Protein AF-A0A420CH93-F1 (afdb_monomer_lite)

Sequence (380 aa):
MKKIFISVCILLGISCLSQTTTKKFNSFQNRYEYFDSNGNMIGYEKYNSFSKQWEYYTTNNTSQSRQPTQYRDPQQLDISALGNTMETKQNNYNYNVQQLQNSVNNIVEQINNLDLPDEQKQAIYQNFQQQCVNELNRTKINYSSANETNRIIKWLYDSLNIIIKKAQASNTKSFNSDQNNYSNANAAENDNNSSVQKSKKDYSNSYFNMYDQNFRELDVAAKKNYDKIKHTLIANVISKSYKENLDEFYSLAERFELNEANSKKLYNDVLYNVVILDNLANSYHRVKRITYFNSKNSIVKDSNDLNSYLMIDSKFVHFKTATNIENYRDLTDKTYNPKKSGSEYKSKYGAIFIPDDLTYVKFYDSQDFSGSYYIYYISK

pLDDT: mean 77.97, std 19.2, range [31.41, 98.06]

Foldseek 3Di:
DVVVVVVVVVVVVVPPPPPQWDWDQDPVQQWIFIAGPVRHTQWIWHQDPVVRDIDIGGPDPDDPDDPPVPPPPPPPPPVVVVVVVVVLLLVQLVVLVVVLVVLVVVLLVVLVPDPDPPVLSVVLVVCLCVVQVVVVVVDDFRSSDPVRSVVSSVVSVVVSVVSNVVSVVVVVVVVPPPPDDDDDDDDYDDDDDDDDDPDPDPPDPPPPSPQVVLVVVLVVLLVVLLVLCVLDPVSVVLVVQLVVLVVVVVVCVVVVVDDPVSSVVSSVSSVVSSVVSVLQSVQKWFFQKKWKAFLVRDTDDIDRPRSWIWGDDPFKIWIADPVRDIDIDTAPQWDQDVVQQWIWGFDPQAIKTAHPVRQWIKGDRHRVPGGMIMIGGTDD

Radius of gyration: 37.62 Å; chains: 1; bounding box: 116×57×103 Å

Structure (mmCIF, N/CA/C/O backbone):
data_AF-A0A420CH93-F1
#
_entry.id   AF-A0A420CH93-F1
#
loop_
_atom_site.group_PDB
_atom_site.id
_atom_site.type_symbol
_atom_site.label_atom_id
_atom_site.label_alt_id
_atom_site.label_comp_id
_atom_site.label_asym_id
_atom_site.label_entity_id
_atom_site.label_seq_id
_atom_site.pdbx_PDB_ins_code
_atom_site.Cartn_x
_atom_site.Cartn_y
_atom_site.Cartn_z
_atom_site.occupancy
_atom_site.B_iso_or_equiv
_atom_site.auth_seq_id
_atom_site.auth_comp_id
_atom_site.auth_asym_id
_atom_site.auth_atom_id
_atom_site.pdbx_PDB_model_num
ATOM 1 N N . MET A 1 1 ? 69.855 -20.025 45.245 1.00 53.28 1 MET A N 1
ATOM 2 C CA . MET A 1 1 ? 69.135 -20.694 44.133 1.00 53.28 1 MET A CA 1
ATOM 3 C C . MET A 1 1 ? 67.646 -20.330 44.032 1.00 53.28 1 MET A C 1
ATOM 5 O O . MET A 1 1 ? 67.209 -20.046 42.929 1.00 53.28 1 MET A O 1
ATOM 9 N N . LYS A 1 2 ? 66.871 -20.220 45.128 1.00 52.34 2 LYS A N 1
ATOM 10 C CA . LYS A 1 2 ? 65.420 -19.896 45.068 1.00 52.34 2 LYS A CA 1
ATOM 11 C C . LYS A 1 2 ? 65.055 -18.532 44.434 1.00 52.34 2 LYS A C 1
ATOM 13 O O . LYS A 1 2 ? 64.000 -18.417 43.829 1.00 52.34 2 LYS A O 1
ATOM 18 N N . LYS A 1 3 ? 65.932 -17.520 44.513 1.00 55.66 3 LYS A N 1
ATOM 19 C CA . LYS A 1 3 ? 65.691 -16.182 43.923 1.00 55.66 3 LYS A CA 1
ATOM 20 C C . LYS A 1 3 ? 65.868 -16.125 42.395 1.00 55.66 3 LYS A C 1
ATOM 22 O O . LYS A 1 3 ? 65.300 -15.248 41.763 1.00 55.66 3 LYS A O 1
ATOM 27 N N . ILE A 1 4 ? 66.602 -17.072 41.800 1.00 71.94 4 ILE A N 1
ATOM 28 C CA . ILE A 1 4 ? 66.809 -17.133 40.340 1.00 71.94 4 ILE A CA 1
ATOM 29 C C . ILE A 1 4 ? 65.566 -17.708 39.644 1.00 71.94 4 ILE A C 1
ATOM 31 O O . ILE A 1 4 ? 65.194 -17.253 38.569 1.00 71.94 4 ILE A O 1
ATOM 35 N N . PHE A 1 5 ? 64.867 -18.642 40.295 1.00 72.38 5 PHE A N 1
ATOM 36 C CA . PHE A 1 5 ? 63.706 -19.322 39.716 1.00 72.38 5 PHE A CA 1
ATOM 37 C C . PHE A 1 5 ? 62.531 -18.366 39.437 1.00 72.38 5 PHE A C 1
ATOM 39 O O . PHE A 1 5 ? 61.920 -18.431 38.377 1.00 72.38 5 PHE A O 1
ATOM 46 N N . ILE A 1 6 ? 62.271 -17.412 40.339 1.00 73.25 6 ILE A N 1
ATOM 47 C CA . ILE A 1 6 ? 61.185 -16.428 40.176 1.00 73.25 6 ILE A CA 1
ATOM 48 C C . ILE A 1 6 ? 61.475 -15.456 39.019 1.00 73.25 6 ILE A C 1
ATOM 50 O O . ILE A 1 6 ? 60.573 -15.150 38.243 1.00 73.25 6 ILE A O 1
ATOM 54 N N . SER A 1 7 ? 62.730 -15.026 38.842 1.00 72.06 7 SER A N 1
ATOM 55 C CA . SER A 1 7 ? 63.108 -14.153 37.718 1.00 72.06 7 SER A CA 1
ATOM 56 C C . SER A 1 7 ? 62.967 -14.850 36.362 1.00 72.06 7 SER A C 1
ATOM 58 O O . SER A 1 7 ? 62.537 -14.219 35.400 1.00 72.06 7 SER A O 1
ATOM 60 N N . VAL A 1 8 ? 63.276 -16.150 36.286 1.00 75.31 8 VAL A N 1
ATOM 61 C CA . VAL A 1 8 ? 63.117 -16.947 35.058 1.00 75.31 8 VAL A CA 1
ATOM 62 C C . VAL A 1 8 ? 61.636 -17.142 34.709 1.00 75.31 8 VAL A C 1
ATOM 64 O O . VAL A 1 8 ? 61.266 -17.011 33.544 1.00 75.31 8 VAL A O 1
ATOM 67 N N . CYS A 1 9 ? 60.764 -17.362 35.699 1.00 71.50 9 CYS A N 1
ATOM 68 C CA . CYS A 1 9 ? 59.321 -17.475 35.465 1.00 71.50 9 CYS A CA 1
ATOM 69 C C . CYS A 1 9 ? 58.675 -16.157 34.993 1.00 71.50 9 CYS A C 1
ATOM 71 O O . CYS A 1 9 ? 57.782 -16.196 34.151 1.00 71.50 9 CYS A O 1
ATOM 73 N N . ILE A 1 10 ? 59.133 -14.997 35.481 1.00 74.12 10 ILE A N 1
ATOM 74 C CA . ILE A 1 10 ? 58.621 -13.687 35.033 1.00 74.12 10 ILE A CA 1
ATOM 75 C C . ILE A 1 10 ? 59.089 -13.368 33.603 1.00 74.12 10 ILE A C 1
ATOM 77 O O . ILE A 1 10 ? 58.299 -12.874 32.805 1.00 74.12 10 ILE A O 1
ATOM 81 N N . LEU A 1 11 ? 60.331 -13.707 33.242 1.00 66.00 11 LEU A N 1
ATOM 82 C CA . LEU A 1 11 ? 60.849 -13.517 31.879 1.00 66.00 11 LEU A CA 1
ATOM 83 C C . LEU A 1 11 ? 60.158 -14.420 30.845 1.00 66.00 11 LEU A C 1
ATOM 85 O O . LEU A 1 11 ? 59.854 -13.950 29.751 1.00 66.00 11 LEU A O 1
ATOM 89 N N . LEU A 1 12 ? 59.837 -15.670 31.199 1.00 64.88 12 LEU A N 1
ATOM 90 C CA . LEU A 1 12 ? 59.087 -16.584 30.324 1.00 64.88 12 LEU A CA 1
ATOM 91 C C . LEU A 1 12 ? 57.619 -16.164 30.129 1.00 64.88 12 LEU A C 1
ATOM 93 O O . LEU A 1 12 ? 57.037 -16.450 29.086 1.00 64.88 12 LEU A O 1
ATOM 97 N N . GLY A 1 13 ? 57.021 -15.448 31.088 1.00 63.75 13 GLY A N 1
ATOM 98 C CA . GLY A 1 13 ? 55.640 -14.963 30.981 1.00 63.75 13 GLY A CA 1
ATOM 99 C C . GLY A 1 13 ? 55.431 -13.872 29.922 1.00 63.75 13 GLY A C 1
ATOM 100 O O . GLY A 1 13 ? 54.335 -13.754 29.378 1.00 63.75 13 GLY A O 1
ATOM 101 N N . ILE A 1 14 ? 56.473 -13.103 29.584 1.00 63.59 14 ILE A N 1
ATOM 102 C CA . ILE A 1 14 ? 56.385 -11.981 28.627 1.00 63.59 14 ILE A CA 1
ATOM 103 C C . ILE A 1 14 ? 56.576 -12.468 27.174 1.00 63.59 14 ILE A C 1
ATOM 105 O O . ILE A 1 14 ? 56.188 -11.788 26.229 1.00 63.59 14 ILE A O 1
ATOM 109 N N . SER A 1 15 ? 57.115 -13.675 26.968 1.00 58.59 15 SER A N 1
ATOM 110 C CA . SER A 1 15 ? 57.405 -14.228 25.633 1.00 58.59 15 SER A CA 1
ATOM 111 C C . SER A 1 15 ? 56.206 -14.904 24.948 1.00 58.59 15 SER A C 1
ATOM 113 O O . SER A 1 15 ? 56.288 -15.230 23.767 1.00 58.59 15 SER A O 1
ATOM 115 N N . CYS A 1 16 ? 55.093 -15.124 25.657 1.00 55.97 16 CYS A N 1
ATOM 116 C CA . CYS A 1 16 ? 53.990 -15.977 25.189 1.00 55.97 16 CYS A CA 1
ATOM 117 C C . CYS A 1 16 ? 52.795 -15.230 24.565 1.00 55.97 16 CYS A C 1
ATOM 119 O O . CYS A 1 16 ? 51.792 -15.860 24.243 1.00 55.97 16 CYS A O 1
ATOM 121 N N . LEU A 1 17 ? 52.872 -13.908 24.371 1.00 58.44 17 LEU A N 1
ATOM 122 C CA . LEU A 1 17 ? 51.770 -13.099 23.822 1.00 58.44 17 LEU A CA 1
ATOM 123 C C . LEU A 1 17 ? 52.135 -12.407 22.501 1.00 58.44 17 LEU A C 1
ATOM 125 O O . LEU A 1 17 ? 51.757 -11.259 22.270 1.00 58.44 17 LEU A O 1
ATOM 129 N N . SER A 1 18 ? 52.856 -13.090 21.608 1.00 57.44 18 SER A N 1
ATOM 130 C CA . SER A 1 18 ? 52.995 -12.604 20.232 1.00 57.44 18 SER A CA 1
ATOM 131 C C . SER A 1 18 ? 51.660 -12.796 19.507 1.00 57.44 18 SER A C 1
ATOM 133 O O . SER A 1 18 ? 51.389 -13.844 18.923 1.00 57.44 18 SER A O 1
ATOM 135 N N . GLN A 1 19 ? 50.776 -11.799 19.604 1.00 60.66 19 GLN A N 1
ATOM 136 C CA . GLN A 1 19 ? 49.617 -11.701 18.723 1.00 60.66 19 GLN A CA 1
ATOM 137 C C . GLN A 1 19 ? 50.149 -11.497 17.304 1.00 60.66 19 GLN A C 1
ATOM 139 O O . GLN A 1 19 ? 50.593 -10.414 16.936 1.00 60.66 19 GLN A O 1
ATOM 144 N N . THR A 1 20 ? 50.122 -12.556 16.503 1.00 71.44 20 THR A N 1
ATOM 145 C CA . THR A 1 20 ? 50.586 -12.552 15.109 1.00 71.44 20 THR A CA 1
ATOM 146 C C . THR A 1 20 ? 49.643 -11.795 14.171 1.00 71.44 20 THR A C 1
ATOM 148 O O . THR A 1 20 ? 49.909 -11.699 12.973 1.00 71.44 20 THR A O 1
ATOM 151 N N . THR A 1 21 ? 48.530 -11.255 14.683 1.00 84.62 21 THR A N 1
ATOM 152 C CA . THR A 1 21 ? 47.544 -10.524 13.888 1.00 84.62 21 THR A CA 1
ATOM 153 C C . THR A 1 21 ? 46.956 -9.340 14.650 1.00 84.62 21 THR A C 1
ATOM 155 O O . THR A 1 21 ? 46.499 -9.487 15.780 1.00 84.62 21 THR A O 1
ATOM 158 N N . THR A 1 22 ? 46.904 -8.174 14.003 1.00 91.31 22 THR A N 1
ATOM 159 C CA . THR A 1 22 ? 46.254 -6.963 14.533 1.00 91.31 22 THR A CA 1
ATOM 160 C C . THR A 1 22 ? 44.889 -6.758 13.874 1.00 91.31 22 THR A C 1
ATOM 162 O O . THR A 1 22 ? 44.804 -6.768 12.648 1.00 91.31 22 THR A O 1
ATOM 165 N N . LYS A 1 23 ? 43.827 -6.533 14.665 1.00 93.56 23 LYS A N 1
ATOM 166 C CA . LYS A 1 23 ? 42.471 -6.193 14.185 1.00 93.56 23 LYS A CA 1
ATOM 167 C C . LYS A 1 23 ? 42.226 -4.687 14.307 1.00 93.56 23 LYS A C 1
ATOM 169 O O . LYS A 1 23 ? 42.308 -4.140 15.403 1.00 93.56 23 LYS A O 1
ATOM 174 N N . LYS A 1 24 ? 41.868 -4.017 13.210 1.00 95.81 24 LYS A N 1
ATOM 175 C CA . LYS A 1 24 ? 41.578 -2.572 13.175 1.00 95.81 24 LYS A CA 1
ATOM 176 C C . LYS A 1 24 ? 40.251 -2.301 12.477 1.00 95.81 24 LYS A C 1
ATOM 178 O O . LYS A 1 24 ? 39.990 -2.852 11.418 1.00 95.81 24 LYS A O 1
ATOM 183 N N . PHE A 1 25 ? 39.403 -1.447 13.042 1.00 95.75 25 PHE A N 1
ATOM 184 C CA . PHE A 1 25 ? 38.172 -1.035 12.364 1.00 95.75 25 PHE A CA 1
ATOM 185 C C . PHE A 1 25 ? 38.462 0.041 11.310 1.00 95.75 25 PHE A C 1
ATOM 187 O O . PHE A 1 25 ? 39.120 1.040 11.601 1.00 95.75 25 PHE A O 1
ATOM 194 N N . ASN A 1 26 ? 37.943 -0.153 10.100 1.00 94.94 26 ASN A N 1
ATOM 195 C CA . ASN A 1 26 ? 37.981 0.808 9.008 1.00 94.94 26 ASN A CA 1
ATOM 196 C C . ASN A 1 26 ? 36.587 1.428 8.846 1.00 94.94 26 ASN A C 1
ATOM 198 O O . ASN A 1 26 ? 35.683 0.820 8.270 1.00 94.94 26 ASN A O 1
ATOM 202 N N . SER A 1 27 ? 36.421 2.649 9.357 1.00 92.44 27 SER A N 1
ATOM 203 C CA . SER A 1 27 ? 35.154 3.388 9.310 1.00 92.44 27 SER A CA 1
ATOM 204 C C . SER A 1 27 ? 34.752 3.820 7.901 1.00 92.44 27 SER A C 1
ATOM 206 O O . SER A 1 27 ? 33.565 3.946 7.624 1.00 92.44 27 SER A O 1
ATOM 208 N N . PHE A 1 28 ? 35.708 4.001 6.985 1.00 92.12 28 PHE A N 1
ATOM 209 C CA . PHE A 1 28 ? 35.407 4.366 5.600 1.00 92.12 28 PHE A CA 1
ATOM 210 C C . PHE A 1 28 ? 34.729 3.215 4.846 1.00 92.12 28 PHE A C 1
ATOM 212 O O . PHE A 1 28 ? 33.855 3.437 4.013 1.00 92.12 28 PHE A O 1
ATOM 219 N N . GLN A 1 29 ? 35.107 1.973 5.160 1.00 91.06 29 GLN A N 1
ATOM 220 C CA . GLN A 1 29 ? 34.564 0.776 4.509 1.00 91.06 29 GLN A CA 1
ATOM 221 C C . GLN A 1 29 ? 33.602 -0.035 5.387 1.00 91.06 29 GLN A C 1
ATOM 223 O O . GLN A 1 29 ? 33.084 -1.058 4.934 1.00 91.06 29 GLN A O 1
ATOM 228 N N . ASN A 1 30 ? 33.343 0.422 6.618 1.00 92.56 30 ASN A N 1
ATOM 229 C CA . ASN A 1 30 ? 32.496 -0.238 7.614 1.00 92.56 30 ASN A CA 1
ATOM 230 C C . ASN A 1 30 ? 32.831 -1.728 7.793 1.00 92.56 30 ASN A C 1
ATOM 232 O O . ASN A 1 30 ? 31.967 -2.603 7.691 1.00 92.56 30 ASN A O 1
ATOM 236 N N . ARG A 1 31 ? 34.113 -2.020 8.029 1.00 95.31 31 ARG A N 1
ATOM 237 C CA . ARG A 1 31 ? 34.640 -3.384 8.167 1.00 95.31 31 ARG A CA 1
ATOM 238 C C . ARG A 1 31 ? 35.801 -3.433 9.159 1.00 95.31 31 ARG A C 1
ATOM 240 O O . ARG A 1 31 ? 36.470 -2.425 9.366 1.00 95.31 31 ARG A O 1
ATOM 247 N N . TYR A 1 32 ? 36.071 -4.591 9.748 1.00 96.50 32 TYR A N 1
ATOM 248 C CA . TYR A 1 32 ? 37.308 -4.823 10.497 1.00 96.50 32 TYR A CA 1
ATOM 249 C C . TYR A 1 32 ? 38.374 -5.399 9.574 1.00 96.50 32 TYR A C 1
ATOM 251 O O . TYR A 1 32 ? 38.079 -6.294 8.805 1.00 96.50 32 TYR A O 1
ATOM 259 N N . GLU A 1 33 ? 39.604 -4.923 9.654 1.00 96.25 33 GLU A N 1
ATOM 260 C CA . GLU A 1 33 ? 40.740 -5.372 8.852 1.00 96.25 33 GLU A CA 1
ATOM 261 C C . GLU A 1 33 ? 41.754 -6.078 9.756 1.00 96.25 33 GLU A C 1
ATOM 263 O O . GLU A 1 33 ? 41.971 -5.667 10.898 1.00 96.25 33 GLU A O 1
ATOM 268 N N . TYR A 1 34 ? 42.345 -7.153 9.246 1.00 94.25 34 TYR A N 1
ATOM 269 C CA . TYR A 1 34 ? 43.307 -8.001 9.938 1.00 94.25 34 TYR A CA 1
ATOM 270 C C . TYR A 1 34 ? 44.666 -7.878 9.258 1.00 94.25 34 TYR A C 1
ATOM 272 O O . TYR A 1 34 ? 44.754 -8.056 8.044 1.00 94.25 34 TYR A O 1
ATOM 280 N N . PHE A 1 35 ? 45.711 -7.599 10.033 1.00 92.50 35 PHE A N 1
ATOM 281 C CA . PHE A 1 35 ? 47.072 -7.369 9.542 1.00 92.50 35 PHE A CA 1
ATOM 282 C C . PHE A 1 35 ? 48.051 -8.363 10.157 1.00 92.50 35 PHE A C 1
ATOM 284 O O . PHE A 1 35 ? 47.937 -8.641 11.349 1.00 92.50 35 PHE A O 1
ATOM 291 N N . ASP A 1 36 ? 49.002 -8.873 9.375 1.00 91.25 36 ASP A N 1
ATOM 292 C CA . ASP A 1 36 ? 50.112 -9.686 9.883 1.00 91.25 36 ASP A CA 1
ATOM 293 C C . ASP A 1 36 ? 51.139 -8.845 10.667 1.00 91.25 36 ASP A C 1
ATOM 295 O O . ASP A 1 36 ? 51.040 -7.618 10.764 1.00 91.25 36 ASP A O 1
ATOM 299 N N . SER A 1 37 ? 52.156 -9.503 11.229 1.00 87.38 37 SER A N 1
ATOM 300 C CA . SER A 1 37 ? 53.246 -8.840 11.958 1.00 87.38 37 SER A CA 1
ATOM 301 C C . SER A 1 37 ? 54.087 -7.886 11.100 1.00 87.38 37 SER A C 1
ATOM 303 O O . SER A 1 37 ? 54.789 -7.044 11.653 1.00 87.38 37 SER A O 1
ATOM 305 N N . ASN A 1 38 ? 54.026 -8.005 9.770 1.00 90.00 38 ASN A N 1
ATOM 306 C CA . ASN A 1 38 ? 54.726 -7.137 8.821 1.00 90.00 38 ASN A CA 1
ATOM 307 C C . ASN A 1 38 ? 53.864 -5.934 8.391 1.00 90.00 38 ASN A C 1
ATOM 309 O O . ASN A 1 38 ? 54.314 -5.113 7.594 1.00 90.00 38 ASN A O 1
ATOM 313 N N . GLY A 1 39 ? 52.635 -5.816 8.908 1.00 89.12 39 GLY A N 1
ATOM 314 C CA . GLY A 1 39 ? 51.700 -4.743 8.578 1.00 89.12 39 GLY A CA 1
ATOM 315 C C . GLY A 1 39 ? 50.933 -4.953 7.270 1.00 89.12 39 GLY A C 1
ATOM 316 O O . GLY A 1 39 ? 50.236 -4.038 6.830 1.00 89.12 39 GLY A O 1
ATOM 317 N N . ASN A 1 40 ? 51.010 -6.133 6.649 1.00 91.38 40 ASN A N 1
ATOM 318 C CA . ASN A 1 40 ? 50.231 -6.444 5.453 1.00 91.38 40 ASN A CA 1
ATOM 319 C C . ASN A 1 40 ? 48.827 -6.906 5.850 1.00 91.38 40 ASN A C 1
ATOM 321 O O . ASN A 1 40 ? 48.665 -7.726 6.753 1.00 91.38 40 ASN A O 1
ATOM 325 N N . MET A 1 41 ? 47.795 -6.410 5.163 1.00 91.19 41 MET A N 1
ATOM 326 C CA . MET A 1 41 ? 46.422 -6.867 5.391 1.00 91.19 41 MET A CA 1
ATOM 327 C C . MET A 1 41 ? 46.276 -8.313 4.902 1.00 91.19 41 MET A C 1
ATOM 329 O O . MET A 1 41 ? 46.449 -8.576 3.713 1.00 91.19 41 MET A O 1
ATOM 333 N N . ILE A 1 42 ? 45.904 -9.227 5.798 1.00 91.88 42 ILE A N 1
ATOM 334 C CA . ILE A 1 42 ? 45.679 -10.657 5.520 1.00 91.88 42 ILE A CA 1
ATOM 335 C C . ILE A 1 42 ? 44.191 -11.017 5.365 1.00 91.88 42 ILE A C 1
ATOM 337 O O . ILE A 1 42 ? 43.849 -12.071 4.823 1.00 91.88 42 ILE A O 1
ATOM 341 N N . GLY A 1 43 ? 43.289 -10.131 5.798 1.00 92.69 43 GLY A N 1
ATOM 342 C CA . GLY A 1 43 ? 41.848 -10.311 5.641 1.00 92.69 43 GLY A CA 1
ATOM 343 C C . GLY A 1 43 ? 41.009 -9.173 6.219 1.00 92.69 43 GLY A C 1
ATOM 344 O O . GLY A 1 43 ? 41.540 -8.215 6.775 1.00 92.69 43 GLY A O 1
ATOM 345 N N . TYR A 1 44 ? 39.686 -9.269 6.094 1.00 94.00 44 TYR A N 1
ATOM 346 C CA . TYR A 1 44 ? 38.733 -8.328 6.683 1.00 94.00 44 TYR A CA 1
ATOM 347 C C . TYR A 1 44 ? 37.383 -8.981 7.017 1.00 94.00 44 TYR A C 1
ATOM 349 O O . TYR A 1 44 ? 36.979 -9.934 6.368 1.00 94.00 44 TYR A O 1
ATOM 357 N N . GLU A 1 45 ? 36.650 -8.451 7.995 1.00 94.38 45 GLU A N 1
ATOM 358 C CA . GLU A 1 45 ? 35.273 -8.813 8.342 1.00 94.38 45 GLU A CA 1
ATOM 359 C C . GLU A 1 45 ? 34.307 -7.688 8.002 1.00 94.38 45 GLU A C 1
ATOM 361 O O . GLU A 1 45 ? 34.490 -6.560 8.458 1.00 94.38 45 GLU A O 1
ATOM 366 N N . LYS A 1 46 ? 33.234 -7.994 7.274 1.00 93.62 46 LYS A N 1
ATOM 367 C CA . LYS A 1 46 ? 32.163 -7.043 6.958 1.00 93.62 46 LYS A CA 1
ATOM 368 C C . LYS A 1 46 ? 30.825 -7.571 7.462 1.00 93.62 46 LYS A C 1
ATOM 370 O O . LYS A 1 46 ? 30.525 -8.749 7.295 1.00 93.62 46 LYS A O 1
ATOM 375 N N . TYR A 1 47 ? 30.020 -6.707 8.075 1.00 88.81 47 TYR A N 1
ATOM 376 C CA . TYR A 1 47 ? 28.678 -7.086 8.507 1.00 88.81 47 TYR A CA 1
ATOM 377 C C . TYR A 1 47 ? 27.745 -7.172 7.299 1.00 88.81 47 TYR A C 1
ATOM 379 O O . TYR A 1 47 ? 27.609 -6.207 6.540 1.00 88.81 47 TYR A O 1
ATOM 387 N N . ASN A 1 48 ? 27.096 -8.318 7.128 1.00 84.00 48 ASN A N 1
ATOM 388 C CA . ASN A 1 48 ? 26.092 -8.518 6.099 1.00 84.00 48 ASN A CA 1
ATOM 389 C C . ASN A 1 48 ? 24.702 -8.275 6.698 1.00 84.00 48 ASN A C 1
ATOM 391 O O . ASN A 1 48 ? 24.227 -9.019 7.557 1.00 84.00 48 ASN A O 1
ATOM 395 N N . SER A 1 49 ? 24.040 -7.213 6.237 1.00 70.38 49 SER A N 1
ATOM 396 C CA . SER A 1 49 ? 22.709 -6.827 6.714 1.00 70.38 49 SER A CA 1
ATOM 397 C C . SER A 1 49 ? 21.617 -7.834 6.348 1.00 70.38 49 SER A C 1
ATOM 399 O O . SER A 1 49 ? 20.599 -7.891 7.035 1.00 70.38 49 SER A O 1
ATOM 401 N N . PHE A 1 50 ? 21.829 -8.634 5.302 1.00 62.41 50 PHE A N 1
ATOM 402 C CA . PHE A 1 50 ? 20.870 -9.619 4.815 1.00 62.41 50 PHE A CA 1
ATOM 403 C C . PHE A 1 50 ? 20.881 -10.884 5.678 1.00 62.41 50 PHE A C 1
ATOM 405 O O . PHE A 1 50 ? 19.833 -11.342 6.126 1.00 62.41 50 PHE A O 1
ATOM 412 N N . SER A 1 51 ? 22.072 -11.418 5.961 1.00 74.00 51 SER A N 1
ATOM 413 C CA . SER A 1 51 ? 22.265 -12.616 6.793 1.00 74.00 51 SER A CA 1
ATOM 414 C C . SER A 1 51 ? 22.387 -12.310 8.293 1.00 74.00 51 SER A C 1
ATOM 416 O O . SER A 1 51 ? 22.368 -13.230 9.106 1.00 74.00 51 SER A O 1
ATOM 418 N N . LYS A 1 52 ? 22.469 -11.027 8.671 1.00 76.44 52 LYS A N 1
ATOM 419 C CA . LYS A 1 52 ? 22.616 -10.532 10.052 1.00 76.44 52 LYS A CA 1
ATOM 420 C C . LYS A 1 52 ? 23.835 -11.107 10.793 1.00 76.44 52 LYS A C 1
ATOM 422 O O . LYS A 1 52 ? 23.767 -11.383 11.989 1.00 76.44 52 LYS A O 1
ATOM 427 N N . GLN A 1 53 ? 24.958 -11.272 10.095 1.00 80.12 53 GLN A N 1
ATOM 428 C CA . GLN A 1 53 ? 26.202 -11.824 10.651 1.00 80.12 53 GLN A CA 1
ATOM 429 C C . GLN A 1 53 ? 27.451 -11.138 10.073 1.00 80.12 53 GLN A C 1
ATOM 431 O O . GLN A 1 53 ? 27.401 -10.517 9.010 1.00 80.12 53 GLN A O 1
ATOM 436 N N . TRP A 1 54 ? 28.580 -11.235 10.784 1.00 85.56 54 TRP A N 1
ATOM 437 C CA . TRP A 1 54 ? 29.888 -10.788 10.294 1.00 85.56 54 TRP A CA 1
ATOM 438 C C . TRP A 1 54 ? 30.510 -11.848 9.386 1.00 85.56 54 TRP A C 1
ATOM 440 O O . TRP A 1 54 ? 30.602 -13.016 9.756 1.00 85.56 54 TRP A O 1
ATOM 450 N N . GLU A 1 55 ? 30.967 -11.434 8.210 1.00 82.31 55 GLU A N 1
ATOM 451 C CA . GLU A 1 55 ? 31.574 -12.310 7.211 1.00 82.31 55 GLU A CA 1
ATOM 452 C C . GLU A 1 55 ? 33.050 -11.946 7.037 1.00 82.31 55 GLU A C 1
ATOM 454 O O . GLU A 1 55 ? 33.365 -10.809 6.692 1.00 82.31 55 GLU A O 1
ATOM 459 N N . TYR A 1 56 ? 33.954 -12.899 7.287 1.00 89.44 56 TYR A N 1
ATOM 460 C CA . TYR A 1 56 ? 35.401 -12.739 7.083 1.00 89.44 56 TYR A CA 1
ATOM 461 C C . TYR A 1 56 ? 35.758 -12.905 5.596 1.00 89.44 56 TYR A C 1
ATOM 463 O O . TYR A 1 56 ? 35.089 -13.662 4.901 1.00 89.44 56 TYR A O 1
ATOM 471 N N . TYR A 1 57 ? 36.837 -12.305 5.108 1.00 85.50 57 TYR A N 1
ATOM 472 C CA . TYR A 1 57 ? 37.350 -12.390 3.735 1.00 85.50 57 TYR A CA 1
ATOM 473 C C . TYR A 1 57 ? 38.886 -12.363 3.774 1.00 85.50 57 TYR A C 1
ATOM 475 O O . TYR A 1 57 ? 39.447 -11.491 4.427 1.00 85.50 57 TYR A O 1
ATOM 483 N N . THR A 1 58 ? 39.580 -13.292 3.110 1.00 87.19 58 THR A N 1
ATOM 484 C CA . THR A 1 58 ? 41.058 -13.334 3.048 1.00 87.19 58 THR A CA 1
ATOM 485 C C . THR A 1 58 ? 41.577 -12.519 1.862 1.00 87.19 58 THR A C 1
ATOM 487 O O . THR A 1 58 ? 40.924 -12.459 0.823 1.00 87.19 58 THR A O 1
ATOM 490 N N . THR A 1 59 ? 42.754 -11.905 1.984 1.00 81.75 59 THR A N 1
ATOM 491 C CA . THR A 1 59 ? 43.371 -11.096 0.908 1.00 81.75 59 THR A CA 1
ATOM 492 C C . THR A 1 59 ? 44.374 -11.875 0.059 1.00 81.75 59 THR A C 1
ATOM 494 O O . THR A 1 59 ? 44.660 -11.472 -1.067 1.00 81.75 59 THR A O 1
ATOM 497 N N . ASN A 1 60 ? 44.888 -13.002 0.564 1.00 70.19 60 ASN A N 1
ATOM 498 C CA . ASN A 1 60 ? 45.813 -13.851 -0.178 1.00 70.19 60 ASN A CA 1
ATOM 499 C C . ASN A 1 60 ? 45.063 -14.683 -1.223 1.00 70.19 60 ASN A C 1
ATOM 501 O O . ASN A 1 60 ? 44.184 -15.482 -0.908 1.00 70.19 60 ASN A O 1
ATOM 505 N N . ASN A 1 61 ? 45.448 -14.474 -2.480 1.00 54.22 61 ASN A N 1
ATOM 506 C CA . ASN A 1 61 ? 44.848 -15.018 -3.697 1.00 54.22 61 ASN A CA 1
ATOM 507 C C . ASN A 1 61 ? 45.252 -16.483 -3.972 1.00 54.22 61 ASN A C 1
ATOM 509 O O . ASN A 1 61 ? 45.445 -16.879 -5.119 1.00 54.22 61 ASN A O 1
ATOM 513 N N . THR A 1 62 ? 45.407 -17.301 -2.931 1.00 49.69 62 THR A N 1
ATOM 514 C CA . THR A 1 62 ? 45.542 -18.750 -3.083 1.00 49.69 62 THR A CA 1
ATOM 515 C C . THR A 1 62 ? 44.285 -19.408 -2.562 1.00 49.69 62 THR A C 1
ATOM 517 O O . THR A 1 62 ? 43.949 -19.338 -1.386 1.00 49.69 62 THR A O 1
ATOM 520 N N . SER A 1 63 ? 43.587 -20.022 -3.505 1.00 43.47 63 SER A N 1
ATOM 521 C CA . SER A 1 63 ? 42.429 -20.896 -3.420 1.00 43.47 63 SER A CA 1
ATOM 522 C C . SER A 1 63 ? 42.458 -21.878 -2.237 1.00 43.47 63 SER A C 1
ATOM 524 O O . SER A 1 63 ? 42.552 -23.086 -2.425 1.00 43.47 63 SER A O 1
ATOM 526 N N . GLN A 1 64 ? 42.310 -21.407 -1.001 1.00 43.41 64 GLN A N 1
ATOM 527 C CA . GLN A 1 64 ? 41.635 -22.197 0.012 1.00 43.41 64 GLN A CA 1
ATOM 528 C C . GLN A 1 64 ? 40.158 -22.025 -0.269 1.00 43.41 64 GLN A C 1
ATOM 530 O O . GLN A 1 64 ? 39.525 -21.045 0.123 1.00 43.41 64 GLN A O 1
ATOM 535 N N . SER A 1 65 ? 39.643 -22.991 -1.027 1.00 41.22 65 SER A N 1
ATOM 536 C CA . SER A 1 65 ? 38.228 -23.282 -1.116 1.00 41.22 65 SER A CA 1
ATOM 537 C C . SER A 1 65 ? 37.667 -23.260 0.298 1.00 41.22 65 SER A C 1
ATOM 539 O O . SER A 1 65 ? 37.764 -24.234 1.049 1.00 41.22 65 SER A O 1
ATOM 541 N N . ARG A 1 66 ? 37.037 -22.143 0.661 1.00 45.44 66 ARG A N 1
ATOM 542 C CA . ARG A 1 66 ? 35.879 -22.230 1.527 1.00 45.44 66 ARG A CA 1
ATOM 543 C C . ARG A 1 66 ? 35.031 -23.312 0.889 1.00 45.44 66 ARG A C 1
ATOM 545 O O . ARG A 1 66 ? 34.694 -23.186 -0.289 1.00 45.44 66 ARG A O 1
ATOM 552 N N . GLN A 1 67 ? 34.725 -24.371 1.640 1.00 42.81 67 GLN A N 1
ATOM 553 C CA . GLN A 1 67 ? 33.457 -25.042 1.400 1.00 42.81 67 GLN A CA 1
ATOM 554 C C . GLN A 1 67 ? 32.476 -23.882 1.280 1.00 42.81 67 GLN A C 1
ATOM 556 O O . GLN A 1 67 ? 32.423 -23.079 2.225 1.00 42.81 67 GLN A O 1
ATOM 561 N N . PRO A 1 68 ? 31.857 -23.668 0.102 1.00 38.78 68 PRO A N 1
ATOM 562 C CA . PRO A 1 68 ? 30.854 -22.635 -0.025 1.00 38.78 68 PRO A CA 1
ATOM 563 C C . PRO A 1 68 ? 29.986 -22.791 1.216 1.00 38.78 68 PRO A C 1
ATOM 565 O O . PRO A 1 68 ? 29.681 -23.928 1.592 1.00 38.78 68 PRO A O 1
ATOM 568 N N . THR A 1 69 ? 29.607 -21.709 1.899 1.00 45.97 69 THR A N 1
ATOM 569 C CA . THR A 1 69 ? 28.309 -21.781 2.567 1.00 45.97 69 THR A CA 1
ATOM 570 C C . THR A 1 69 ? 27.406 -22.225 1.447 1.00 45.97 69 THR A C 1
ATOM 572 O O . THR A 1 69 ? 27.189 -21.441 0.520 1.00 45.97 69 THR A O 1
ATOM 575 N N . GLN A 1 70 ? 27.107 -23.531 1.437 1.00 35.56 70 GLN A N 1
ATOM 576 C CA . GLN A 1 70 ? 26.378 -24.194 0.380 1.00 35.56 70 GLN A CA 1
ATOM 577 C C . GLN A 1 70 ? 25.228 -23.250 0.172 1.00 35.56 70 GLN A C 1
ATOM 579 O O . GLN A 1 70 ? 24.594 -22.910 1.178 1.00 35.56 70 GLN A O 1
ATOM 584 N N . TYR A 1 71 ? 25.128 -22.680 -1.034 1.00 39.31 71 TYR A N 1
ATOM 585 C CA . TYR A 1 71 ? 24.060 -21.756 -1.358 1.00 39.31 71 TYR A CA 1
ATOM 586 C C . TYR A 1 71 ? 22.807 -22.499 -0.930 1.00 39.31 71 TYR A C 1
ATOM 588 O O . TYR A 1 71 ? 22.408 -23.478 -1.556 1.00 39.31 71 TYR A O 1
ATOM 596 N N . ARG A 1 72 ? 22.310 -22.162 0.261 1.00 38.41 72 ARG A N 1
ATOM 597 C CA . ARG A 1 72 ? 21.030 -22.636 0.705 1.00 38.41 72 ARG A CA 1
ATOM 598 C C . ARG A 1 72 ? 20.185 -21.793 -0.193 1.00 38.41 72 ARG A C 1
ATOM 600 O O . ARG A 1 72 ? 20.178 -20.569 -0.019 1.00 38.41 72 ARG A O 1
ATOM 607 N N . ASP A 1 73 ? 19.599 -22.450 -1.190 1.00 36.41 73 ASP A N 1
ATOM 608 C CA . ASP A 1 73 ? 18.504 -21.865 -1.936 1.00 36.41 73 ASP A CA 1
ATOM 609 C C . ASP A 1 73 ? 17.697 -21.068 -0.920 1.00 36.41 73 ASP A C 1
ATOM 611 O O . ASP A 1 73 ? 17.433 -21.618 0.165 1.00 36.41 73 ASP A O 1
ATOM 615 N N . PRO A 1 74 ? 17.464 -19.763 -1.173 1.00 44.59 74 PRO A N 1
ATOM 616 C CA . PRO A 1 74 ? 16.741 -18.918 -0.237 1.00 44.59 74 PRO A CA 1
ATOM 617 C C . PRO A 1 74 ? 15.578 -19.756 0.249 1.00 44.59 74 PRO A C 1
ATOM 619 O O . PRO A 1 74 ? 14.838 -20.247 -0.608 1.00 44.59 74 PRO A O 1
ATOM 622 N N . GLN A 1 75 ? 15.534 -20.044 1.567 1.00 44.12 75 GLN A N 1
ATOM 623 C CA . GLN A 1 75 ? 14.523 -20.941 2.127 1.00 44.12 75 GLN A CA 1
ATOM 624 C C . GLN A 1 75 ? 13.234 -20.531 1.456 1.00 44.12 75 GLN A C 1
ATOM 626 O O . GLN A 1 75 ? 12.882 -19.350 1.556 1.00 44.12 75 GLN A O 1
ATOM 631 N N . GLN A 1 76 ? 12.639 -21.441 0.676 1.00 40.03 76 GLN A N 1
ATOM 632 C CA . GLN A 1 76 ? 11.384 -21.135 0.022 1.00 40.03 76 GLN A CA 1
ATOM 633 C C . GLN A 1 76 ? 10.494 -20.668 1.157 1.00 40.03 76 GLN A C 1
ATOM 635 O O . GLN A 1 76 ? 10.234 -21.430 2.091 1.00 40.03 76 GLN A O 1
ATOM 640 N N . LEU A 1 77 ? 10.186 -19.368 1.151 1.00 46.22 77 LEU A N 1
ATOM 641 C CA . LEU A 1 77 ? 9.275 -18.797 2.115 1.00 46.22 77 LEU A CA 1
ATOM 642 C C . LEU A 1 77 ? 8.033 -19.629 1.913 1.00 46.22 77 LEU A C 1
ATOM 644 O O . LEU A 1 77 ? 7.472 -19.633 0.819 1.00 46.22 77 LEU A O 1
ATOM 648 N N . ASP A 1 78 ? 7.701 -20.426 2.917 1.00 50.00 78 ASP A N 1
ATOM 649 C CA . ASP A 1 78 ? 6.503 -21.222 2.860 1.00 50.00 78 ASP A CA 1
ATOM 650 C C . ASP A 1 78 ? 5.354 -20.218 2.934 1.00 50.00 78 ASP A C 1
ATOM 652 O O . ASP A 1 78 ? 4.961 -19.745 4.002 1.00 50.00 78 ASP A O 1
ATOM 656 N N . ILE A 1 79 ? 4.899 -19.798 1.752 1.00 54.19 79 ILE A N 1
ATOM 657 C CA . ILE A 1 79 ? 3.834 -18.815 1.573 1.00 54.19 79 ILE A CA 1
ATOM 658 C C . ILE A 1 79 ? 2.580 -19.320 2.293 1.00 54.19 79 ILE A C 1
ATOM 660 O O . ILE A 1 79 ? 1.820 -18.510 2.822 1.00 54.19 79 ILE A O 1
ATOM 664 N N . SER A 1 80 ? 2.409 -20.645 2.399 1.00 58.84 80 SER A N 1
ATOM 665 C CA . SER A 1 80 ? 1.320 -21.248 3.160 1.00 58.84 80 SER A CA 1
ATOM 666 C C . SER A 1 80 ? 1.502 -21.043 4.666 1.00 58.84 80 SER A C 1
ATOM 668 O O . SER A 1 80 ? 0.569 -20.601 5.329 1.00 58.84 80 SER A O 1
ATOM 670 N N . ALA A 1 81 ? 2.710 -21.223 5.211 1.00 58.28 81 ALA A N 1
ATOM 671 C CA . ALA A 1 81 ? 2.987 -20.923 6.615 1.00 58.28 81 ALA A CA 1
ATOM 672 C C . ALA A 1 81 ? 2.796 -19.430 6.933 1.00 58.28 81 ALA A C 1
ATOM 674 O O . ALA A 1 81 ? 2.217 -19.091 7.966 1.00 58.28 81 ALA A O 1
ATOM 675 N N . LEU A 1 82 ? 3.217 -18.525 6.043 1.00 58.59 82 LEU A N 1
ATOM 676 C CA . LEU A 1 82 ? 2.970 -17.085 6.194 1.00 58.59 82 LEU A CA 1
ATOM 677 C C . LEU A 1 82 ? 1.476 -16.746 6.161 1.00 58.59 82 LEU A C 1
ATOM 679 O O . LEU A 1 82 ? 1.016 -15.996 7.024 1.00 58.59 82 LEU A O 1
ATOM 683 N N . GLY A 1 83 ? 0.731 -17.332 5.220 1.00 65.19 83 GLY A N 1
ATOM 684 C CA . GLY A 1 83 ? -0.724 -17.212 5.133 1.00 65.19 83 GLY A CA 1
ATOM 685 C C . GLY A 1 83 ? -1.402 -17.671 6.422 1.00 65.19 83 GLY A C 1
ATOM 686 O O . GLY A 1 83 ? -2.109 -16.890 7.052 1.00 65.19 83 GLY A O 1
ATOM 687 N N . ASN A 1 84 ? -1.066 -18.871 6.901 1.00 72.06 84 ASN A N 1
ATOM 688 C CA . ASN A 1 84 ? -1.611 -19.441 8.136 1.00 72.06 84 ASN A CA 1
ATOM 689 C C . ASN A 1 84 ? -1.285 -18.583 9.370 1.00 72.06 84 ASN A C 1
ATOM 691 O O . ASN A 1 84 ? -2.117 -18.412 10.264 1.00 72.06 84 ASN A O 1
ATOM 695 N N . THR A 1 85 ? -0.076 -18.011 9.436 1.00 68.44 85 THR A N 1
ATOM 696 C CA . THR A 1 85 ? 0.330 -17.151 10.560 1.00 68.44 85 THR A CA 1
ATOM 697 C C . THR A 1 85 ? -0.433 -15.824 10.543 1.00 68.44 85 THR A C 1
ATOM 699 O O . THR A 1 85 ? -0.812 -15.315 11.601 1.00 68.44 85 THR A O 1
ATOM 702 N N . MET A 1 86 ? -0.663 -15.255 9.356 1.00 67.69 86 MET A N 1
ATOM 703 C CA . MET A 1 86 ? -1.430 -14.022 9.181 1.00 67.69 86 MET A CA 1
ATOM 704 C C . MET A 1 86 ? -2.908 -14.241 9.509 1.00 67.69 86 MET A C 1
ATOM 706 O O . MET A 1 86 ? -3.462 -13.489 10.306 1.00 67.69 86 MET A O 1
ATOM 710 N N . GLU A 1 87 ? -3.504 -15.313 8.990 1.00 75.06 87 GLU A N 1
ATOM 711 C CA . GLU A 1 87 ? -4.881 -15.708 9.288 1.00 75.06 87 GLU A CA 1
ATOM 712 C C . GLU A 1 87 ? -5.080 -15.945 10.790 1.00 75.06 87 GLU A C 1
ATOM 714 O O . GLU A 1 87 ? -6.004 -15.404 11.390 1.00 75.06 87 GLU A O 1
ATOM 719 N N . THR A 1 88 ? -4.150 -16.646 11.447 1.00 78.94 88 THR A N 1
ATOM 720 C CA . THR A 1 88 ? -4.193 -16.846 12.904 1.00 78.94 88 THR A CA 1
ATOM 721 C C . THR A 1 88 ? -4.153 -15.516 13.659 1.00 78.94 88 THR A C 1
ATOM 723 O O . THR A 1 88 ? -4.922 -15.306 14.598 1.00 78.94 88 THR A O 1
ATOM 726 N N . LYS A 1 89 ? -3.274 -14.585 13.263 1.00 78.06 89 LYS A N 1
ATOM 727 C CA . LYS A 1 89 ? -3.209 -13.257 13.892 1.00 78.06 89 LYS A CA 1
ATOM 728 C C . LYS A 1 89 ? -4.486 -12.454 13.670 1.00 78.06 89 LYS A C 1
ATOM 730 O O . LYS A 1 89 ? -4.911 -11.771 14.602 1.00 78.06 89 LYS A O 1
ATOM 735 N N . GLN A 1 90 ? -5.089 -12.557 12.490 1.00 79.25 90 GLN A N 1
ATOM 736 C CA . GLN A 1 90 ? -6.338 -11.876 12.181 1.00 79.25 90 GLN A CA 1
ATOM 737 C C . GLN A 1 90 ? -7.510 -12.457 12.970 1.00 79.25 90 GLN A C 1
ATOM 739 O O . GLN A 1 90 ? -8.292 -11.714 13.557 1.00 79.25 90 GLN A O 1
ATOM 744 N N . ASN A 1 91 ? -7.588 -13.782 13.071 1.00 79.19 91 ASN A N 1
ATOM 745 C CA . ASN A 1 91 ? -8.600 -14.461 13.872 1.00 79.19 91 ASN A CA 1
ATOM 746 C C . ASN A 1 91 ? -8.478 -14.084 15.353 1.00 79.19 91 ASN A C 1
ATOM 748 O O . ASN A 1 91 ? -9.481 -13.754 15.983 1.00 79.19 91 ASN A O 1
ATOM 752 N N . ASN A 1 92 ? -7.253 -14.026 15.886 1.00 84.44 92 ASN A N 1
ATOM 753 C CA . ASN A 1 92 ? -7.006 -13.554 17.249 1.00 84.44 92 ASN A CA 1
ATOM 754 C C . ASN A 1 92 ? -7.422 -12.091 17.435 1.00 84.44 92 ASN A C 1
ATOM 756 O O . ASN A 1 92 ? -8.046 -11.768 18.441 1.00 84.44 92 ASN A O 1
ATOM 760 N N . TYR A 1 93 ? -7.098 -11.217 16.476 1.00 90.69 93 TYR A N 1
ATOM 761 C CA . TYR A 1 93 ? -7.524 -9.818 16.495 1.00 90.69 93 TYR A CA 1
ATOM 762 C C . TYR A 1 93 ? -9.053 -9.710 16.556 1.00 90.69 93 TYR A C 1
ATOM 764 O O . TYR A 1 93 ? -9.586 -9.104 17.483 1.00 90.69 93 TYR A O 1
ATOM 772 N N . ASN A 1 94 ? -9.752 -10.359 15.622 1.00 81.44 94 ASN A N 1
ATOM 773 C CA . ASN A 1 94 ? -11.211 -10.322 15.521 1.00 81.44 94 ASN A CA 1
ATOM 774 C C . ASN A 1 94 ? -11.875 -10.832 16.807 1.00 81.44 94 ASN A C 1
ATOM 776 O O . ASN A 1 94 ? -12.757 -10.175 17.362 1.00 81.44 94 ASN A O 1
ATOM 780 N N . TYR A 1 95 ? -11.408 -11.978 17.307 1.00 91.69 95 TYR A N 1
ATOM 781 C CA . TYR A 1 95 ? -11.896 -12.581 18.543 1.00 91.69 95 TYR A CA 1
ATOM 782 C C . TYR A 1 95 ? -11.707 -11.655 19.751 1.00 91.69 95 TYR A C 1
ATOM 784 O O . TYR A 1 95 ? -12.635 -11.438 20.530 1.00 91.69 95 TYR A O 1
ATOM 792 N N . ASN A 1 96 ? -10.522 -11.063 19.893 1.00 91.56 96 ASN A N 1
ATOM 793 C CA . ASN A 1 96 ? -10.194 -10.191 21.016 1.00 91.56 96 ASN A CA 1
ATOM 794 C C . ASN A 1 96 ? -10.967 -8.865 20.985 1.00 91.56 96 ASN A C 1
ATOM 796 O O . ASN A 1 96 ? -11.421 -8.402 22.031 1.00 91.56 96 ASN A O 1
ATOM 800 N N . VAL A 1 97 ? -11.172 -8.273 19.803 1.00 89.81 97 VAL A N 1
ATOM 801 C CA . VAL A 1 97 ? -12.033 -7.087 19.656 1.00 89.81 97 VAL A CA 1
ATOM 802 C C . VAL A 1 97 ? -13.469 -7.416 20.063 1.00 89.81 97 VAL A C 1
ATOM 804 O O . VAL A 1 97 ? -14.085 -6.660 20.815 1.00 89.81 97 VAL A O 1
ATOM 807 N N . GLN A 1 98 ? -13.994 -8.571 19.641 1.00 90.06 98 GLN A N 1
ATOM 808 C CA . GLN A 1 98 ? -15.328 -9.017 20.044 1.00 90.06 98 GLN A CA 1
ATOM 809 C C . GLN A 1 98 ? -15.425 -9.232 21.563 1.00 90.06 98 GLN A C 1
ATOM 811 O O . GLN A 1 98 ? -16.398 -8.805 22.185 1.00 90.06 98 GLN A O 1
ATOM 816 N N . GLN A 1 99 ? -14.411 -9.841 22.183 1.00 95.00 99 GLN A N 1
ATOM 817 C CA . GLN A 1 99 ? -14.354 -9.997 23.638 1.00 95.00 99 GLN A CA 1
ATOM 818 C C . GLN A 1 99 ? -14.362 -8.656 24.381 1.00 95.00 99 GLN A C 1
ATOM 820 O O . GLN A 1 99 ? -15.082 -8.500 25.373 1.00 95.00 99 GLN A O 1
ATOM 825 N N . LEU A 1 100 ? -13.585 -7.682 23.903 1.00 95.06 100 LEU A N 1
ATOM 826 C CA . LEU A 1 100 ? -13.556 -6.343 24.482 1.00 95.06 100 LEU A CA 1
ATOM 827 C C . LEU A 1 100 ? -14.928 -5.670 24.375 1.00 95.06 100 LEU A C 1
ATOM 829 O O . LEU A 1 100 ? -15.427 -5.143 25.368 1.00 95.06 100 LEU A O 1
ATOM 833 N N . GLN A 1 101 ? -15.563 -5.742 23.202 1.00 92.25 101 GLN A N 1
ATOM 834 C CA . GLN A 1 101 ? -16.891 -5.173 22.984 1.00 92.25 101 GLN A CA 1
ATOM 835 C C . GLN A 1 101 ? -17.937 -5.804 23.911 1.00 92.25 101 GLN A C 1
ATOM 837 O O . GLN A 1 101 ? -18.719 -5.087 24.534 1.00 92.25 101 GLN A O 1
ATOM 842 N N . ASN A 1 102 ? -17.922 -7.131 24.053 1.00 94.31 102 ASN A N 1
ATOM 843 C CA . ASN A 1 102 ? -18.807 -7.836 24.980 1.00 94.31 102 ASN A CA 1
ATOM 844 C C . ASN A 1 102 ? -18.575 -7.383 26.428 1.00 94.31 102 ASN A C 1
ATOM 846 O O . ASN A 1 102 ? -19.531 -7.173 27.167 1.00 94.31 102 ASN A O 1
ATOM 850 N N . SER A 1 103 ? -17.318 -7.167 26.823 1.00 96.25 103 SER A N 1
ATOM 851 C CA . SER A 1 103 ? -16.977 -6.678 28.166 1.00 96.25 103 SER A CA 1
ATOM 852 C C . SER A 1 103 ? -17.500 -5.261 28.412 1.00 96.25 103 SER A C 1
ATOM 854 O O . SER A 1 103 ? -18.066 -4.992 29.470 1.00 96.25 103 SER A O 1
ATOM 856 N N . VAL A 1 104 ? -17.378 -4.363 27.428 1.00 95.88 104 VAL A N 1
ATOM 857 C CA . VAL A 1 104 ? -17.951 -3.009 27.499 1.00 95.88 104 VAL A CA 1
ATOM 858 C C . VAL A 1 104 ? -19.476 -3.068 27.617 1.00 95.88 104 VAL A C 1
ATOM 860 O O . VAL A 1 104 ? -20.039 -2.397 28.479 1.00 95.88 104 VAL A O 1
ATOM 863 N N . ASN A 1 105 ? -20.144 -3.903 26.817 1.00 94.94 105 ASN A N 1
ATOM 864 C CA . ASN A 1 105 ? -21.598 -4.077 26.882 1.00 94.94 105 ASN A CA 1
ATOM 865 C C . ASN A 1 105 ? -22.043 -4.587 28.263 1.00 94.94 105 ASN A C 1
ATOM 867 O O . ASN A 1 105 ? -22.964 -4.026 28.854 1.00 94.94 105 ASN A O 1
ATOM 871 N N . ASN A 1 106 ? -21.337 -5.583 28.809 1.00 97.75 106 ASN A N 1
ATOM 872 C CA . ASN A 1 106 ? -21.597 -6.111 30.149 1.00 97.75 106 ASN A CA 1
ATOM 873 C C . ASN A 1 106 ? -21.421 -5.035 31.228 1.00 97.75 106 ASN A C 1
ATOM 875 O O . ASN A 1 106 ? -22.210 -4.971 32.165 1.00 97.75 106 ASN A O 1
ATOM 879 N N . ILE A 1 107 ? -20.404 -4.175 31.114 1.00 97.88 107 ILE A N 1
ATOM 880 C CA . ILE A 1 107 ? -20.211 -3.050 32.040 1.00 97.88 107 ILE A CA 1
ATOM 881 C C . ILE A 1 107 ? -21.388 -2.072 31.963 1.00 97.88 107 ILE A C 1
ATOM 883 O O . ILE A 1 107 ? -21.902 -1.651 32.996 1.00 97.88 107 ILE A O 1
ATOM 887 N N . VAL A 1 108 ? -21.850 -1.727 30.760 1.00 97.31 108 VAL A N 1
ATOM 888 C CA . VAL A 1 108 ? -23.008 -0.837 30.587 1.00 97.31 108 VAL A CA 1
ATOM 889 C C . VAL A 1 108 ? -24.269 -1.446 31.206 1.00 97.31 108 VAL A C 1
ATOM 891 O O . VAL A 1 108 ? -25.013 -0.751 31.897 1.00 97.31 108 VAL A O 1
ATOM 894 N N . GLU A 1 109 ? -24.486 -2.748 31.028 1.00 97.50 109 GLU A N 1
ATOM 895 C CA . GLU A 1 109 ? -25.581 -3.468 31.681 1.00 97.50 109 GLU A CA 1
ATOM 896 C C . GLU A 1 109 ? -25.451 -3.451 33.212 1.00 97.50 109 GLU A C 1
ATOM 898 O O . GLU A 1 109 ? -26.424 -3.154 33.906 1.00 97.50 109 GLU A O 1
ATOM 903 N N . GLN A 1 110 ? -24.247 -3.679 33.749 1.00 97.94 110 GLN A N 1
ATOM 904 C CA . GLN A 1 110 ? -23.985 -3.584 35.187 1.00 97.94 110 GLN A CA 1
ATOM 905 C C . GLN A 1 110 ? -24.324 -2.199 35.737 1.00 97.94 110 GLN A C 1
ATOM 907 O O . GLN A 1 110 ? -24.981 -2.123 36.770 1.00 97.94 110 GLN A O 1
ATOM 912 N N . ILE A 1 111 ? -23.937 -1.120 35.045 1.00 97.19 111 ILE A N 1
ATOM 913 C CA . ILE A 1 111 ? -24.269 0.259 35.440 1.00 97.19 111 ILE A CA 1
ATOM 914 C C . ILE A 1 111 ? -25.789 0.453 35.508 1.00 97.19 111 ILE A C 1
ATOM 916 O O . ILE A 1 111 ? -26.299 1.000 36.486 1.00 97.19 111 ILE A O 1
ATOM 920 N N . ASN A 1 112 ? -26.522 -0.025 34.499 1.00 96.50 112 ASN A N 1
ATOM 921 C CA . ASN A 1 112 ? -27.980 0.104 34.441 1.00 96.50 112 ASN A CA 1
ATOM 922 C C . ASN A 1 112 ? -28.690 -0.672 35.564 1.00 96.50 112 ASN A C 1
ATOM 924 O O . ASN A 1 112 ? -29.727 -0.225 36.064 1.00 96.50 112 ASN A O 1
ATOM 928 N N . ASN A 1 113 ? -28.105 -1.791 35.992 1.00 97.81 113 ASN A N 1
ATOM 929 C CA . ASN A 1 113 ? -28.637 -2.669 37.033 1.00 97.81 113 ASN A CA 1
ATOM 930 C C . ASN A 1 113 ? -28.196 -2.293 38.461 1.00 97.81 113 ASN A C 1
ATOM 932 O O . ASN A 1 113 ? -28.574 -2.985 39.405 1.00 97.81 113 ASN A O 1
ATOM 936 N N . LEU A 1 114 ? -27.417 -1.220 38.653 1.00 96.69 114 LEU A N 1
ATOM 937 C CA . LEU A 1 114 ? -27.061 -0.743 39.995 1.00 96.69 114 LEU A CA 1
ATOM 938 C C . LEU A 1 114 ? -28.315 -0.331 40.784 1.00 96.69 114 LEU A C 1
ATOM 940 O O . LEU A 1 114 ? -29.255 0.236 40.231 1.00 96.69 114 LEU A O 1
ATOM 944 N N . ASP A 1 115 ? -28.310 -0.552 42.095 1.00 96.69 115 ASP A N 1
ATOM 945 C CA . ASP A 1 115 ? -29.356 -0.047 42.993 1.00 96.69 115 ASP A CA 1
ATOM 946 C C . ASP A 1 115 ? -29.069 1.419 43.362 1.00 96.69 115 ASP A C 1
ATOM 948 O O . ASP A 1 115 ? -28.591 1.740 44.448 1.00 96.69 115 ASP A O 1
ATOM 952 N N . LEU A 1 116 ? -29.225 2.307 42.377 1.00 94.25 116 LEU A N 1
ATOM 953 C CA . LEU A 1 116 ? -28.963 3.745 42.472 1.00 94.25 116 LEU A CA 1
ATOM 954 C C . LEU A 1 116 ? -30.044 4.539 41.719 1.00 94.25 116 LEU A C 1
ATOM 956 O O . LEU A 1 116 ? -30.634 4.008 40.774 1.00 94.25 116 LEU A O 1
ATOM 960 N N . PRO A 1 117 ? -30.263 5.822 42.061 1.00 95.56 117 PRO A N 1
ATOM 961 C CA . PRO A 1 117 ? -31.091 6.718 41.258 1.00 95.56 117 PRO A CA 1
ATOM 962 C C . PRO A 1 117 ? -30.588 6.836 39.811 1.00 95.56 117 PRO A C 1
ATOM 964 O O . PRO A 1 117 ? -29.377 6.842 39.565 1.00 95.56 117 PRO A O 1
ATOM 967 N N . ASP A 1 118 ? -31.509 6.993 38.858 1.00 95.88 118 ASP A N 1
ATOM 968 C CA . ASP A 1 118 ? -31.199 7.033 37.420 1.00 95.88 118 ASP A CA 1
ATOM 969 C C . ASP A 1 118 ? -30.199 8.138 37.047 1.00 95.88 118 ASP A C 1
ATOM 971 O O . ASP A 1 118 ? -29.311 7.923 36.222 1.00 95.88 118 ASP A O 1
ATOM 975 N N . GLU A 1 119 ? -30.267 9.296 37.708 1.00 94.00 119 GLU A N 1
ATOM 976 C CA . GLU A 1 119 ? -29.317 10.398 37.508 1.00 94.00 119 GLU A CA 1
ATOM 977 C C . GLU A 1 119 ? -27.872 9.985 37.826 1.00 94.00 119 GLU A C 1
ATOM 979 O O . GLU A 1 119 ? -26.932 10.356 37.119 1.00 94.00 119 GLU A O 1
ATOM 984 N N . GLN A 1 120 ? -27.679 9.155 38.853 1.00 95.19 120 GLN A N 1
ATOM 985 C CA . GLN A 1 120 ? -26.354 8.678 39.246 1.00 95.19 120 GLN A CA 1
ATOM 986 C C . GLN A 1 120 ? -25.850 7.592 38.306 1.00 95.19 120 GLN A C 1
ATOM 988 O O . GLN A 1 120 ? -24.676 7.608 37.938 1.00 95.19 120 GLN A O 1
ATOM 993 N N . LYS A 1 121 ? -26.731 6.684 37.867 1.00 97.00 121 LYS A N 1
ATOM 994 C CA . LYS A 1 121 ? -26.400 5.710 36.815 1.00 97.00 121 LYS A CA 1
ATOM 995 C C . LYS A 1 121 ? -25.938 6.425 35.554 1.00 97.00 121 LYS A C 1
ATOM 997 O O . LYS A 1 121 ? -24.903 6.070 34.994 1.00 97.00 121 LYS A O 1
ATOM 1002 N N . GLN A 1 122 ? -26.650 7.481 35.163 1.00 96.25 122 GLN A N 1
ATOM 1003 C CA . GLN A 1 122 ? -26.294 8.296 34.011 1.00 96.25 122 GLN A CA 1
ATOM 1004 C C . GLN A 1 122 ? -24.941 8.989 34.209 1.00 96.25 122 GLN A C 1
ATOM 1006 O O . GLN A 1 122 ? -24.099 8.945 33.313 1.00 96.25 122 GLN A O 1
ATOM 1011 N N . ALA A 1 123 ? -24.678 9.573 35.381 1.00 95.81 123 ALA A N 1
ATOM 1012 C CA . ALA A 1 123 ? -23.385 10.186 35.682 1.00 95.81 123 ALA A CA 1
ATOM 1013 C C . ALA A 1 123 ? -22.223 9.171 35.663 1.00 95.81 123 ALA A C 1
ATOM 1015 O O . ALA A 1 123 ? -21.139 9.479 35.159 1.00 95.81 123 ALA A O 1
ATOM 1016 N N . ILE A 1 124 ? -22.438 7.953 36.175 1.00 97.44 124 ILE A N 1
ATOM 1017 C CA . ILE A 1 124 ? -21.465 6.851 36.124 1.00 97.44 124 ILE A CA 1
ATOM 1018 C C . ILE A 1 124 ? -21.214 6.438 34.671 1.00 97.44 124 ILE A C 1
ATOM 1020 O O . ILE A 1 124 ? -20.057 6.342 34.261 1.00 97.44 124 ILE A O 1
ATOM 1024 N N . TYR A 1 125 ? -22.276 6.251 33.882 1.00 97.94 125 TYR A N 1
ATOM 1025 C CA . TYR A 1 125 ? -22.186 5.897 32.468 1.00 97.94 125 TYR A CA 1
ATOM 1026 C C . TYR A 1 125 ? -21.396 6.935 31.666 1.00 97.94 125 TYR A C 1
ATOM 1028 O O . TYR A 1 125 ? -20.464 6.572 30.951 1.00 97.94 125 TYR A O 1
ATOM 1036 N N . GLN A 1 126 ? -21.707 8.226 31.823 1.00 96.31 126 GLN A N 1
ATOM 1037 C CA . GLN A 1 126 ? -21.004 9.306 31.123 1.00 96.31 126 GLN A CA 1
ATOM 1038 C C . GLN A 1 126 ? -19.518 9.355 31.499 1.00 96.31 126 GLN A C 1
ATOM 1040 O O . GLN A 1 126 ? -18.662 9.439 30.618 1.00 96.31 126 GLN A O 1
ATOM 1045 N N . ASN A 1 127 ? -19.190 9.223 32.790 1.00 96.81 127 ASN A N 1
ATOM 1046 C CA . ASN A 1 127 ? -17.796 9.161 33.232 1.00 96.81 127 ASN A CA 1
ATOM 1047 C C . ASN A 1 127 ? -17.065 7.938 32.667 1.00 96.81 127 ASN A C 1
ATOM 1049 O O . ASN A 1 127 ? -15.921 8.065 32.238 1.00 96.81 127 ASN A O 1
ATOM 1053 N N . PHE A 1 128 ? -17.711 6.771 32.639 1.00 97.44 128 PHE A N 1
ATOM 1054 C CA . PHE A 1 128 ? -17.129 5.560 32.066 1.00 97.44 128 PHE A CA 1
ATOM 1055 C C . PHE A 1 128 ? -16.888 5.707 30.556 1.00 97.44 128 PHE A C 1
ATOM 1057 O O . PHE A 1 128 ? -15.796 5.410 30.076 1.00 97.44 128 PHE A O 1
ATOM 1064 N N . GLN A 1 129 ? -17.856 6.237 29.803 1.00 96.38 129 GLN A N 1
ATOM 1065 C CA . GLN A 1 129 ? -17.682 6.516 28.374 1.00 96.38 129 GLN A CA 1
ATOM 1066 C C . GLN A 1 129 ? -16.514 7.479 28.130 1.00 96.38 129 GLN A C 1
ATOM 1068 O O . GLN A 1 129 ? -15.626 7.199 27.323 1.00 96.38 129 GLN A O 1
ATOM 1073 N N . GLN A 1 130 ? -16.471 8.584 28.878 1.00 92.50 130 GLN A N 1
ATOM 1074 C CA . GLN A 1 130 ? -15.464 9.621 28.695 1.00 92.50 130 GLN A CA 1
ATOM 1075 C C . GLN A 1 130 ? -14.056 9.176 29.103 1.00 92.50 130 GLN A C 1
ATOM 1077 O O . GLN A 1 130 ? -13.112 9.427 28.361 1.00 92.50 130 GLN A O 1
ATOM 1082 N N . GLN A 1 131 ? -13.898 8.553 30.272 1.00 93.06 131 GLN A N 1
ATOM 1083 C CA . GLN A 1 131 ? -12.580 8.219 30.826 1.00 93.06 131 GLN A CA 1
ATOM 1084 C C . GLN A 1 131 ? -12.047 6.879 30.324 1.00 93.06 131 GLN A C 1
ATOM 1086 O O . GLN A 1 131 ? -10.838 6.660 30.352 1.00 93.06 131 GLN A O 1
ATOM 1091 N N . CYS A 1 132 ? -12.930 5.974 29.898 1.00 94.12 132 CYS A N 1
ATOM 1092 C CA . CYS A 1 132 ? -12.536 4.624 29.526 1.00 94.12 132 CYS A CA 1
ATOM 1093 C C . CYS A 1 132 ? -12.692 4.371 28.030 1.00 94.12 132 CYS A C 1
ATOM 1095 O O . CYS A 1 132 ? -11.699 4.133 27.349 1.00 94.12 132 CYS A O 1
ATOM 1097 N N . VAL A 1 133 ? -13.915 4.440 27.500 1.00 92.00 133 VAL A N 1
ATOM 1098 C CA . VAL A 1 133 ? -14.185 4.059 26.101 1.00 92.00 133 VAL A CA 1
ATOM 1099 C C . VAL A 1 133 ? -13.482 5.004 25.123 1.00 92.00 133 VAL A C 1
ATOM 1101 O O . VAL A 1 133 ? -12.795 4.548 24.208 1.00 92.00 133 VAL A O 1
ATOM 1104 N N . ASN A 1 134 ? -13.566 6.315 25.353 1.00 89.00 134 ASN A N 1
ATOM 1105 C CA . ASN A 1 134 ? -12.898 7.297 24.497 1.00 89.00 134 ASN A CA 1
ATOM 1106 C C . ASN A 1 134 ? -11.369 7.180 24.546 1.00 89.00 134 ASN A C 1
ATOM 1108 O O . ASN A 1 134 ? -10.712 7.321 23.515 1.00 89.00 134 ASN A O 1
ATOM 1112 N N . GLU A 1 135 ? -10.794 6.888 25.715 1.00 85.94 135 GLU A N 1
ATOM 1113 C CA . GLU A 1 135 ? -9.345 6.708 25.847 1.00 85.94 135 GLU A CA 1
ATOM 1114 C C . GLU A 1 135 ? -8.856 5.416 25.184 1.00 85.94 135 GLU A C 1
ATOM 1116 O O . GLU A 1 135 ? -7.798 5.414 24.550 1.00 85.94 135 GLU A O 1
ATOM 1121 N N . LEU A 1 136 ? -9.647 4.338 25.219 1.00 88.62 136 LEU A N 1
ATOM 1122 C CA . LEU A 1 136 ? -9.344 3.134 24.441 1.00 88.62 136 LEU A CA 1
ATOM 1123 C C . LEU A 1 136 ? -9.335 3.409 22.940 1.00 88.62 136 LEU A C 1
ATOM 1125 O O . LEU A 1 136 ? -8.399 2.992 22.264 1.00 88.62 136 LEU A O 1
ATOM 1129 N N . ASN A 1 137 ? -10.317 4.155 22.432 1.00 81.38 137 ASN A N 1
ATOM 1130 C CA . ASN A 1 137 ? -10.403 4.489 21.008 1.00 81.38 137 ASN A CA 1
ATOM 1131 C C . ASN A 1 137 ? -9.225 5.353 20.528 1.00 81.38 137 ASN A C 1
ATOM 1133 O O . ASN A 1 137 ? -8.838 5.288 19.363 1.00 81.38 137 ASN A O 1
ATOM 1137 N N . ARG A 1 138 ? -8.626 6.146 21.423 1.00 80.62 138 ARG A N 1
ATOM 1138 C CA . ARG A 1 138 ? -7.434 6.960 21.135 1.00 80.62 138 ARG A CA 1
ATOM 1139 C C . ARG A 1 138 ? -6.127 6.181 21.267 1.00 80.62 138 ARG A C 1
ATOM 1141 O O . ARG A 1 138 ? -5.115 6.566 20.678 1.00 80.62 138 ARG A O 1
ATOM 1148 N N . THR A 1 139 ? -6.123 5.100 22.040 1.00 83.31 139 THR A N 1
ATOM 1149 C CA . THR A 1 139 ? -4.909 4.343 22.348 1.00 83.31 139 THR A CA 1
ATOM 1150 C C . THR A 1 139 ? -4.635 3.287 21.279 1.00 83.31 139 THR A C 1
ATOM 1152 O O . THR A 1 139 ? -5.483 2.467 20.937 1.00 83.31 139 THR A O 1
ATOM 1155 N N . LYS A 1 140 ? -3.400 3.249 20.765 1.00 87.75 140 LYS A N 1
ATOM 1156 C CA . LYS A 1 140 ? -2.964 2.196 19.835 1.00 87.75 140 LYS A CA 1
ATOM 1157 C C . LYS A 1 140 ? -2.727 0.889 20.589 1.00 87.75 140 LYS A C 1
ATOM 1159 O O . LYS A 1 140 ? -1.661 0.689 21.167 1.00 87.75 140 LYS A O 1
ATOM 1164 N N . ILE A 1 141 ? -3.713 0.001 20.555 1.00 86.62 141 ILE A N 1
ATOM 1165 C CA . ILE A 1 141 ? -3.689 -1.291 21.246 1.00 86.62 141 ILE A CA 1
ATOM 1166 C C . ILE A 1 141 ? -3.409 -2.427 20.258 1.00 86.62 141 ILE A C 1
ATOM 1168 O O . ILE A 1 141 ? -3.930 -2.452 19.143 1.00 86.62 141 ILE A O 1
ATOM 1172 N N . ASN A 1 142 ? -2.598 -3.402 20.678 1.00 88.56 142 ASN A N 1
ATOM 1173 C CA . ASN A 1 142 ? -2.366 -4.619 19.908 1.00 88.56 142 ASN A CA 1
ATOM 1174 C C . ASN A 1 142 ? -3.408 -5.703 20.234 1.00 88.56 142 ASN A C 1
ATOM 1176 O O . ASN A 1 142 ? -3.153 -6.600 21.041 1.00 88.56 142 ASN A O 1
ATOM 1180 N N . TYR A 1 143 ? -4.554 -5.667 19.554 1.00 89.62 143 TYR A N 1
ATOM 1181 C CA . TYR A 1 143 ? -5.604 -6.676 19.734 1.00 89.62 143 TYR A CA 1
ATOM 1182 C C . TYR A 1 143 ? -5.248 -8.060 19.179 1.00 89.62 143 TYR A C 1
ATOM 1184 O O . TYR A 1 143 ? -5.948 -9.022 19.468 1.00 89.62 143 TYR A O 1
ATOM 1192 N N . SER A 1 144 ? -4.124 -8.240 18.472 1.00 87.88 144 SER A N 1
ATOM 1193 C CA . SER A 1 144 ? -3.662 -9.591 18.119 1.00 87.88 144 SER A CA 1
ATOM 1194 C C . SER A 1 144 ? -3.093 -10.358 19.328 1.00 87.88 144 SER A C 1
ATOM 1196 O O . SER A 1 144 ? -2.683 -11.509 19.182 1.00 87.88 144 SER A O 1
ATOM 1198 N N . SER A 1 145 ? -2.993 -9.718 20.501 1.00 92.00 145 SER A N 1
ATOM 1199 C CA . SER A 1 145 ? -2.488 -10.294 21.749 1.00 92.00 145 SER A CA 1
ATOM 1200 C C . SER A 1 145 ? -3.619 -10.474 22.763 1.00 92.00 145 SER A C 1
ATOM 1202 O O . SER A 1 145 ? -4.196 -9.502 23.254 1.00 92.00 145 SER A O 1
ATOM 1204 N N . ALA A 1 146 ? -3.892 -11.726 23.137 1.00 91.75 146 ALA A N 1
ATOM 1205 C CA . ALA A 1 146 ? -4.876 -12.041 24.174 1.00 91.75 146 ALA A CA 1
ATOM 1206 C C . ALA A 1 146 ? -4.482 -11.445 25.538 1.00 91.75 146 ALA A C 1
ATOM 1208 O O . ALA A 1 146 ? -5.327 -10.919 26.254 1.00 91.75 146 ALA A O 1
ATOM 1209 N N . ASN A 1 147 ? -3.186 -11.445 25.875 1.00 90.69 147 ASN A N 1
ATOM 1210 C CA . ASN A 1 147 ? -2.694 -10.867 27.131 1.00 90.69 147 ASN A CA 1
ATOM 1211 C C . ASN A 1 147 ? -2.958 -9.361 27.214 1.00 90.69 147 ASN A C 1
ATOM 1213 O O . ASN A 1 147 ? -3.365 -8.863 28.261 1.00 90.69 147 ASN A O 1
ATOM 1217 N N . GLU A 1 148 ? -2.742 -8.648 26.108 1.00 89.50 148 GLU A N 1
ATOM 1218 C CA . GLU A 1 148 ? -2.983 -7.207 26.044 1.00 89.50 148 GLU A CA 1
ATOM 1219 C C . GLU A 1 148 ? -4.479 -6.898 26.168 1.00 89.50 148 GLU A C 1
ATOM 1221 O O . GLU A 1 148 ? -4.878 -6.039 26.953 1.00 89.50 148 GLU A O 1
ATOM 1226 N N . THR A 1 149 ? -5.312 -7.676 25.475 1.00 92.56 149 THR A N 1
ATOM 1227 C CA . THR A 1 149 ? -6.776 -7.574 25.537 1.00 92.56 149 THR A CA 1
ATOM 1228 C C . THR A 1 149 ? -7.297 -7.827 26.953 1.00 92.56 149 THR A C 1
ATOM 1230 O O . THR A 1 149 ? -8.048 -7.017 27.493 1.00 92.56 149 THR A O 1
ATOM 1233 N N . ASN A 1 150 ? -6.829 -8.889 27.613 1.00 92.56 150 ASN A N 1
ATOM 1234 C CA . ASN A 1 150 ? -7.213 -9.219 28.987 1.00 92.56 150 ASN A CA 1
ATOM 1235 C C . ASN A 1 150 ? -6.778 -8.142 29.990 1.00 92.56 150 ASN A C 1
ATOM 1237 O O . ASN A 1 150 ? -7.527 -7.811 30.911 1.00 92.56 150 ASN A O 1
ATOM 1241 N N . ARG A 1 151 ? -5.587 -7.556 29.803 1.00 95.25 151 ARG A N 1
ATOM 1242 C CA . ARG A 1 151 ? -5.104 -6.432 30.619 1.00 95.25 151 ARG A CA 1
ATOM 1243 C C . ARG A 1 151 ? -6.048 -5.232 30.526 1.00 95.25 151 ARG A C 1
ATOM 1245 O O . ARG A 1 151 ? -6.350 -4.619 31.548 1.00 95.25 151 ARG A O 1
ATOM 1252 N N . ILE A 1 152 ? -6.525 -4.925 29.323 1.00 94.94 152 ILE A N 1
ATOM 1253 C CA . ILE A 1 152 ? -7.451 -3.816 29.071 1.00 94.94 152 ILE A CA 1
ATOM 1254 C C . ILE A 1 152 ? -8.831 -4.094 29.657 1.00 94.94 152 ILE A C 1
ATOM 1256 O O . ILE A 1 152 ? -9.380 -3.230 30.335 1.00 94.94 152 ILE A O 1
ATOM 1260 N N . ILE A 1 153 ? -9.370 -5.298 29.456 1.00 96.62 153 ILE A N 1
ATOM 1261 C CA . ILE A 1 153 ? -10.651 -5.702 30.050 1.00 96.62 153 ILE A CA 1
ATOM 1262 C C . ILE A 1 153 ? -10.588 -5.557 31.575 1.00 96.62 153 ILE A C 1
ATOM 1264 O O . ILE A 1 153 ? -11.475 -4.956 32.177 1.00 96.62 153 ILE A O 1
ATOM 1268 N N . LYS A 1 154 ? -9.503 -6.020 32.208 1.00 94.88 154 LYS A N 1
ATOM 1269 C CA . LYS A 1 154 ? -9.296 -5.835 33.650 1.00 94.88 154 LYS A CA 1
ATOM 1270 C C . LYS A 1 154 ? -9.279 -4.352 34.041 1.00 94.88 154 LYS A C 1
ATOM 1272 O O . LYS A 1 154 ? -9.961 -3.962 34.985 1.00 94.88 154 LYS A O 1
ATOM 1277 N N . TRP A 1 155 ? -8.526 -3.528 33.313 1.00 96.31 155 TRP A N 1
ATOM 1278 C CA . TRP A 1 155 ? -8.459 -2.086 33.557 1.00 96.31 155 TRP A CA 1
ATOM 1279 C C . TRP A 1 155 ? -9.827 -1.394 33.428 1.00 96.31 155 TRP A C 1
ATOM 1281 O O . TRP A 1 155 ? -10.115 -0.489 34.213 1.00 96.31 155 TRP A O 1
ATOM 1291 N N . LEU A 1 156 ? -10.689 -1.838 32.505 1.00 96.38 156 LEU A N 1
ATOM 1292 C CA . LEU A 1 156 ? -12.054 -1.323 32.360 1.00 96.38 156 LEU A CA 1
ATOM 1293 C C . LEU A 1 156 ? -12.899 -1.573 33.614 1.00 96.38 156 LEU A C 1
ATOM 1295 O O . LEU A 1 156 ? -13.516 -0.642 34.131 1.00 96.38 156 LEU A O 1
ATOM 1299 N N . TYR A 1 157 ? -12.888 -2.801 34.137 1.00 98.06 157 TYR A N 1
ATOM 1300 C CA . TYR A 1 157 ? -13.615 -3.139 35.364 1.00 98.06 157 TYR A CA 1
ATOM 1301 C C . TYR A 1 157 ? -13.048 -2.420 36.597 1.00 98.06 157 TYR A C 1
ATOM 1303 O O . TYR A 1 157 ? -13.808 -1.913 37.425 1.00 98.06 157 TYR A O 1
ATOM 1311 N N . ASP A 1 158 ? -11.722 -2.319 36.715 1.00 93.75 158 ASP A N 1
ATOM 1312 C CA . ASP A 1 158 ? -11.078 -1.577 37.806 1.00 93.75 158 ASP A CA 1
ATOM 1313 C C . ASP A 1 158 ? -11.469 -0.087 37.768 1.00 93.75 158 ASP A C 1
ATOM 1315 O O . ASP A 1 158 ? -11.820 0.499 38.797 1.00 93.75 158 ASP A O 1
ATOM 1319 N N . SER A 1 159 ? -11.475 0.515 36.575 1.00 94.75 159 SER A N 1
ATOM 1320 C CA . SER A 1 159 ? -11.878 1.911 36.365 1.00 94.75 159 SER A CA 1
ATOM 1321 C C . SER A 1 159 ? -13.346 2.142 36.712 1.00 94.75 159 SER A C 1
ATOM 1323 O O . SER A 1 159 ? -13.662 3.090 37.435 1.00 94.75 159 SER A O 1
ATOM 1325 N N . LEU A 1 160 ? -14.238 1.243 36.284 1.00 98.00 160 LEU A N 1
ATOM 1326 C CA . LEU A 1 160 ? -15.655 1.287 36.642 1.00 98.00 160 LEU A CA 1
ATOM 1327 C C . LEU A 1 160 ? -15.849 1.295 38.164 1.00 98.00 160 LEU A C 1
ATOM 1329 O O . LEU A 1 160 ? -16.566 2.144 38.694 1.00 98.00 160 LEU A O 1
ATOM 1333 N N . ASN A 1 161 ? -15.173 0.394 38.880 1.00 96.06 161 ASN A N 1
ATOM 1334 C CA . ASN A 1 161 ? -15.268 0.306 40.337 1.00 96.06 161 ASN A CA 1
ATOM 1335 C C . ASN A 1 161 ? -14.831 1.606 41.031 1.00 96.06 161 ASN A C 1
ATOM 1337 O O . ASN A 1 161 ? -15.420 2.005 42.038 1.00 96.06 161 ASN A O 1
ATOM 1341 N N . ILE A 1 162 ? -13.814 2.290 40.501 1.00 95.38 162 ILE A N 1
ATOM 1342 C CA . ILE A 1 162 ? -13.377 3.600 41.005 1.00 95.38 162 ILE A CA 1
ATOM 1343 C C . ILE A 1 162 ? -14.455 4.663 40.760 1.00 95.38 162 ILE A C 1
ATOM 1345 O O . ILE A 1 162 ? -14.738 5.457 41.660 1.00 95.38 162 ILE A O 1
ATOM 1349 N N . ILE A 1 163 ? -15.063 4.680 39.571 1.00 96.19 163 ILE A N 1
ATOM 1350 C CA . ILE A 1 163 ? -16.125 5.632 39.212 1.00 96.19 163 ILE A CA 1
ATOM 1351 C C . ILE A 1 163 ? -17.348 5.438 40.119 1.00 96.19 163 ILE A C 1
ATOM 1353 O O . ILE A 1 163 ? -17.822 6.412 40.706 1.00 96.19 163 ILE A O 1
ATOM 1357 N N . ILE A 1 164 ? -17.804 4.194 40.310 1.00 96.75 164 ILE A N 1
ATOM 1358 C CA . ILE A 1 164 ? -18.937 3.865 41.191 1.00 96.75 164 ILE A CA 1
ATOM 1359 C C . ILE A 1 164 ? -18.665 4.340 42.625 1.00 96.75 164 ILE A C 1
ATOM 1361 O O . ILE A 1 164 ? -19.491 5.044 43.207 1.00 96.75 164 ILE A O 1
ATOM 1365 N N . LYS A 1 165 ? -17.483 4.035 43.183 1.00 95.56 165 LYS A N 1
ATOM 1366 C CA . LYS A 1 165 ? -17.106 4.472 44.541 1.00 95.56 165 LYS A CA 1
ATOM 1367 C C . LYS A 1 165 ? -17.127 5.993 44.694 1.00 95.56 165 LYS A C 1
ATOM 1369 O O . LYS A 1 165 ? -17.583 6.499 45.718 1.00 95.56 165 LYS A O 1
ATOM 1374 N N . LYS A 1 166 ? -16.643 6.732 43.689 1.00 94.44 166 LYS A N 1
ATOM 1375 C CA . LYS A 1 166 ? -16.668 8.203 43.698 1.00 94.44 166 LYS A CA 1
ATOM 1376 C C . LYS A 1 166 ? -18.099 8.744 43.681 1.00 94.44 166 LYS A C 1
ATOM 1378 O O . LYS A 1 166 ? -18.393 9.639 44.468 1.00 94.44 166 LYS A O 1
ATOM 1383 N N . ALA A 1 167 ? -18.971 8.178 42.846 1.00 93.06 167 ALA A N 1
ATOM 1384 C CA . ALA A 1 167 ? -20.374 8.583 42.744 1.00 93.06 167 ALA A CA 1
ATOM 1385 C C . ALA A 1 167 ? -21.161 8.321 44.043 1.00 93.06 167 ALA A C 1
ATOM 1387 O O . ALA A 1 167 ? -21.952 9.155 44.480 1.00 93.06 167 ALA A O 1
ATOM 1388 N N . GLN A 1 168 ? -20.898 7.199 44.715 1.00 91.94 168 GLN A N 1
ATOM 1389 C CA . GLN A 1 168 ? -21.516 6.893 46.009 1.00 91.94 168 GLN A CA 1
ATOM 1390 C C . GLN A 1 168 ? -21.025 7.834 47.121 1.00 91.94 168 GLN A C 1
ATOM 1392 O O . GLN A 1 168 ? -21.823 8.308 47.928 1.00 91.94 168 GLN A O 1
ATOM 1397 N N . ALA A 1 169 ? -19.728 8.163 47.141 1.00 90.56 169 ALA A N 1
ATOM 1398 C CA . ALA A 1 169 ? -19.143 9.043 48.154 1.00 90.56 169 ALA A CA 1
ATOM 1399 C C . ALA A 1 169 ? -19.635 10.501 48.065 1.00 90.56 169 ALA A C 1
ATOM 1401 O O . ALA A 1 169 ? -19.707 11.184 49.090 1.00 90.56 169 ALA A O 1
ATOM 1402 N N . SER A 1 170 ? -19.985 10.995 46.871 1.00 86.19 170 SER A N 1
ATOM 1403 C CA . SER A 1 170 ? -20.588 12.328 46.718 1.00 86.19 170 SER A CA 1
ATOM 1404 C C . SER A 1 170 ? -21.960 12.439 47.387 1.00 86.19 170 SER A C 1
ATOM 1406 O O . SER A 1 170 ? -22.267 13.488 47.951 1.00 86.19 170 SER A O 1
ATOM 1408 N N . ASN A 1 171 ? -22.745 11.358 47.431 1.00 74.56 171 ASN A N 1
ATOM 1409 C CA . ASN A 1 171 ? -24.068 11.375 48.066 1.00 74.56 171 ASN A CA 1
ATOM 1410 C C . ASN A 1 171 ? -23.988 11.492 49.586 1.00 74.56 171 ASN A C 1
ATOM 1412 O O . ASN A 1 171 ? -24.779 12.205 50.199 1.00 74.56 171 ASN A O 1
ATOM 1416 N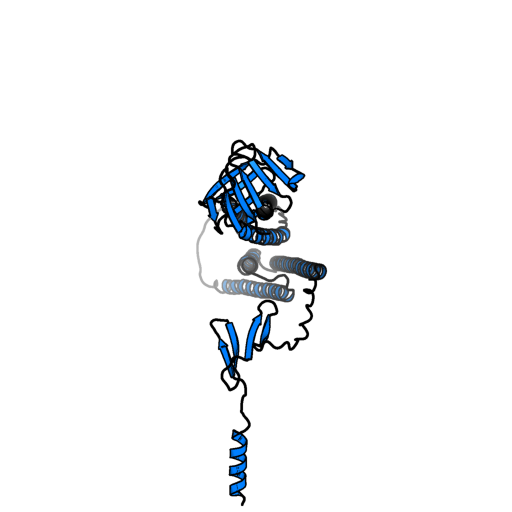 N . THR A 1 172 ? -23.012 10.826 50.208 1.00 72.81 172 THR A N 1
ATOM 1417 C CA . THR A 1 172 ? -22.850 10.856 51.668 1.00 72.81 172 THR A CA 1
ATOM 1418 C C . THR A 1 172 ? -22.487 12.254 52.174 1.00 72.81 172 THR A C 1
ATOM 1420 O O . THR A 1 172 ? -22.807 12.601 53.307 1.00 72.81 172 THR A O 1
ATOM 1423 N N . LYS A 1 173 ? -21.848 13.085 51.338 1.00 66.75 173 LYS A N 1
ATOM 1424 C CA . LYS A 1 173 ? -21.522 14.475 51.692 1.00 66.75 173 LYS A CA 1
ATOM 1425 C C . LYS A 1 173 ? -22.713 15.425 51.566 1.00 66.75 173 LYS A C 1
ATOM 1427 O O . LYS A 1 173 ? -22.777 16.374 52.336 1.00 66.75 173 LYS A O 1
ATOM 1432 N N . SER A 1 174 ? -23.656 15.150 50.661 1.00 55.56 174 SER A N 1
ATOM 1433 C CA . SER A 1 174 ? -24.861 15.975 50.484 1.00 55.56 174 SER A CA 1
ATOM 1434 C C . SER A 1 174 ? -25.884 15.801 51.611 1.00 55.56 174 SER A C 1
ATOM 1436 O O . SER A 1 174 ? -26.673 16.703 51.845 1.00 55.56 174 SER A O 1
ATOM 1438 N N . PHE A 1 175 ? -25.878 14.672 52.328 1.00 53.69 175 PHE A N 1
ATOM 1439 C CA . PHE A 1 175 ? -26.846 14.412 53.405 1.00 53.69 175 PHE A CA 1
ATOM 1440 C C . PHE A 1 175 ? -26.441 14.966 54.783 1.00 53.69 175 PHE A C 1
ATOM 1442 O O . PHE A 1 175 ? -27.263 14.970 55.692 1.00 53.69 175 PHE A O 1
ATOM 1449 N N . ASN A 1 176 ? -25.206 15.455 54.947 1.00 51.81 176 ASN A N 1
ATOM 1450 C CA . ASN A 1 176 ? -24.704 15.982 56.224 1.00 51.81 176 ASN A CA 1
ATOM 1451 C C . ASN A 1 176 ? -24.541 17.515 56.255 1.00 51.81 176 ASN A C 1
ATOM 1453 O O . ASN A 1 176 ? -24.021 18.032 57.243 1.00 51.81 176 ASN A O 1
ATOM 1457 N N . SER A 1 177 ? -24.966 18.252 55.219 1.00 48.06 177 SER A N 1
ATOM 1458 C CA . SER A 1 177 ? -24.901 19.726 55.222 1.00 48.06 177 SER A CA 1
ATOM 1459 C C . SER A 1 177 ? -26.206 20.433 55.590 1.00 48.06 177 SER A C 1
ATOM 1461 O O . SER A 1 177 ? -26.159 21.625 55.880 1.00 48.06 177 SER A O 1
ATOM 1463 N N . ASP A 1 178 ? -27.342 19.733 55.655 1.00 43.22 178 ASP A N 1
ATOM 1464 C CA . ASP A 1 178 ? -28.659 20.392 55.692 1.00 43.22 178 ASP A CA 1
ATOM 1465 C C . ASP A 1 178 ? -29.408 20.200 57.025 1.00 43.22 178 ASP A C 1
ATOM 1467 O O . ASP A 1 178 ? -30.627 20.045 57.079 1.00 43.22 178 ASP A O 1
ATOM 1471 N N . GLN A 1 179 ? -28.680 20.282 58.142 1.00 42.78 179 GLN A N 1
ATOM 1472 C CA . GLN A 1 179 ? -29.252 20.657 59.440 1.00 42.78 179 GLN A CA 1
ATOM 1473 C C . GLN A 1 179 ? -28.593 21.949 59.924 1.00 42.78 179 GLN A C 1
ATOM 1475 O O . GLN A 1 179 ? -27.661 21.913 60.722 1.00 42.78 179 GLN A O 1
ATOM 1480 N N . ASN A 1 180 ? -29.055 23.078 59.376 1.00 43.91 180 ASN A N 1
ATOM 1481 C CA . ASN A 1 180 ? -29.179 24.406 60.003 1.00 43.91 180 ASN A CA 1
ATOM 1482 C C . ASN A 1 180 ? -29.093 25.509 58.936 1.00 43.91 180 ASN A C 1
ATOM 1484 O O . ASN A 1 180 ? -28.051 26.139 58.786 1.00 43.91 180 ASN A O 1
ATOM 1488 N N . ASN A 1 181 ? -30.195 25.814 58.245 1.00 38.75 181 ASN A N 1
ATOM 1489 C CA . ASN A 1 181 ? -30.740 27.171 58.321 1.00 38.75 181 ASN A CA 1
ATOM 1490 C C . ASN A 1 181 ? -32.117 27.298 57.671 1.00 38.75 181 ASN A C 1
ATOM 1492 O O . ASN A 1 181 ? -32.449 26.652 56.685 1.00 38.75 181 ASN A O 1
ATOM 1496 N N . TYR A 1 182 ? -32.903 28.158 58.296 1.00 35.00 182 TYR A N 1
ATOM 1497 C CA . TYR A 1 182 ? -34.327 28.370 58.119 1.00 35.00 182 TYR A CA 1
ATOM 1498 C C . TYR A 1 182 ? -34.620 29.421 57.029 1.00 35.00 182 TYR A C 1
ATOM 1500 O O . TYR A 1 182 ? -33.941 30.443 56.965 1.00 35.00 182 TYR A O 1
ATOM 1508 N N . SER A 1 183 ? -35.767 29.237 56.364 1.00 37.03 183 SER A N 1
ATOM 1509 C CA . SER A 1 183 ? -36.740 30.264 55.922 1.00 37.03 183 SER A CA 1
ATOM 1510 C C . SER A 1 183 ? -36.776 30.734 54.460 1.00 37.03 183 SER A C 1
ATOM 1512 O O . SER A 1 183 ? -35.859 31.376 53.967 1.00 37.03 183 SER A O 1
ATOM 1514 N N . ASN A 1 184 ? -38.003 30.619 53.925 1.00 37.34 184 ASN A N 1
ATOM 1515 C CA . ASN A 1 184 ? -38.723 31.563 53.054 1.00 37.34 184 ASN A CA 1
ATOM 1516 C C . ASN A 1 184 ? -38.269 31.737 51.593 1.00 37.34 184 ASN A C 1
ATOM 1518 O O . ASN A 1 184 ? -37.314 32.447 51.315 1.00 37.34 184 ASN A O 1
ATOM 1522 N N . ALA A 1 185 ? -39.077 31.274 50.629 1.00 34.44 185 ALA A N 1
ATOM 1523 C CA . ALA A 1 185 ? -40.290 31.962 50.147 1.00 34.44 185 ALA A CA 1
ATOM 1524 C C . ALA A 1 185 ? -40.703 31.471 48.735 1.00 34.44 185 ALA A C 1
ATOM 1526 O O . ALA A 1 185 ? -39.920 31.547 47.801 1.00 34.44 185 ALA A O 1
ATOM 1527 N N . ASN A 1 186 ? -41.963 31.034 48.630 1.00 40.06 186 ASN A N 1
ATOM 1528 C CA . ASN A 1 186 ? -42.968 31.262 47.575 1.00 40.06 186 ASN A CA 1
ATOM 1529 C C . ASN A 1 186 ? -42.700 31.122 46.054 1.00 40.06 186 ASN A C 1
ATOM 1531 O O . ASN A 1 186 ? -41.792 31.719 45.492 1.00 40.06 186 ASN A O 1
ATOM 1535 N N . ALA A 1 187 ? -43.758 30.562 45.435 1.00 34.56 187 ALA A N 1
ATOM 1536 C CA . ALA A 1 187 ? -44.319 30.780 44.087 1.00 34.56 187 ALA A CA 1
ATOM 1537 C C . ALA A 1 187 ? -43.699 29.956 42.941 1.00 34.56 187 ALA A C 1
ATOM 1539 O O . ALA A 1 187 ? -42.535 30.124 42.609 1.00 34.56 187 ALA A O 1
ATOM 1540 N N . ALA A 1 188 ? -44.422 28.934 42.451 1.00 36.34 188 ALA A N 1
ATOM 1541 C CA . ALA A 1 188 ? -45.367 28.966 41.304 1.00 36.34 188 ALA A CA 1
ATOM 1542 C C . ALA A 1 188 ? -44.598 28.674 39.998 1.00 36.34 188 ALA A C 1
ATOM 1544 O O . ALA A 1 188 ? -43.470 29.116 39.857 1.00 36.34 188 ALA A O 1
ATOM 1545 N N . GLU A 1 189 ? -45.045 27.938 38.988 1.00 34.38 189 GLU A N 1
ATOM 1546 C CA . GLU A 1 189 ? -46.271 27.249 38.581 1.00 34.38 189 GLU A CA 1
ATOM 1547 C C . GLU A 1 189 ? -45.846 26.407 37.347 1.00 34.38 189 GLU A C 1
ATOM 1549 O O . GLU A 1 189 ? -44.896 26.810 36.684 1.00 34.38 189 GLU A O 1
ATOM 1554 N N . ASN A 1 190 ? -46.549 25.300 37.056 1.00 39.28 190 ASN A N 1
ATOM 1555 C CA . ASN A 1 190 ? -46.861 24.688 35.735 1.00 39.28 190 ASN A CA 1
ATOM 1556 C C . ASN A 1 190 ? -45.765 24.619 34.623 1.00 39.28 190 ASN A C 1
ATOM 1558 O O . ASN A 1 190 ? -45.050 25.560 34.332 1.00 39.28 190 ASN A O 1
ATOM 1562 N N . ASP A 1 191 ? -45.611 23.559 33.830 1.00 33.34 191 ASP A N 1
ATOM 1563 C CA . ASP A 1 191 ? -46.645 22.727 33.227 1.00 33.34 191 ASP A CA 1
ATOM 1564 C C . ASP A 1 191 ? -46.025 21.498 32.531 1.00 33.34 191 ASP A C 1
ATOM 1566 O O . ASP A 1 191 ? -44.812 21.348 32.381 1.00 33.34 191 ASP A O 1
ATOM 1570 N N . ASN A 1 192 ? -46.927 20.625 32.112 1.00 38.03 192 ASN A N 1
ATOM 1571 C CA . ASN A 1 192 ? -46.781 19.231 31.742 1.00 38.03 192 ASN A CA 1
ATOM 1572 C C . ASN A 1 192 ? -46.192 18.925 30.349 1.00 38.03 192 ASN A C 1
ATOM 1574 O O . ASN A 1 192 ? -46.294 19.692 29.399 1.00 38.03 192 ASN A O 1
ATOM 1578 N N . ASN A 1 193 ? -45.818 17.643 30.233 1.00 36.00 193 ASN A N 1
ATOM 1579 C CA . ASN A 1 193 ? -45.977 16.756 29.072 1.00 36.00 193 ASN A CA 1
ATOM 1580 C C . ASN A 1 193 ? -45.084 16.955 27.832 1.00 36.00 193 ASN A C 1
ATOM 1582 O O . ASN A 1 193 ? -45.339 17.788 26.971 1.00 36.00 193 ASN A O 1
ATOM 1586 N N . SER A 1 194 ? -44.194 15.981 27.609 1.00 34.00 194 SER A N 1
ATOM 1587 C CA . SER A 1 194 ? -44.048 15.381 26.279 1.00 34.00 194 SER A CA 1
ATOM 1588 C C . SER A 1 194 ? -43.570 13.934 26.377 1.00 34.00 194 SER A C 1
ATOM 1590 O O . SER A 1 194 ? -42.510 13.613 26.909 1.00 34.00 194 SER A O 1
ATOM 1592 N N . SER A 1 195 ? -44.415 13.078 25.825 1.00 34.19 195 SER A N 1
ATOM 1593 C CA . SER A 1 195 ? -44.359 11.634 25.686 1.00 34.19 195 SER A CA 1
ATOM 1594 C C . SER A 1 195 ? -43.051 11.062 25.134 1.00 34.19 195 SER A C 1
ATOM 1596 O O . SER A 1 195 ? -42.581 11.410 24.054 1.00 34.19 195 SER A O 1
ATOM 1598 N N . VAL A 1 196 ? -42.577 10.056 25.864 1.00 42.66 196 VAL A N 1
ATOM 1599 C CA . VAL A 1 196 ? -42.047 8.767 25.403 1.00 42.66 196 VAL A CA 1
ATOM 1600 C C . VAL A 1 196 ? -42.262 8.474 23.905 1.00 42.66 196 VAL A C 1
ATOM 1602 O O . VAL A 1 196 ? -43.358 8.124 23.481 1.00 42.66 196 VAL A O 1
ATOM 1605 N N . GLN A 1 197 ? -41.163 8.433 23.150 1.00 31.41 197 GLN A N 1
ATOM 1606 C CA . GLN A 1 197 ? -40.938 7.428 22.108 1.00 31.41 197 GLN A CA 1
ATOM 1607 C C . GLN A 1 197 ? -39.501 6.907 22.235 1.00 31.41 197 GLN A C 1
ATOM 1609 O O . GLN A 1 197 ? -38.544 7.462 21.701 1.00 31.41 197 GLN A O 1
ATOM 1614 N N . LYS A 1 198 ? -39.356 5.802 22.977 1.00 37.38 198 LYS A N 1
ATOM 1615 C CA . LYS A 1 198 ? -38.171 4.938 22.944 1.00 37.38 198 LYS A CA 1
ATOM 1616 C C . LYS A 1 198 ? -38.130 4.232 21.587 1.00 37.38 198 LYS A C 1
ATOM 1618 O O . LYS A 1 198 ? -38.649 3.128 21.449 1.00 37.38 198 LYS A O 1
ATOM 1623 N N . SER A 1 199 ? -37.491 4.837 20.590 1.00 32.56 199 SER A N 1
ATOM 1624 C CA . SER A 1 199 ? -36.970 4.069 19.461 1.00 32.56 199 SER A CA 1
ATOM 1625 C C . SER A 1 199 ? -35.669 3.402 19.911 1.00 32.56 199 SER A C 1
ATOM 1627 O O . SER A 1 199 ? -34.630 4.058 20.005 1.00 32.56 199 SER A O 1
ATOM 1629 N N . LYS A 1 200 ? -35.735 2.099 20.212 1.00 39.44 200 LYS A N 1
ATOM 1630 C CA . LYS A 1 200 ? -34.564 1.213 20.222 1.00 39.44 200 LYS A CA 1
ATOM 1631 C C . LYS A 1 200 ? -33.885 1.349 18.861 1.00 39.44 200 LYS A C 1
ATOM 1633 O O . LYS A 1 200 ? -34.398 0.861 17.859 1.00 39.44 200 LYS A O 1
ATOM 1638 N N . LYS A 1 201 ? -32.772 2.070 18.826 1.00 33.34 201 LYS A N 1
ATOM 1639 C CA . LYS A 1 201 ? -31.889 2.130 17.671 1.00 33.34 201 LYS A CA 1
ATOM 1640 C C . LYS A 1 201 ? -30.750 1.173 17.989 1.00 33.34 201 LYS A C 1
ATOM 1642 O O . LYS A 1 201 ? -29.808 1.533 18.689 1.00 33.34 201 LYS A O 1
ATOM 1647 N N . ASP A 1 202 ? -30.918 -0.071 17.549 1.00 39.56 202 ASP A N 1
ATOM 1648 C CA . ASP A 1 202 ? -29.853 -1.066 17.499 1.00 39.56 202 ASP A CA 1
ATOM 1649 C C . ASP A 1 202 ? -28.780 -0.542 16.537 1.00 39.56 202 ASP A C 1
ATOM 1651 O O . ASP A 1 202 ? -28.837 -0.749 15.324 1.00 39.56 202 ASP A O 1
ATOM 1655 N N . TYR A 1 203 ? -27.821 0.217 17.064 1.00 36.03 203 TYR A N 1
ATOM 1656 C CA . TYR A 1 203 ? -26.645 0.608 16.301 1.00 36.03 203 TYR A CA 1
ATOM 1657 C C . TYR A 1 203 ? -25.672 -0.568 16.264 1.00 36.03 203 TYR A C 1
ATOM 1659 O O . TYR A 1 203 ? -24.871 -0.803 17.165 1.00 36.03 203 TYR A O 1
ATOM 1667 N N . SER A 1 204 ? -25.806 -1.318 15.172 1.00 42.34 204 SER A N 1
ATOM 1668 C CA . SER A 1 204 ? -24.840 -2.252 14.607 1.00 42.34 204 SER A CA 1
ATOM 1669 C C . SER A 1 204 ? -23.402 -1.713 14.685 1.00 42.34 204 SER A C 1
ATOM 1671 O O . SER A 1 204 ? -22.993 -0.900 13.859 1.00 42.34 204 SER A O 1
ATOM 1673 N N . ASN A 1 205 ? -22.610 -2.230 15.629 1.00 41.88 205 ASN A N 1
ATOM 1674 C CA . ASN A 1 205 ? -21.181 -1.926 15.801 1.00 41.88 205 ASN A CA 1
ATOM 1675 C C . ASN A 1 205 ? -20.248 -2.926 15.081 1.00 41.88 205 ASN A C 1
ATOM 1677 O O . ASN A 1 205 ? -19.087 -3.093 15.442 1.00 41.88 205 ASN A O 1
ATOM 1681 N N . SER A 1 206 ? -20.731 -3.573 14.015 1.00 44.44 206 SER A N 1
ATOM 1682 C CA . SER A 1 206 ? -19.929 -4.475 13.170 1.00 44.44 206 SER A CA 1
ATOM 1683 C C . SER A 1 206 ? -19.037 -3.747 12.145 1.00 44.44 206 SER A C 1
ATOM 1685 O O . SER A 1 206 ? -18.234 -4.390 11.469 1.00 44.44 206 SER A O 1
ATOM 1687 N N . TYR A 1 207 ? -19.165 -2.424 11.989 1.00 43.56 207 TYR A N 1
ATOM 1688 C CA . TYR A 1 207 ? -18.605 -1.698 10.838 1.00 43.56 207 TYR A CA 1
ATOM 1689 C C . TYR A 1 207 ? -17.123 -1.308 10.954 1.00 43.56 207 TYR A C 1
ATOM 1691 O O . TYR A 1 207 ? -16.491 -1.049 9.932 1.00 43.56 207 TYR A O 1
ATOM 1699 N N . PHE A 1 208 ? -16.532 -1.330 12.153 1.00 42.38 208 PHE A N 1
ATOM 1700 C CA . PHE A 1 208 ? -15.116 -0.979 12.339 1.00 42.38 208 PHE A CA 1
ATOM 1701 C C . PHE A 1 208 ? -14.136 -2.095 11.922 1.00 42.38 208 PHE A C 1
ATOM 1703 O O . PHE A 1 208 ? -12.995 -1.806 11.570 1.00 42.38 208 PHE A O 1
ATOM 1710 N N . ASN A 1 209 ? -14.575 -3.360 11.889 1.00 50.34 209 ASN A N 1
ATOM 1711 C CA . ASN A 1 209 ? -13.668 -4.516 11.813 1.00 50.34 209 ASN A CA 1
ATOM 1712 C C . ASN A 1 209 ? -13.239 -4.948 10.403 1.00 50.34 209 ASN A C 1
ATOM 1714 O O . ASN A 1 209 ? -12.239 -5.646 10.278 1.00 50.34 209 ASN A O 1
ATOM 1718 N N . MET A 1 210 ? -13.948 -4.555 9.339 1.00 44.38 210 MET A N 1
ATOM 1719 C CA . MET A 1 210 ? -13.610 -5.000 7.973 1.00 44.38 210 MET A CA 1
ATOM 1720 C C . MET A 1 210 ? -12.841 -3.946 7.164 1.00 44.38 210 MET A C 1
ATOM 1722 O O . MET A 1 210 ? -12.121 -4.281 6.226 1.00 44.38 210 MET A O 1
ATOM 1726 N N . TYR A 1 211 ? -12.977 -2.666 7.519 1.00 55.09 211 TYR A N 1
ATOM 1727 C CA . TYR A 1 211 ? -12.462 -1.571 6.698 1.00 55.09 211 TYR A CA 1
ATOM 1728 C C . TYR A 1 211 ? -11.057 -1.105 7.109 1.00 55.09 211 TYR A C 1
ATOM 1730 O O . TYR A 1 211 ? -10.293 -0.758 6.217 1.00 55.09 211 TYR A O 1
ATOM 1738 N N . ASP A 1 212 ? -10.638 -1.188 8.381 1.00 61.31 212 ASP A N 1
ATOM 1739 C CA . ASP A 1 212 ? -9.272 -0.770 8.775 1.00 61.31 212 ASP A CA 1
ATOM 1740 C C . ASP A 1 212 ? -8.187 -1.651 8.126 1.00 61.31 212 ASP A C 1
ATOM 1742 O O . ASP A 1 212 ? -7.184 -1.150 7.621 1.00 61.31 212 ASP A O 1
ATOM 1746 N N . GLN A 1 213 ? -8.399 -2.969 8.049 1.00 63.41 213 GLN A N 1
ATOM 1747 C CA . GLN A 1 213 ? -7.418 -3.865 7.430 1.00 63.41 213 GLN A CA 1
ATOM 1748 C C . GLN A 1 213 ? -7.349 -3.688 5.908 1.00 63.41 213 GLN A C 1
ATOM 1750 O O . GLN A 1 213 ? -6.261 -3.492 5.368 1.00 63.41 213 GLN A O 1
ATOM 1755 N N . ASN A 1 214 ? -8.497 -3.678 5.226 1.00 61.97 214 ASN A N 1
ATOM 1756 C CA . ASN A 1 214 ? -8.557 -3.481 3.777 1.00 61.97 214 ASN A CA 1
ATOM 1757 C C . ASN A 1 214 ? -7.961 -2.124 3.356 1.00 61.97 214 ASN A C 1
ATOM 1759 O O . ASN A 1 214 ? -7.248 -2.047 2.356 1.00 61.97 214 ASN A O 1
ATOM 1763 N N . PHE A 1 215 ? -8.191 -1.056 4.130 1.00 67.06 215 PHE A N 1
ATOM 1764 C CA . PHE A 1 215 ? -7.563 0.244 3.877 1.00 67.06 215 PHE A CA 1
ATOM 1765 C C . PHE A 1 215 ? -6.054 0.233 4.137 1.00 67.06 215 PHE A C 1
ATOM 1767 O O . PHE A 1 215 ? -5.306 0.822 3.360 1.00 67.06 215 PHE A O 1
ATOM 1774 N N . ARG A 1 216 ? -5.572 -0.456 5.180 1.00 69.75 216 ARG A N 1
ATOM 1775 C CA . ARG A 1 216 ? -4.125 -0.608 5.423 1.00 69.75 216 ARG A CA 1
ATOM 1776 C C . ARG A 1 216 ? -3.432 -1.388 4.314 1.00 69.75 216 ARG A C 1
ATOM 1778 O O . ARG A 1 216 ? -2.332 -1.016 3.913 1.00 69.75 216 ARG A O 1
ATOM 1785 N N . GLU A 1 217 ? -4.055 -2.449 3.815 1.00 73.44 217 GLU A N 1
ATOM 1786 C CA . GLU A 1 217 ? -3.535 -3.223 2.685 1.00 73.44 217 GLU A CA 1
ATOM 1787 C C . GLU A 1 217 ? -3.485 -2.372 1.410 1.00 73.44 217 GLU A C 1
ATOM 1789 O O . GLU A 1 217 ? -2.454 -2.352 0.729 1.00 73.44 217 GLU A O 1
ATOM 1794 N N . LEU A 1 218 ? -4.536 -1.587 1.143 1.00 70.44 218 LEU A N 1
ATOM 1795 C CA . LEU A 1 218 ? -4.548 -0.606 0.055 1.00 70.44 218 LEU A CA 1
ATOM 1796 C C . LEU A 1 218 ? -3.464 0.464 0.226 1.00 70.44 218 LEU A C 1
ATOM 1798 O O . LEU A 1 218 ? -2.804 0.801 -0.753 1.00 70.44 218 LEU A O 1
ATOM 1802 N N . ASP A 1 219 ? -3.209 0.943 1.444 1.00 70.88 219 ASP A N 1
ATOM 1803 C CA . ASP A 1 219 ? -2.168 1.939 1.716 1.00 70.88 219 ASP A CA 1
ATOM 1804 C C . ASP A 1 219 ? -0.752 1.405 1.514 1.00 70.88 219 ASP A C 1
ATOM 1806 O O . ASP A 1 219 ? 0.100 2.073 0.919 1.00 70.88 219 ASP A O 1
ATOM 1810 N N . VAL A 1 220 ? -0.500 0.165 1.928 1.00 76.00 220 VAL A N 1
ATOM 1811 C CA . VAL A 1 220 ? 0.771 -0.512 1.655 1.00 76.00 220 VAL A CA 1
ATOM 1812 C C . VAL A 1 220 ? 0.967 -0.712 0.148 1.00 76.00 220 VAL A C 1
ATOM 1814 O O . VAL A 1 220 ? 2.056 -0.432 -0.367 1.00 76.00 220 VAL A O 1
ATOM 1817 N N . ALA A 1 221 ? -0.071 -1.149 -0.574 1.00 70.44 221 ALA A N 1
ATOM 1818 C CA . ALA A 1 221 ? -0.023 -1.321 -2.026 1.00 70.44 221 ALA A CA 1
ATOM 1819 C C . ALA A 1 221 ? 0.196 0.017 -2.759 1.00 70.44 221 ALA A C 1
ATOM 1821 O O . ALA A 1 221 ? 1.082 0.116 -3.614 1.00 70.44 221 ALA A O 1
ATOM 1822 N N . ALA A 1 222 ? -0.536 1.066 -2.370 1.00 70.12 222 ALA A N 1
ATOM 1823 C CA . ALA A 1 222 ? -0.418 2.414 -2.919 1.00 70.12 222 ALA A CA 1
ATOM 1824 C C . ALA A 1 222 ? 0.997 2.976 -2.744 1.00 70.12 222 ALA A C 1
ATOM 1826 O O . ALA A 1 222 ? 1.599 3.433 -3.715 1.00 70.12 222 ALA A O 1
ATOM 1827 N N . LYS A 1 223 ? 1.567 2.892 -1.532 1.00 73.81 223 LYS A N 1
ATOM 1828 C CA . LYS A 1 223 ? 2.931 3.369 -1.234 1.00 73.81 223 LYS A CA 1
ATOM 1829 C C . LYS A 1 223 ? 3.988 2.635 -2.051 1.00 73.81 223 LYS A C 1
ATOM 1831 O O . LYS A 1 223 ? 4.859 3.272 -2.643 1.00 73.81 223 LYS A O 1
ATOM 1836 N N . LYS A 1 224 ? 3.882 1.304 -2.133 1.00 78.12 224 LYS A N 1
ATOM 1837 C CA . LYS A 1 224 ? 4.787 0.469 -2.934 1.00 78.12 224 LYS A CA 1
ATOM 1838 C C . LYS A 1 224 ? 4.766 0.866 -4.412 1.00 78.12 224 LYS A C 1
ATOM 1840 O O . LYS A 1 224 ? 5.823 0.906 -5.041 1.00 78.12 224 LYS A O 1
ATOM 1845 N N . ASN A 1 225 ? 3.586 1.146 -4.966 1.00 70.69 225 ASN A N 1
ATOM 1846 C CA . ASN A 1 225 ? 3.450 1.540 -6.366 1.00 70.69 225 ASN A CA 1
ATOM 1847 C C . ASN A 1 225 ? 3.874 2.990 -6.601 1.00 70.69 225 ASN A C 1
ATOM 1849 O O . ASN A 1 225 ? 4.616 3.244 -7.546 1.00 70.69 225 ASN A O 1
ATOM 1853 N N . TYR A 1 226 ? 3.525 3.915 -5.703 1.00 73.00 226 TYR A N 1
ATOM 1854 C CA . TYR A 1 226 ? 3.965 5.308 -5.758 1.00 73.00 226 TYR A CA 1
ATOM 1855 C C . TYR A 1 226 ? 5.488 5.427 -5.854 1.00 73.00 226 TYR A C 1
ATOM 1857 O O . TYR A 1 226 ? 5.987 6.120 -6.736 1.00 73.00 226 TYR A O 1
ATOM 1865 N N . ASP A 1 227 ? 6.247 4.707 -5.024 1.00 69.94 227 ASP A N 1
ATOM 1866 C CA . ASP A 1 227 ? 7.712 4.785 -5.045 1.00 69.94 227 ASP A CA 1
ATOM 1867 C C . ASP A 1 227 ? 8.338 4.381 -6.388 1.00 69.94 227 ASP A C 1
ATOM 1869 O O . ASP A 1 227 ? 9.398 4.903 -6.747 1.00 69.94 227 ASP A O 1
ATOM 1873 N N . LYS A 1 228 ? 7.675 3.504 -7.153 1.00 65.81 228 LYS A N 1
ATOM 1874 C CA . LYS A 1 228 ? 8.111 3.106 -8.499 1.00 65.81 228 LYS A CA 1
ATOM 1875 C C . LYS A 1 228 ? 7.884 4.203 -9.541 1.00 65.81 228 LYS A C 1
ATOM 1877 O O . LYS A 1 228 ? 8.670 4.300 -10.480 1.00 65.81 228 LYS A O 1
ATOM 1882 N N . ILE A 1 229 ? 6.838 5.020 -9.384 1.00 66.88 229 ILE A N 1
ATOM 1883 C CA . ILE A 1 229 ? 6.381 5.976 -10.410 1.00 66.88 229 ILE A CA 1
ATOM 1884 C C . ILE A 1 229 ? 6.417 7.451 -9.981 1.00 66.88 229 ILE A C 1
ATOM 1886 O O . ILE A 1 229 ? 6.028 8.316 -10.768 1.00 66.88 229 ILE A O 1
ATOM 1890 N N . LYS A 1 230 ? 6.920 7.766 -8.776 1.00 72.38 230 LYS A N 1
ATOM 1891 C CA . LYS A 1 230 ? 6.951 9.116 -8.163 1.00 72.38 230 LYS A CA 1
ATOM 1892 C C . LYS A 1 230 ? 7.626 10.209 -8.994 1.00 72.38 230 LYS A C 1
ATOM 1894 O O . LYS A 1 230 ? 7.493 11.390 -8.702 1.00 72.38 230 LYS A O 1
ATOM 1899 N N . HIS A 1 231 ? 8.370 9.826 -10.024 1.00 62.41 231 HIS A N 1
ATOM 1900 C CA . HIS A 1 231 ? 9.022 10.755 -10.942 1.00 62.41 231 HIS A CA 1
ATOM 1901 C C . HIS A 1 231 ? 8.119 11.201 -12.104 1.00 62.41 231 HIS A C 1
ATOM 1903 O O . HIS A 1 231 ? 8.554 11.997 -12.934 1.00 62.41 231 HIS A O 1
ATOM 1909 N N . THR A 1 232 ? 6.871 10.726 -12.167 1.00 65.88 232 THR A N 1
ATOM 1910 C CA . THR A 1 232 ? 5.901 11.119 -13.196 1.00 65.88 232 THR A CA 1
ATOM 1911 C C . THR A 1 232 ? 4.921 12.169 -12.668 1.00 65.88 232 THR A C 1
ATOM 1913 O O . THR A 1 232 ? 4.448 12.092 -11.532 1.00 65.88 232 THR A O 1
ATOM 1916 N N . LEU A 1 233 ? 4.570 13.150 -13.507 1.00 63.69 233 LEU A N 1
ATOM 1917 C CA . LEU A 1 233 ? 3.566 14.169 -13.172 1.00 63.69 233 LEU A CA 1
ATOM 1918 C C . LEU A 1 233 ? 2.208 13.528 -12.826 1.00 63.69 233 LEU A C 1
ATOM 1920 O O . LEU A 1 233 ? 1.539 13.948 -11.885 1.00 63.69 233 LEU A O 1
ATOM 1924 N N . ILE A 1 234 ? 1.847 12.465 -13.550 1.00 63.78 234 ILE A N 1
ATOM 1925 C CA . ILE A 1 234 ? 0.602 11.707 -13.371 1.00 63.78 234 ILE A CA 1
ATOM 1926 C C . ILE A 1 234 ? 0.573 11.010 -12.003 1.00 63.78 234 ILE A C 1
ATOM 1928 O O . ILE A 1 234 ? -0.438 11.088 -11.307 1.00 63.78 234 ILE A O 1
ATOM 1932 N N . ALA A 1 235 ? 1.683 10.407 -11.559 1.00 67.06 235 ALA A N 1
ATOM 1933 C CA . ALA A 1 235 ? 1.761 9.817 -10.222 1.00 67.06 235 ALA A CA 1
ATOM 1934 C C . ALA A 1 235 ? 1.573 10.850 -9.111 1.00 67.06 235 ALA A C 1
ATOM 1936 O O . ALA A 1 235 ? 0.950 10.537 -8.102 1.00 67.06 235 ALA A O 1
ATOM 1937 N N . ASN A 1 236 ? 2.068 12.077 -9.288 1.00 69.12 236 ASN A N 1
ATOM 1938 C CA . ASN A 1 236 ? 1.889 13.135 -8.295 1.00 69.12 236 ASN A CA 1
ATOM 1939 C C . ASN A 1 236 ? 0.421 13.560 -8.176 1.00 69.12 236 ASN A C 1
ATOM 1941 O O . ASN A 1 236 ? -0.071 13.737 -7.064 1.00 69.12 236 ASN A O 1
ATOM 1945 N N . VAL A 1 237 ? -0.292 13.676 -9.302 1.00 67.56 237 VAL A N 1
ATOM 1946 C CA . VAL A 1 237 ? -1.730 13.996 -9.312 1.00 67.56 237 VAL A CA 1
ATOM 1947 C C . VAL A 1 237 ? -2.546 12.873 -8.664 1.00 67.56 237 VAL A C 1
ATOM 1949 O O . VAL A 1 237 ? -3.376 13.146 -7.800 1.00 67.56 237 VAL A O 1
ATOM 1952 N N . ILE A 1 238 ? -2.273 11.613 -9.016 1.00 70.38 238 ILE A N 1
ATOM 1953 C CA . ILE A 1 238 ? -2.995 10.457 -8.461 1.00 70.38 238 ILE A CA 1
ATOM 1954 C C . ILE A 1 238 ? -2.667 10.259 -6.978 1.00 70.38 238 ILE A C 1
ATOM 1956 O O . ILE A 1 238 ? -3.566 10.027 -6.181 1.00 70.38 238 ILE A O 1
ATOM 1960 N N . SER A 1 239 ? -1.401 10.403 -6.580 1.00 71.44 239 SER A N 1
ATOM 1961 C CA . SER A 1 239 ? -0.974 10.317 -5.176 1.00 71.44 239 SER A CA 1
ATOM 1962 C C . SER A 1 239 ? -1.617 11.404 -4.321 1.00 71.44 239 SER A C 1
ATOM 1964 O O . SER A 1 239 ? -2.059 11.137 -3.204 1.00 71.44 239 SER A O 1
ATOM 1966 N N . LYS A 1 240 ? -1.740 12.620 -4.868 1.00 77.06 240 LYS A N 1
ATOM 1967 C CA . LYS A 1 240 ? -2.470 13.708 -4.219 1.00 77.06 240 LYS A CA 1
ATOM 1968 C C . LYS A 1 240 ? -3.944 13.344 -4.014 1.00 77.06 240 LYS A C 1
ATOM 1970 O O . LYS A 1 240 ? -4.406 13.426 -2.884 1.00 77.06 240 LYS A O 1
ATOM 1975 N N . SER A 1 241 ? -4.640 12.876 -5.053 1.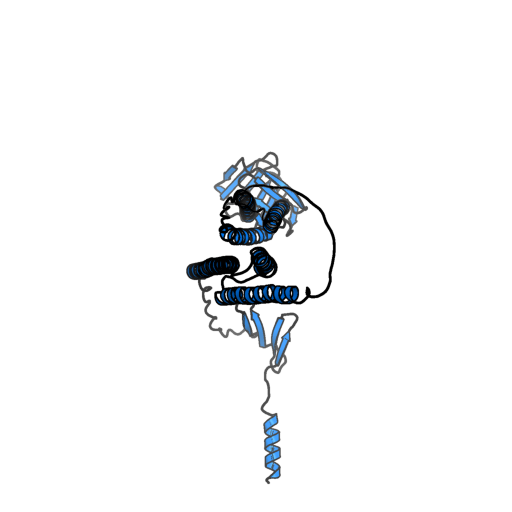00 71.56 241 SER A N 1
ATOM 1976 C CA . SER A 1 241 ? -6.047 12.452 -4.944 1.00 71.56 241 SER A CA 1
ATOM 1977 C C . SER A 1 241 ? -6.235 11.272 -3.980 1.00 71.56 241 SER A C 1
ATOM 1979 O O . SER A 1 241 ? -7.150 11.279 -3.162 1.00 71.56 241 SER A O 1
ATOM 1981 N N . TYR A 1 242 ? -5.331 10.288 -4.008 1.00 76.44 242 TYR A N 1
ATOM 1982 C CA . TYR A 1 242 ? -5.305 9.179 -3.053 1.00 76.44 242 TYR A CA 1
ATOM 1983 C C . TYR A 1 242 ? -5.172 9.683 -1.609 1.00 76.44 242 TYR A C 1
ATOM 1985 O O . TYR A 1 242 ? -5.918 9.248 -0.734 1.00 76.44 242 TYR A O 1
ATOM 1993 N N . LYS A 1 243 ? -4.251 10.623 -1.362 1.00 76.88 243 LYS A N 1
ATOM 1994 C CA . LYS A 1 243 ? -4.047 11.209 -0.036 1.00 76.88 243 LYS A CA 1
ATOM 1995 C C . LYS A 1 243 ? -5.265 12.005 0.432 1.00 76.88 243 LYS A C 1
ATOM 1997 O O . LYS A 1 243 ? -5.658 11.850 1.578 1.00 76.88 243 LYS A O 1
ATOM 2002 N N . GLU A 1 244 ? -5.875 12.797 -0.446 1.00 75.94 244 GLU A N 1
ATOM 2003 C CA . GLU A 1 244 ? -7.103 13.545 -0.143 1.00 75.94 244 GLU A CA 1
ATOM 2004 C C . GLU A 1 244 ? -8.248 12.603 0.267 1.00 75.94 244 GLU A C 1
ATOM 2006 O O . GLU A 1 244 ? -8.874 12.826 1.301 1.00 75.94 244 GLU A O 1
ATOM 2011 N N . ASN A 1 245 ? -8.452 11.498 -0.461 1.00 74.38 245 ASN A N 1
ATOM 2012 C CA . ASN A 1 245 ? -9.453 10.482 -0.108 1.00 74.38 245 ASN A CA 1
ATOM 2013 C C . ASN A 1 245 ? -9.138 9.795 1.232 1.00 74.38 245 ASN A C 1
ATOM 2015 O O . ASN A 1 245 ? -10.036 9.508 2.020 1.00 74.38 245 ASN A O 1
ATOM 2019 N N . LEU A 1 246 ? -7.861 9.526 1.509 1.00 72.19 246 LEU A N 1
ATOM 2020 C CA . LEU A 1 246 ? -7.438 8.920 2.770 1.00 72.19 246 LEU A CA 1
ATOM 2021 C C . LEU A 1 246 ? -7.648 9.875 3.960 1.00 72.19 246 LEU A C 1
ATOM 2023 O O . LEU A 1 246 ? -8.118 9.456 5.017 1.00 72.19 246 LEU A O 1
ATOM 2027 N N . ASP A 1 247 ? -7.334 11.157 3.787 1.00 74.44 247 ASP A N 1
ATOM 2028 C CA . ASP A 1 247 ? -7.540 12.185 4.807 1.00 74.44 247 ASP A CA 1
ATOM 2029 C C . ASP A 1 247 ? -9.048 12.389 5.080 1.00 74.44 247 ASP A C 1
ATOM 2031 O O . ASP A 1 247 ? -9.458 12.497 6.240 1.00 74.44 247 ASP A O 1
ATOM 2035 N N . GLU A 1 248 ? -9.896 12.349 4.043 1.00 73.50 248 GLU A N 1
ATOM 2036 C CA . GLU A 1 248 ? -11.361 12.378 4.183 1.00 73.50 248 GLU A CA 1
ATOM 2037 C C . GLU A 1 248 ? -11.886 11.161 4.963 1.00 73.50 248 GLU A C 1
ATOM 2039 O O . GLU A 1 248 ? -12.727 11.323 5.852 1.00 73.50 248 GLU A O 1
ATOM 2044 N N . PHE A 1 249 ? -11.352 9.959 4.705 1.00 73.75 249 PHE A N 1
ATOM 2045 C CA . PHE A 1 249 ? -11.694 8.751 5.464 1.00 73.75 249 PHE A CA 1
ATOM 2046 C C . PHE A 1 249 ? -11.438 8.944 6.956 1.00 73.75 249 PHE A C 1
ATOM 2048 O O . PHE A 1 249 ? -12.334 8.734 7.776 1.00 73.75 249 PHE A O 1
ATOM 2055 N N . TYR A 1 250 ? -10.223 9.369 7.312 1.00 69.06 250 TYR A N 1
ATOM 2056 C CA . TYR A 1 250 ? -9.851 9.564 8.709 1.00 69.06 250 TYR A CA 1
ATOM 2057 C C . TYR A 1 250 ? -10.683 10.665 9.373 1.00 69.06 250 TYR A C 1
ATOM 2059 O O . TYR A 1 250 ? -11.117 10.488 10.509 1.00 69.06 250 TYR A O 1
ATOM 2067 N N . SER A 1 251 ? -10.981 11.754 8.660 1.00 70.31 251 SER A N 1
ATOM 2068 C CA . SER A 1 251 ? -11.826 12.836 9.177 1.00 70.31 251 SER A CA 1
ATOM 2069 C C . SER A 1 251 ? -13.274 12.393 9.426 1.00 70.31 251 SER A C 1
ATOM 2071 O O . SER A 1 251 ? -13.870 12.734 10.450 1.00 70.31 251 SER A O 1
ATOM 2073 N N . LEU A 1 252 ? -13.867 11.619 8.514 1.00 66.88 252 LEU A N 1
ATOM 2074 C CA . LEU A 1 252 ? -15.213 11.065 8.690 1.00 66.88 252 LEU A CA 1
ATOM 2075 C C . LEU A 1 252 ? -15.253 10.015 9.814 1.00 66.88 252 LEU A C 1
ATOM 2077 O O . LEU A 1 252 ? -16.239 9.954 10.551 1.00 66.88 252 LEU A O 1
ATOM 2081 N N . ALA A 1 253 ? -14.183 9.226 9.975 1.00 60.81 253 ALA A N 1
ATOM 2082 C CA . ALA A 1 253 ? -14.034 8.278 11.077 1.00 60.81 253 ALA A CA 1
ATOM 2083 C C . ALA A 1 253 ? -13.978 9.000 12.430 1.00 60.81 253 ALA A C 1
ATOM 2085 O O . ALA A 1 253 ? -14.691 8.624 13.357 1.00 60.81 253 ALA A O 1
ATOM 2086 N N . GLU A 1 254 ? -13.178 10.065 12.527 1.00 57.78 254 GLU A N 1
ATOM 2087 C CA . GLU A 1 254 ? -13.030 10.881 13.736 1.00 57.78 254 GLU A CA 1
ATOM 2088 C C . GLU A 1 254 ? -14.348 11.551 14.151 1.00 57.78 254 GLU A C 1
ATOM 2090 O O . GLU A 1 254 ? -14.650 11.656 15.340 1.00 57.78 254 GLU A O 1
ATOM 2095 N N . ARG A 1 255 ? -15.167 11.956 13.174 1.00 60.88 255 ARG A N 1
ATOM 2096 C CA . ARG A 1 255 ? -16.477 12.585 13.407 1.00 60.88 255 ARG A CA 1
ATOM 2097 C C . ARG A 1 255 ? -17.632 11.596 13.601 1.00 60.88 255 ARG A C 1
ATOM 2099 O O . ARG A 1 255 ? -18.761 12.038 13.784 1.00 60.88 255 ARG A O 1
ATOM 2106 N N . PHE A 1 256 ? -17.380 10.284 13.568 1.00 54.91 256 PHE A N 1
ATOM 2107 C CA . PHE A 1 256 ? -18.415 9.236 13.588 1.00 54.91 256 PHE A CA 1
ATOM 2108 C C . PHE A 1 256 ? -19.466 9.357 12.460 1.00 54.91 256 PHE A C 1
ATOM 2110 O O . PHE A 1 256 ? -20.570 8.828 12.567 1.00 54.91 256 PHE A O 1
ATOM 2117 N N . GLU A 1 257 ? -19.132 10.021 11.351 1.00 63.06 257 GLU A N 1
ATOM 2118 C CA . GLU A 1 257 ? -20.005 10.169 10.172 1.00 63.06 257 GLU A CA 1
ATOM 2119 C C . GLU A 1 257 ? -19.796 9.038 9.148 1.00 63.06 257 GLU A C 1
ATOM 2121 O O . GLU A 1 257 ? -20.444 8.984 8.095 1.00 63.06 257 GLU A O 1
ATOM 2126 N N . LEU A 1 258 ? -18.879 8.117 9.452 1.00 64.50 258 LEU A N 1
ATOM 2127 C CA . LEU A 1 258 ? -18.534 6.990 8.602 1.00 64.50 258 LEU A CA 1
ATOM 2128 C C . LEU A 1 258 ? -19.621 5.908 8.692 1.00 64.50 258 LEU A C 1
ATOM 2130 O O . LEU A 1 258 ? -19.656 5.093 9.610 1.00 64.50 258 LEU A O 1
ATOM 2134 N N . ASN A 1 259 ? -20.533 5.920 7.722 1.00 67.75 259 ASN A N 1
ATOM 2135 C CA . ASN A 1 259 ? -21.543 4.881 7.517 1.00 67.75 259 ASN A CA 1
ATOM 2136 C C . ASN A 1 259 ? -21.158 3.961 6.345 1.00 67.75 259 ASN A C 1
ATOM 2138 O O . ASN A 1 259 ? -20.224 4.256 5.601 1.00 67.75 259 ASN A O 1
ATOM 2142 N N . GLU A 1 260 ? -21.897 2.863 6.162 1.00 60.00 260 GLU A N 1
ATOM 2143 C CA . GLU A 1 260 ? -21.640 1.868 5.109 1.00 60.00 260 GLU A CA 1
ATOM 2144 C C . GLU A 1 260 ? -21.591 2.472 3.695 1.00 60.00 260 GLU A C 1
ATOM 2146 O O . GLU A 1 260 ? -20.750 2.093 2.881 1.00 60.00 260 GLU A O 1
ATOM 2151 N N . ALA A 1 261 ? -22.470 3.429 3.388 1.00 69.12 261 ALA A N 1
ATOM 2152 C CA . ALA A 1 261 ? -22.534 4.028 2.059 1.00 69.12 261 ALA A CA 1
ATOM 2153 C C . ALA A 1 261 ? -21.292 4.885 1.767 1.00 69.12 261 ALA A C 1
ATOM 2155 O O . ALA A 1 261 ? -20.656 4.724 0.722 1.00 69.12 261 ALA A O 1
ATOM 2156 N N . ASN A 1 262 ? -20.914 5.756 2.706 1.00 71.00 262 ASN A N 1
ATOM 2157 C CA . ASN A 1 262 ? -19.755 6.635 2.557 1.00 71.00 262 ASN A CA 1
ATOM 2158 C C . ASN A 1 262 ? -18.435 5.851 2.623 1.00 71.00 262 ASN A C 1
ATOM 2160 O O . ASN A 1 262 ? -17.519 6.138 1.854 1.00 71.00 262 ASN A O 1
ATOM 2164 N N . SER A 1 263 ? -18.346 4.821 3.473 1.00 64.88 263 SER A N 1
ATOM 2165 C CA . SER A 1 263 ? -17.152 3.973 3.578 1.00 64.88 263 SER A CA 1
ATOM 2166 C C . SER A 1 263 ? -16.921 3.146 2.316 1.00 64.88 263 SER A C 1
ATOM 2168 O O . SER A 1 263 ? -15.800 3.091 1.814 1.00 64.88 263 SER A O 1
ATOM 2170 N N . LYS A 1 264 ? -17.983 2.560 1.751 1.00 70.38 264 LYS A N 1
ATOM 2171 C CA . LYS A 1 264 ? -17.918 1.804 0.498 1.00 70.38 264 LYS A CA 1
ATOM 2172 C C . LYS A 1 264 ? -17.532 2.691 -0.680 1.00 70.38 264 LYS A C 1
ATOM 2174 O O . LYS A 1 264 ? -16.737 2.270 -1.518 1.00 70.38 264 LYS A O 1
ATOM 2179 N N . LYS A 1 265 ? -18.067 3.916 -0.741 1.00 78.88 265 LYS A N 1
ATOM 2180 C CA . LYS A 1 265 ? -17.678 4.904 -1.754 1.00 78.88 265 LYS A CA 1
ATOM 2181 C C . LYS A 1 265 ? -16.180 5.212 -1.661 1.00 78.88 265 LYS A C 1
ATOM 2183 O O . LYS A 1 265 ? -15.472 4.995 -2.638 1.00 78.88 265 LYS A O 1
ATOM 2188 N N . LEU A 1 266 ? -15.692 5.610 -0.483 1.00 74.69 266 LEU A N 1
ATOM 2189 C CA . LEU A 1 266 ? -14.273 5.919 -0.293 1.00 74.69 266 LEU A CA 1
ATOM 2190 C C . LEU A 1 266 ? -13.363 4.720 -0.573 1.00 74.69 266 LEU A C 1
ATOM 2192 O O . LEU A 1 266 ? -12.314 4.880 -1.188 1.00 74.69 266 LEU A O 1
ATOM 2196 N N . TYR A 1 267 ? -13.759 3.517 -0.153 1.00 74.19 267 TYR A N 1
ATOM 2197 C CA . TYR A 1 267 ? -13.012 2.296 -0.450 1.00 74.19 267 TYR A CA 1
ATOM 2198 C C . TYR A 1 267 ? -12.860 2.087 -1.959 1.00 74.19 267 TYR A C 1
ATOM 2200 O O . TYR A 1 267 ? -11.758 1.823 -2.431 1.00 74.19 267 TYR A O 1
ATOM 2208 N N . ASN A 1 268 ? -13.945 2.244 -2.721 1.00 72.94 268 ASN A N 1
ATOM 2209 C CA . ASN A 1 268 ? -13.906 2.114 -4.175 1.00 72.94 268 ASN A CA 1
ATOM 2210 C C . ASN A 1 268 ? -13.038 3.199 -4.824 1.00 72.94 268 ASN A C 1
ATOM 2212 O O . ASN A 1 268 ? -12.265 2.884 -5.727 1.00 72.94 268 ASN A O 1
ATOM 2216 N N . ASP A 1 269 ? -13.118 4.443 -4.347 1.00 74.19 269 ASP A N 1
ATOM 2217 C CA . ASP A 1 269 ? -12.310 5.557 -4.856 1.00 74.19 269 ASP A CA 1
ATOM 2218 C C . ASP A 1 269 ? -10.811 5.328 -4.585 1.00 74.19 269 ASP A C 1
ATOM 2220 O O . ASP A 1 269 ? -9.955 5.569 -5.443 1.00 74.19 269 ASP A O 1
ATOM 2224 N N . VAL A 1 270 ? -10.469 4.795 -3.411 1.00 74.12 270 VAL A N 1
ATOM 2225 C CA . VAL A 1 270 ? -9.094 4.415 -3.068 1.00 74.12 270 VAL A CA 1
ATOM 2226 C C . VAL A 1 270 ? -8.629 3.212 -3.889 1.00 74.12 270 VAL A C 1
ATOM 2228 O O . VAL A 1 270 ? -7.558 3.274 -4.493 1.00 74.12 270 VAL A O 1
ATOM 2231 N N . LEU A 1 271 ? -9.427 2.145 -3.973 1.00 75.56 271 LEU A N 1
ATOM 2232 C CA . LEU A 1 271 ? -9.121 0.952 -4.765 1.00 75.56 271 LEU A CA 1
ATOM 2233 C C . LEU A 1 271 ? -8.889 1.304 -6.238 1.00 75.56 271 LEU A C 1
ATOM 2235 O O . LEU A 1 271 ? -7.916 0.843 -6.831 1.00 75.56 271 LEU A O 1
ATOM 2239 N N . TYR A 1 272 ? -9.731 2.163 -6.813 1.00 77.31 272 TYR A N 1
ATOM 2240 C CA . TYR A 1 272 ? -9.573 2.666 -8.175 1.00 77.31 272 TYR A CA 1
ATOM 2241 C C . TYR A 1 272 ? -8.216 3.352 -8.371 1.00 77.31 272 TYR A C 1
ATOM 2243 O O . TYR A 1 272 ? -7.483 3.026 -9.307 1.00 77.31 272 TYR A O 1
ATOM 2251 N N . ASN A 1 273 ? -7.831 4.238 -7.448 1.00 74.50 273 ASN A N 1
ATOM 2252 C CA . ASN A 1 273 ? -6.524 4.891 -7.487 1.00 74.50 273 ASN A CA 1
ATOM 2253 C C . ASN A 1 273 ? -5.370 3.884 -7.364 1.00 74.50 273 ASN A C 1
ATOM 2255 O O . ASN A 1 273 ? -4.395 3.993 -8.105 1.00 74.50 273 ASN A O 1
ATOM 2259 N N . VAL A 1 274 ? -5.477 2.874 -6.494 1.00 72.50 274 VAL A N 1
ATOM 2260 C CA . VAL A 1 274 ? -4.455 1.819 -6.358 1.00 72.50 274 VAL A CA 1
ATOM 2261 C C . VAL A 1 274 ? -4.316 0.999 -7.638 1.00 72.50 274 VAL A C 1
ATOM 2263 O O . VAL A 1 274 ? -3.192 0.762 -8.075 1.00 72.50 274 VAL A O 1
ATOM 2266 N N . VAL A 1 275 ? -5.427 0.608 -8.268 1.00 75.31 275 VAL A N 1
ATOM 2267 C CA . VAL A 1 275 ? -5.421 -0.133 -9.539 1.00 75.31 275 VAL A CA 1
ATOM 2268 C C . VAL A 1 275 ? -4.769 0.692 -10.647 1.00 75.31 275 VAL A C 1
ATOM 2270 O O . VAL A 1 275 ? -3.951 0.167 -11.400 1.00 75.31 275 VAL A O 1
ATOM 2273 N N . ILE A 1 276 ? -5.065 1.994 -10.732 1.00 74.88 276 ILE A N 1
ATOM 2274 C CA . ILE A 1 276 ? -4.391 2.873 -11.694 1.00 74.88 276 ILE A CA 1
ATOM 2275 C C . ILE A 1 276 ? -2.896 2.959 -11.387 1.00 74.88 276 ILE A C 1
ATOM 2277 O O . ILE A 1 276 ? -2.090 2.814 -12.301 1.00 74.88 276 ILE A O 1
ATOM 2281 N N . LEU A 1 277 ? -2.507 3.172 -10.126 1.00 74.62 277 LEU A N 1
ATOM 2282 C CA . LEU A 1 277 ? -1.097 3.222 -9.732 1.00 74.62 277 LEU A CA 1
ATOM 2283 C C . LEU A 1 277 ? -0.367 1.916 -10.071 1.00 74.62 277 LEU A C 1
ATOM 2285 O O . LEU A 1 277 ? 0.780 1.973 -10.506 1.00 74.62 277 LEU A O 1
ATOM 2289 N N . ASP A 1 278 ? -1.012 0.761 -9.900 1.00 72.31 278 ASP A N 1
ATOM 2290 C CA . ASP A 1 278 ? -0.440 -0.544 -10.243 1.00 72.31 278 ASP A CA 1
ATOM 2291 C C . ASP A 1 278 ? -0.274 -0.712 -11.756 1.00 72.31 278 ASP A C 1
ATOM 2293 O O . ASP A 1 278 ? 0.819 -1.020 -12.232 1.00 72.31 278 ASP A O 1
ATOM 2297 N N . ASN A 1 279 ? -1.314 -0.398 -12.530 1.00 74.31 279 ASN A N 1
ATOM 2298 C CA . ASN A 1 279 ? -1.256 -0.425 -13.990 1.00 74.31 279 ASN A CA 1
ATOM 2299 C C . ASN A 1 279 ? -0.173 0.517 -14.531 1.00 74.31 279 ASN A C 1
ATOM 2301 O O . ASN A 1 279 ? 0.605 0.131 -15.405 1.00 74.31 279 ASN A O 1
ATOM 2305 N N . LEU A 1 280 ? -0.066 1.729 -13.978 1.00 73.69 280 LEU A N 1
ATOM 2306 C CA . LEU A 1 280 ? 0.982 2.685 -14.334 1.00 73.69 280 LEU A CA 1
ATOM 2307 C C . LEU A 1 280 ? 2.369 2.185 -13.925 1.00 73.69 280 LEU A C 1
ATOM 2309 O O . LEU A 1 280 ? 3.311 2.331 -14.698 1.00 73.69 280 LEU A O 1
ATOM 2313 N N . ALA A 1 281 ? 2.507 1.570 -12.749 1.00 73.31 281 ALA A N 1
ATOM 2314 C CA . ALA A 1 281 ? 3.771 0.998 -12.292 1.00 73.31 281 ALA A CA 1
ATOM 2315 C C . ALA A 1 281 ? 4.241 -0.161 -13.175 1.00 73.31 281 ALA A C 1
ATOM 2317 O O . ALA A 1 281 ? 5.440 -0.287 -13.415 1.00 73.31 281 ALA A O 1
ATOM 2318 N N . ASN A 1 282 ? 3.313 -0.970 -13.684 1.00 75.38 282 ASN A N 1
ATOM 2319 C CA . ASN A 1 282 ? 3.611 -2.066 -14.605 1.00 75.38 282 ASN A CA 1
ATOM 2320 C C . ASN A 1 282 ? 3.893 -1.572 -16.035 1.00 75.38 282 ASN A C 1
ATOM 2322 O O . ASN A 1 282 ? 4.616 -2.227 -16.779 1.00 75.38 282 ASN A O 1
ATOM 2326 N N . SER A 1 283 ? 3.368 -0.399 -16.391 1.00 81.69 283 SER A N 1
ATOM 2327 C CA . SER A 1 283 ? 3.586 0.272 -17.680 1.00 81.69 283 SER A CA 1
ATOM 2328 C C . SER A 1 283 ? 4.836 1.161 -17.695 1.00 81.69 283 SER A C 1
ATOM 2330 O O . SER A 1 2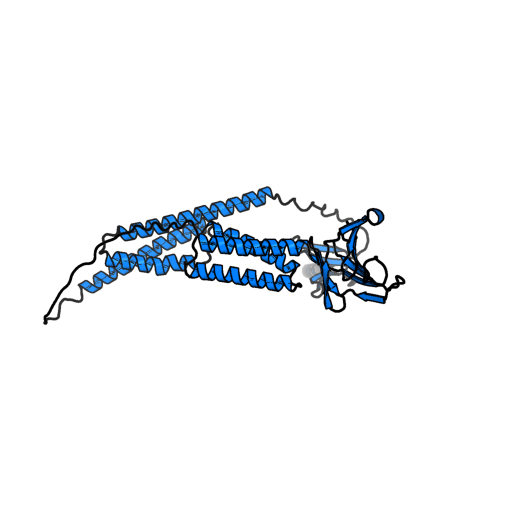83 ? 5.210 1.690 -18.742 1.00 81.69 283 SER A O 1
ATOM 2332 N N . TYR A 1 284 ? 5.457 1.389 -16.533 1.00 83.75 284 TYR A N 1
ATOM 2333 C CA . TYR A 1 284 ? 6.596 2.284 -16.368 1.00 83.75 284 TYR A CA 1
ATOM 2334 C C . TYR A 1 284 ? 7.919 1.541 -16.550 1.00 83.75 284 TYR A C 1
ATOM 2336 O O . TYR A 1 284 ? 8.271 0.627 -15.805 1.00 83.75 284 TYR A O 1
ATOM 2344 N N . HIS A 1 285 ? 8.710 2.015 -17.503 1.00 86.56 285 HIS A N 1
ATOM 2345 C CA . HIS A 1 285 ? 10.002 1.460 -17.855 1.00 86.56 285 HIS A CA 1
ATOM 2346 C C . HIS A 1 285 ? 11.103 2.487 -17.611 1.00 86.56 285 HIS A C 1
ATOM 2348 O O . HIS A 1 285 ? 11.114 3.593 -18.165 1.00 86.56 285 HIS A O 1
ATOM 2354 N N . ARG A 1 286 ? 12.080 2.105 -16.781 1.00 83.56 286 ARG A N 1
ATOM 2355 C CA . ARG A 1 286 ? 13.255 2.937 -16.526 1.00 83.56 286 ARG A CA 1
ATOM 2356 C C . ARG A 1 286 ? 14.143 2.959 -17.764 1.00 83.56 286 ARG A C 1
ATOM 2358 O O . ARG A 1 286 ? 14.591 1.912 -18.233 1.00 83.56 286 ARG A O 1
ATOM 2365 N N . VAL A 1 287 ? 14.457 4.155 -18.243 1.00 89.81 287 VAL A N 1
ATOM 2366 C CA . VAL A 1 287 ? 15.341 4.350 -19.392 1.00 89.81 287 VAL A CA 1
ATOM 2367 C C . VAL A 1 287 ? 16.783 4.406 -18.890 1.00 89.81 287 VAL A C 1
ATOM 2369 O O . VAL A 1 287 ? 17.126 5.219 -18.037 1.00 89.81 287 VAL A O 1
ATOM 2372 N N . LYS A 1 288 ? 17.632 3.506 -19.390 1.00 92.25 288 LYS A N 1
ATOM 2373 C CA . LYS A 1 288 ? 19.069 3.461 -19.074 1.00 92.25 288 LYS A CA 1
ATOM 2374 C C . LYS A 1 288 ? 19.860 4.486 -19.877 1.00 92.25 288 LYS A C 1
ATOM 2376 O O . LYS A 1 288 ? 20.841 5.030 -19.382 1.00 92.25 288 LYS A O 1
ATOM 2381 N N . ARG A 1 289 ? 19.465 4.677 -21.135 1.00 93.69 289 ARG A N 1
ATOM 2382 C CA . ARG A 1 289 ? 20.201 5.456 -22.129 1.00 93.69 289 ARG A CA 1
ATOM 2383 C C . ARG A 1 289 ? 19.261 5.887 -23.248 1.00 93.69 289 ARG A C 1
ATOM 2385 O O . ARG A 1 289 ? 18.381 5.118 -23.634 1.00 93.69 289 ARG A O 1
ATOM 2392 N N . ILE A 1 290 ? 19.476 7.080 -23.791 1.00 93.94 290 ILE A N 1
ATOM 2393 C CA . ILE A 1 290 ? 18.806 7.576 -24.995 1.00 93.94 290 ILE A CA 1
ATOM 2394 C C . ILE A 1 290 ? 19.864 7.930 -26.032 1.00 93.94 290 ILE A C 1
ATOM 2396 O O . ILE A 1 290 ? 20.731 8.760 -25.764 1.00 93.94 290 ILE A O 1
ATOM 2400 N N . THR A 1 291 ? 19.748 7.373 -27.234 1.00 94.88 291 THR A N 1
ATOM 2401 C CA . THR A 1 291 ? 20.619 7.723 -28.363 1.00 94.88 291 THR A CA 1
ATOM 2402 C C . THR A 1 291 ? 19.788 8.282 -29.514 1.00 94.88 291 THR A C 1
ATOM 2404 O O . THR A 1 291 ? 18.814 7.664 -29.934 1.00 94.88 291 THR A O 1
ATOM 2407 N N . TYR A 1 292 ? 20.168 9.451 -30.023 1.00 94.56 292 TYR A N 1
ATOM 2408 C CA . TYR A 1 292 ? 19.567 10.106 -31.182 1.00 94.56 292 TYR A CA 1
ATOM 2409 C C . TYR A 1 292 ? 20.420 9.863 -32.428 1.00 94.56 292 TYR A C 1
ATOM 2411 O O . TYR A 1 292 ? 21.636 10.081 -32.410 1.00 94.56 292 TYR A O 1
ATOM 2419 N N . PHE A 1 293 ? 19.768 9.443 -33.505 1.00 95.94 293 PHE A N 1
ATOM 2420 C CA . PHE A 1 293 ? 20.356 9.151 -34.803 1.00 95.94 293 PHE A CA 1
ATOM 2421 C C . PHE A 1 293 ? 19.779 10.097 -35.854 1.00 95.94 293 PHE A C 1
ATOM 2423 O O . PHE A 1 293 ? 18.583 10.389 -35.845 1.00 95.94 293 PHE A O 1
ATOM 2430 N N . ASN A 1 294 ? 20.618 10.554 -36.783 1.00 96.69 294 ASN A N 1
ATOM 2431 C CA . ASN A 1 294 ? 20.140 11.270 -37.966 1.00 96.69 294 ASN A CA 1
ATOM 2432 C C . ASN A 1 294 ? 19.614 10.302 -39.044 1.00 96.69 294 ASN A C 1
ATOM 2434 O O . ASN A 1 294 ? 19.766 9.086 -38.941 1.00 96.69 294 ASN A O 1
ATOM 2438 N N . SER A 1 295 ? 19.084 10.857 -40.135 1.00 96.06 295 SER A N 1
ATOM 2439 C CA . SER A 1 295 ? 18.592 10.105 -41.301 1.00 96.06 295 SER A CA 1
ATOM 2440 C C . SER A 1 295 ? 19.630 9.234 -42.023 1.00 96.06 295 SER A C 1
ATOM 2442 O O . SER A 1 295 ? 19.258 8.403 -42.846 1.00 96.06 295 SER A O 1
ATOM 2444 N N . LYS A 1 296 ? 20.927 9.396 -41.726 1.00 97.06 296 LYS A N 1
ATOM 2445 C CA . LYS A 1 296 ? 22.026 8.560 -42.238 1.00 97.06 296 LYS A CA 1
ATOM 2446 C C . LYS A 1 296 ? 22.465 7.493 -41.224 1.00 97.06 296 LYS A C 1
ATOM 2448 O O . LYS A 1 296 ? 23.565 6.959 -41.345 1.00 97.06 296 LYS A O 1
ATOM 2453 N N . ASN A 1 297 ? 21.656 7.222 -40.196 1.00 95.44 297 ASN A N 1
ATOM 2454 C CA . ASN A 1 297 ? 21.951 6.306 -39.088 1.00 95.44 297 ASN A CA 1
ATOM 2455 C C . ASN A 1 297 ? 23.241 6.638 -38.314 1.00 95.44 297 ASN A C 1
ATOM 2457 O O . ASN A 1 297 ? 23.824 5.767 -37.669 1.00 95.44 297 ASN A O 1
ATOM 2461 N N . SER A 1 298 ? 23.705 7.889 -38.352 1.00 96.19 298 SER A N 1
ATOM 2462 C CA . SER A 1 298 ? 24.850 8.329 -37.549 1.00 96.19 298 SER A CA 1
ATOM 2463 C C . SER A 1 298 ? 24.372 8.843 -36.195 1.00 96.19 298 SER A C 1
ATOM 2465 O O . SER A 1 298 ? 23.382 9.575 -36.127 1.00 96.19 298 SER A O 1
ATOM 2467 N N . ILE A 1 299 ? 25.084 8.484 -35.125 1.00 96.19 299 ILE A N 1
ATOM 2468 C CA . ILE A 1 299 ? 24.797 8.979 -33.774 1.00 96.19 299 ILE A CA 1
ATOM 2469 C C . ILE A 1 299 ? 25.068 10.482 -33.734 1.00 96.19 299 ILE A C 1
ATOM 2471 O O . ILE A 1 299 ? 26.169 10.931 -34.040 1.00 96.19 299 ILE A O 1
ATOM 2475 N N . VAL A 1 300 ? 24.058 11.250 -33.337 1.00 95.69 300 VAL A N 1
ATOM 2476 C CA . VAL A 1 300 ? 24.153 12.705 -33.166 1.00 95.69 300 VAL A CA 1
ATOM 2477 C C . VAL A 1 300 ? 24.264 13.076 -31.691 1.00 95.69 300 VAL A C 1
ATOM 2479 O O . VAL A 1 300 ? 25.017 13.977 -31.336 1.00 95.69 300 VAL A O 1
ATOM 2482 N N . LYS A 1 301 ? 23.513 12.395 -30.818 1.00 93.56 301 LYS A N 1
ATOM 2483 C CA . LYS A 1 301 ? 23.532 12.641 -29.372 1.00 93.56 301 LYS A CA 1
ATOM 2484 C C . LYS A 1 301 ? 23.342 11.339 -28.614 1.00 93.56 301 LYS A C 1
ATOM 2486 O O . LYS A 1 301 ? 22.558 10.490 -29.024 1.00 93.56 301 LYS A O 1
ATOM 2491 N N . ASP A 1 302 ? 24.016 11.225 -27.481 1.00 93.56 302 ASP A N 1
ATOM 2492 C CA . ASP A 1 302 ? 23.899 10.091 -26.578 1.00 93.56 302 ASP A CA 1
ATOM 2493 C C . ASP A 1 302 ? 23.803 10.594 -25.135 1.00 93.56 302 ASP A C 1
ATOM 2495 O O . ASP A 1 302 ? 24.571 11.465 -24.731 1.00 93.56 302 ASP A O 1
ATOM 2499 N N . SER A 1 303 ? 22.813 10.118 -24.384 1.00 91.88 303 SER A N 1
ATOM 2500 C CA . SER A 1 303 ? 22.498 10.605 -23.040 1.00 91.88 303 SER A CA 1
ATOM 2501 C C . SER A 1 303 ? 22.231 9.454 -22.083 1.00 91.88 303 SER A C 1
ATOM 2503 O O . SER A 1 303 ? 21.442 8.561 -22.385 1.00 91.88 303 SER A O 1
ATOM 2505 N N . ASN A 1 304 ? 22.829 9.535 -20.896 1.00 89.19 304 ASN A N 1
ATOM 2506 C CA . ASN A 1 304 ? 22.576 8.638 -19.766 1.00 89.19 304 ASN A CA 1
ATOM 2507 C C . ASN A 1 304 ? 21.724 9.325 -18.683 1.00 89.19 304 ASN A C 1
ATOM 2509 O O . ASN A 1 304 ? 21.888 9.048 -17.496 1.00 89.19 304 ASN A O 1
ATOM 2513 N N . ASP A 1 305 ? 20.868 10.277 -19.071 1.00 80.12 305 ASP A N 1
ATOM 2514 C CA . ASP A 1 305 ? 20.031 11.018 -18.125 1.00 80.12 305 ASP A CA 1
ATOM 2515 C C . ASP A 1 305 ? 19.059 10.082 -17.395 1.00 80.12 305 ASP A C 1
ATOM 2517 O O . ASP A 1 305 ? 18.083 9.589 -17.965 1.00 80.12 305 ASP A O 1
ATOM 2521 N N . LEU A 1 306 ? 19.331 9.883 -16.104 1.00 70.50 306 LEU A N 1
ATOM 2522 C CA . LEU A 1 306 ? 18.569 9.019 -15.208 1.00 70.50 306 LEU A CA 1
ATOM 2523 C C . LEU A 1 306 ? 17.141 9.520 -14.948 1.00 70.50 306 LEU A C 1
ATOM 2525 O O . LEU A 1 306 ? 16.341 8.761 -14.403 1.00 70.50 306 LEU A O 1
ATOM 2529 N N . ASN A 1 307 ? 16.819 10.761 -15.329 1.00 78.62 307 ASN A N 1
ATOM 2530 C CA . ASN A 1 307 ? 15.474 11.328 -15.213 1.00 78.62 307 ASN A CA 1
ATOM 2531 C C . ASN A 1 307 ? 14.585 11.027 -16.427 1.00 78.62 307 ASN A C 1
ATOM 2533 O O . ASN A 1 307 ? 13.408 11.399 -16.437 1.00 78.62 307 ASN A O 1
ATOM 2537 N N . SER A 1 308 ? 15.136 10.383 -17.457 1.00 83.50 308 SER A N 1
ATOM 2538 C CA . SER A 1 308 ? 14.357 9.943 -18.608 1.00 83.50 308 SER A CA 1
ATOM 2539 C C . SER A 1 308 ? 13.488 8.743 -18.243 1.00 83.50 308 SER A C 1
ATOM 2541 O O . SER A 1 308 ? 13.932 7.809 -17.571 1.00 83.50 308 SER A O 1
ATOM 2543 N N . TYR A 1 309 ? 12.252 8.741 -18.731 1.00 86.62 309 TYR A N 1
ATOM 2544 C CA . TYR A 1 309 ? 11.319 7.641 -18.528 1.00 86.62 309 TYR A CA 1
ATOM 2545 C C . TYR A 1 309 ? 10.540 7.324 -19.796 1.00 86.62 309 TYR A C 1
ATOM 2547 O O . TYR A 1 309 ? 10.431 8.148 -20.710 1.00 86.62 309 TYR A O 1
ATOM 2555 N N . LEU A 1 310 ? 9.992 6.115 -19.813 1.00 90.81 310 LEU A N 1
ATOM 2556 C CA . LEU A 1 310 ? 9.102 5.617 -20.842 1.00 90.81 310 LEU A CA 1
ATOM 2557 C C . LEU A 1 310 ? 7.934 4.912 -20.157 1.00 90.81 310 LEU A C 1
ATOM 2559 O O . LEU A 1 310 ? 8.145 4.025 -19.339 1.00 90.81 310 LEU A O 1
ATOM 2563 N N . MET A 1 311 ? 6.713 5.303 -20.492 1.00 89.50 311 MET A N 1
ATOM 2564 C CA . MET A 1 311 ? 5.489 4.683 -20.008 1.00 89.50 311 MET A CA 1
ATOM 2565 C C . MET A 1 311 ? 4.683 4.191 -21.205 1.00 89.50 311 MET A C 1
ATOM 2567 O O . MET A 1 311 ? 4.363 4.989 -22.088 1.00 89.50 311 MET A O 1
ATOM 2571 N N . ILE A 1 312 ? 4.394 2.893 -21.251 1.00 90.81 312 ILE A N 1
ATOM 2572 C CA . ILE A 1 312 ? 3.732 2.234 -22.381 1.00 90.81 312 ILE A CA 1
ATOM 2573 C C . ILE A 1 312 ? 2.367 1.728 -21.924 1.00 90.81 312 ILE A C 1
ATOM 2575 O O . ILE A 1 312 ? 2.286 0.765 -21.174 1.00 90.81 312 ILE A O 1
ATOM 2579 N N . ASP A 1 313 ? 1.303 2.371 -22.394 1.00 87.69 313 ASP A N 1
ATOM 2580 C CA . ASP A 1 313 ? -0.077 1.924 -22.218 1.00 87.69 313 ASP A CA 1
ATOM 2581 C C . ASP A 1 313 ? -0.555 1.133 -23.452 1.00 87.69 313 ASP A C 1
ATOM 2583 O O . ASP A 1 313 ? 0.065 1.149 -24.514 1.00 87.69 313 ASP A O 1
ATOM 2587 N N . SER A 1 314 ? -1.708 0.475 -23.340 1.00 86.31 314 SER A N 1
ATOM 2588 C CA . SER A 1 314 ? -2.428 -0.128 -24.467 1.00 86.31 314 SER A CA 1
ATOM 2589 C C . SER A 1 314 ? -2.718 0.826 -25.638 1.00 86.31 314 SER A C 1
ATOM 2591 O O . SER A 1 314 ? -2.790 0.375 -26.780 1.00 86.31 314 SER A O 1
ATOM 2593 N N . LYS A 1 315 ? -2.908 2.126 -25.372 1.00 90.12 315 LYS A N 1
ATOM 2594 C CA . LYS A 1 315 ? -3.331 3.121 -26.374 1.00 90.12 315 LYS A CA 1
ATOM 2595 C C . LYS A 1 315 ? -2.276 4.166 -26.692 1.00 90.12 315 LYS A C 1
ATOM 2597 O O . LYS A 1 315 ? -2.408 4.858 -27.697 1.00 90.12 315 LYS A O 1
ATOM 2602 N N . PHE A 1 316 ? -1.262 4.329 -25.849 1.00 90.88 316 PHE A N 1
ATOM 2603 C CA . PHE A 1 316 ? -0.293 5.400 -26.023 1.00 90.88 316 PHE A CA 1
ATOM 2604 C C . PHE A 1 316 ? 1.040 5.138 -25.347 1.00 90.88 316 PHE A C 1
ATOM 2606 O O . PHE A 1 316 ? 1.164 4.320 -24.443 1.00 90.88 316 PHE A O 1
ATOM 2613 N N . VAL A 1 317 ? 2.035 5.914 -25.757 1.00 92.44 317 VAL A N 1
ATOM 2614 C CA . VAL A 1 317 ? 3.338 5.981 -25.117 1.00 92.44 317 VAL A CA 1
ATOM 2615 C C . VAL A 1 317 ? 3.593 7.408 -24.643 1.00 92.44 317 VAL A C 1
ATOM 2617 O O . VAL A 1 317 ? 3.476 8.365 -25.413 1.00 92.44 317 VAL A O 1
ATOM 2620 N N . HIS A 1 318 ? 3.934 7.549 -23.365 1.00 90.69 318 HIS A N 1
ATOM 2621 C CA . HIS A 1 318 ? 4.351 8.807 -22.752 1.00 90.69 318 HIS A CA 1
ATOM 2622 C C . HIS A 1 318 ? 5.828 8.705 -22.386 1.00 90.69 318 HIS A C 1
ATOM 2624 O O . HIS A 1 318 ? 6.250 7.742 -21.747 1.00 90.69 318 HIS A O 1
ATOM 2630 N N . PHE A 1 319 ? 6.636 9.668 -22.811 1.00 91.12 319 PHE A N 1
ATOM 2631 C CA . PHE A 1 319 ? 8.076 9.607 -22.604 1.00 91.12 319 PHE A CA 1
ATOM 2632 C C . PHE A 1 319 ? 8.686 10.986 -22.434 1.00 91.12 319 PHE A C 1
ATOM 2634 O O . PHE A 1 319 ? 8.175 11.989 -22.936 1.00 91.12 319 PHE A O 1
ATOM 2641 N N . LYS A 1 320 ? 9.829 11.017 -21.755 1.00 87.06 320 LYS A N 1
ATOM 2642 C CA . LYS A 1 320 ? 10.614 12.229 -21.547 1.00 87.06 320 LYS A CA 1
ATOM 2643 C C . LYS A 1 320 ? 11.937 12.129 -22.285 1.00 87.06 320 LYS A C 1
ATOM 2645 O O . LYS A 1 320 ? 12.684 11.172 -22.091 1.00 87.06 320 LYS A O 1
ATOM 2650 N N . THR A 1 321 ? 12.230 13.118 -23.122 1.00 82.19 321 THR A N 1
ATOM 2651 C CA . THR A 1 321 ? 13.480 13.160 -23.883 1.00 82.19 321 THR A CA 1
ATOM 2652 C C . THR A 1 321 ? 14.672 13.529 -23.007 1.00 82.19 321 THR A C 1
ATOM 2654 O O . THR A 1 321 ? 14.532 14.120 -21.938 1.00 82.19 321 THR A O 1
ATOM 2657 N N . ALA A 1 322 ? 15.879 13.299 -23.531 1.00 73.88 322 ALA A N 1
ATOM 2658 C CA . ALA A 1 322 ? 17.138 13.745 -22.928 1.00 73.88 322 ALA A CA 1
ATOM 2659 C C . ALA A 1 3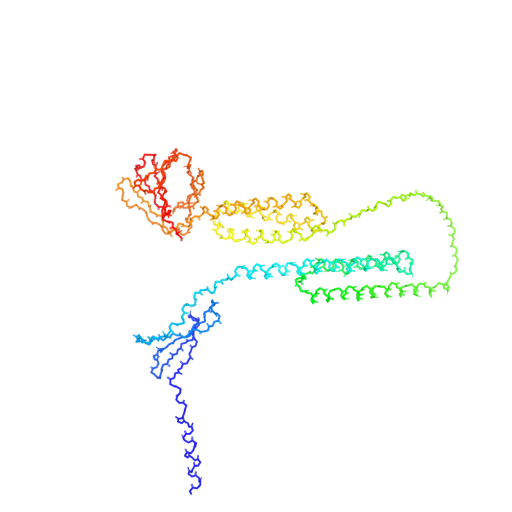22 ? 17.295 15.280 -22.822 1.00 73.88 322 ALA A C 1
ATOM 2661 O O . ALA A 1 322 ? 18.335 15.764 -22.381 1.00 73.88 322 ALA A O 1
ATOM 2662 N N . THR A 1 323 ? 16.330 16.063 -23.312 1.00 78.00 323 THR A N 1
ATOM 2663 C CA . THR A 1 323 ? 16.252 17.520 -23.114 1.00 78.00 323 THR A CA 1
ATOM 2664 C C . THR A 1 323 ? 15.139 17.895 -22.140 1.00 78.00 323 THR A C 1
ATOM 2666 O O . THR A 1 323 ? 14.726 19.049 -22.104 1.00 78.00 323 THR A O 1
ATOM 2669 N N . ASN A 1 324 ? 14.651 16.925 -21.359 1.00 76.12 324 ASN A N 1
ATOM 2670 C CA . ASN A 1 324 ? 13.599 17.092 -20.364 1.00 76.12 324 ASN A CA 1
ATOM 2671 C C . ASN A 1 324 ? 12.224 17.466 -20.959 1.00 76.12 324 ASN A C 1
ATOM 2673 O O . ASN A 1 324 ? 11.362 17.949 -20.229 1.00 76.12 324 ASN A O 1
ATOM 2677 N N . ILE A 1 325 ? 12.016 17.248 -22.266 1.00 82.56 325 ILE A N 1
ATOM 2678 C CA . ILE A 1 325 ? 10.749 17.545 -22.949 1.00 82.56 325 ILE A CA 1
ATOM 2679 C C . ILE A 1 325 ? 9.860 16.305 -22.896 1.00 82.56 325 ILE A C 1
ATOM 2681 O O . ILE A 1 325 ? 10.255 15.227 -23.348 1.00 82.56 325 ILE A O 1
ATOM 2685 N N . GLU A 1 326 ? 8.653 16.466 -22.369 1.00 85.12 326 GLU A N 1
ATOM 2686 C CA . GLU A 1 326 ? 7.642 15.410 -22.321 1.00 85.12 326 GLU A CA 1
ATOM 2687 C C . GLU A 1 326 ? 6.904 15.311 -23.658 1.00 85.12 326 GLU A C 1
ATOM 2689 O O . GLU A 1 326 ? 6.565 16.317 -24.281 1.00 85.12 326 GLU A O 1
ATOM 2694 N N . ASN A 1 327 ? 6.703 14.085 -24.129 1.00 89.62 327 ASN A N 1
ATOM 2695 C CA . ASN A 1 327 ? 6.096 13.794 -25.418 1.00 89.62 327 ASN A CA 1
ATOM 2696 C C . ASN A 1 327 ? 5.132 12.618 -25.321 1.00 89.62 327 ASN A C 1
ATOM 2698 O O . ASN A 1 327 ? 5.333 11.671 -24.562 1.00 89.62 327 ASN A O 1
ATOM 2702 N N . TYR A 1 328 ? 4.118 12.665 -26.177 1.00 91.56 328 TYR A N 1
ATOM 2703 C CA . TYR A 1 328 ? 3.086 11.649 -26.292 1.00 91.56 328 TYR A CA 1
ATOM 2704 C C . TYR A 1 328 ? 3.031 11.103 -27.720 1.00 91.56 328 TYR A C 1
ATOM 2706 O O . TYR A 1 328 ? 3.229 11.843 -28.696 1.00 91.56 328 TYR A O 1
ATOM 2714 N N . ARG A 1 329 ? 2.752 9.806 -27.850 1.00 91.88 329 ARG A N 1
ATOM 2715 C CA . ARG A 1 329 ? 2.476 9.152 -29.131 1.00 91.88 329 ARG A CA 1
ATOM 2716 C C . ARG A 1 329 ? 1.341 8.148 -28.990 1.00 91.88 329 ARG A C 1
ATOM 2718 O O . ARG A 1 329 ? 1.248 7.442 -27.994 1.00 91.88 329 ARG A O 1
ATOM 2725 N N . ASP A 1 330 ? 0.514 8.101 -30.019 1.00 90.81 330 ASP A N 1
ATOM 2726 C CA . ASP A 1 330 ? -0.613 7.184 -30.145 1.00 90.81 330 ASP A CA 1
ATOM 2727 C C . ASP A 1 330 ? -0.121 5.780 -30.555 1.00 90.81 330 ASP A C 1
ATOM 2729 O O . ASP A 1 330 ? 0.794 5.668 -31.375 1.00 90.81 330 ASP A O 1
ATOM 2733 N N . LEU A 1 331 ? -0.704 4.729 -29.972 1.00 94.69 331 LEU A N 1
ATOM 2734 C CA . LEU A 1 331 ? -0.423 3.316 -30.262 1.00 94.69 331 LEU A CA 1
ATOM 2735 C C . LEU A 1 331 ? -1.628 2.578 -30.883 1.00 94.69 331 LEU A C 1
ATOM 2737 O O . LEU A 1 331 ? -1.641 1.349 -30.932 1.00 94.69 331 LEU A O 1
ATOM 2741 N N . THR A 1 332 ? -2.649 3.294 -31.356 1.00 92.75 332 THR A N 1
ATOM 2742 C CA . THR A 1 332 ? -3.865 2.693 -31.933 1.00 92.75 332 THR A CA 1
ATOM 2743 C C . THR A 1 332 ? -3.648 2.060 -33.311 1.00 92.75 332 THR A C 1
ATOM 2745 O O . THR A 1 332 ? -4.200 0.991 -33.571 1.00 92.75 332 THR A O 1
ATOM 2748 N N . ASP A 1 333 ? -2.817 2.649 -34.179 1.00 95.31 333 ASP A N 1
ATOM 2749 C CA . ASP A 1 333 ? -2.481 2.093 -35.503 1.00 95.31 333 ASP A CA 1
ATOM 2750 C C . ASP A 1 333 ? -1.325 1.083 -35.404 1.00 95.31 333 ASP A C 1
ATOM 2752 O O . ASP A 1 333 ? -0.176 1.375 -35.745 1.00 95.31 333 ASP A O 1
ATOM 2756 N N . LYS A 1 334 ? -1.629 -0.093 -34.844 1.00 96.62 334 LYS A N 1
ATOM 2757 C CA . LYS A 1 334 ? -0.668 -1.167 -34.566 1.00 96.62 334 LYS A CA 1
ATOM 2758 C C . LYS A 1 334 ? -0.553 -2.148 -35.734 1.00 96.62 334 LYS A C 1
ATOM 2760 O O . LYS A 1 334 ? -1.521 -2.808 -36.100 1.00 96.62 334 LYS A O 1
ATOM 2765 N N . THR A 1 335 ? 0.668 -2.363 -36.217 1.00 97.62 335 THR A N 1
ATOM 2766 C CA . THR A 1 335 ? 1.020 -3.431 -37.165 1.00 97.62 335 THR A CA 1
ATOM 2767 C C . THR A 1 335 ? 2.146 -4.290 -36.592 1.00 97.62 335 THR A C 1
ATOM 2769 O O . THR A 1 335 ? 3.185 -3.775 -36.193 1.00 97.62 335 THR A O 1
ATOM 2772 N N . TYR A 1 336 ? 1.981 -5.613 -36.544 1.00 97.75 336 TYR A N 1
ATOM 2773 C CA . TYR A 1 336 ? 3.055 -6.502 -36.088 1.00 97.75 336 TYR A CA 1
ATOM 2774 C C . TYR A 1 336 ? 4.083 -6.753 -37.203 1.00 97.75 336 TYR A C 1
ATOM 2776 O O . TYR A 1 336 ? 3.712 -7.086 -38.329 1.00 97.75 336 TYR A O 1
ATOM 2784 N N . ASN A 1 337 ? 5.376 -6.628 -36.892 1.00 97.19 337 ASN A N 1
ATOM 2785 C CA . ASN A 1 337 ? 6.484 -6.896 -37.805 1.00 97.19 337 ASN A CA 1
ATOM 2786 C C . ASN A 1 337 ? 7.222 -8.187 -37.391 1.00 97.19 337 ASN A C 1
ATOM 2788 O O . ASN A 1 337 ? 8.129 -8.137 -36.551 1.00 97.19 337 ASN A O 1
ATOM 2792 N N . PRO A 1 338 ? 6.918 -9.341 -38.017 1.00 95.50 338 PRO A N 1
ATOM 2793 C CA . PRO A 1 338 ? 7.514 -10.619 -37.629 1.00 95.50 338 PRO A CA 1
ATOM 2794 C C . PRO A 1 338 ? 9.023 -10.681 -37.901 1.00 95.50 338 PRO A C 1
ATOM 2796 O O . PRO A 1 338 ? 9.749 -11.355 -37.178 1.00 95.50 338 PRO A O 1
ATOM 2799 N N . LYS A 1 339 ? 9.534 -9.939 -38.895 1.00 97.12 339 LYS A N 1
ATOM 2800 C CA . LYS A 1 339 ? 10.970 -9.935 -39.230 1.00 97.12 339 LYS A CA 1
ATOM 2801 C C . LYS A 1 339 ? 11.822 -9.282 -38.144 1.00 97.12 339 LYS A C 1
ATOM 2803 O O . LYS A 1 339 ? 12.988 -9.632 -38.000 1.00 97.12 339 LYS A O 1
ATOM 2808 N N . LYS A 1 340 ? 11.256 -8.316 -37.416 1.00 96.25 340 LYS A N 1
ATOM 2809 C CA . LYS A 1 340 ? 11.934 -7.608 -36.321 1.00 96.25 340 LYS A CA 1
ATOM 2810 C C . LYS A 1 340 ? 11.503 -8.093 -34.934 1.00 96.25 340 LYS A C 1
ATOM 2812 O O . LYS A 1 340 ? 12.060 -7.601 -33.961 1.00 96.25 340 LYS A O 1
ATOM 2817 N N . SER A 1 341 ? 10.541 -9.021 -34.853 1.00 97.06 341 SER A N 1
ATOM 2818 C CA . SER A 1 341 ? 9.949 -9.504 -33.593 1.00 97.06 341 SER A CA 1
ATOM 2819 C C . SER A 1 341 ? 9.467 -8.342 -32.716 1.00 97.06 341 SER A C 1
ATOM 2821 O O . SER A 1 341 ? 10.024 -8.058 -31.656 1.00 97.06 341 SER A O 1
ATOM 2823 N N . GLY A 1 342 ? 8.497 -7.583 -33.230 1.00 97.31 342 GLY A N 1
ATOM 2824 C CA . GLY A 1 342 ? 7.967 -6.417 -32.531 1.00 97.31 342 GLY A CA 1
ATOM 2825 C C . GLY A 1 342 ? 6.784 -5.763 -33.229 1.00 97.31 342 GLY A C 1
ATOM 2826 O O . GLY A 1 342 ? 6.403 -6.130 -34.340 1.00 97.31 342 GLY A O 1
ATOM 2827 N N . SER A 1 343 ? 6.214 -4.756 -32.578 1.00 98.00 343 SER A N 1
ATOM 2828 C CA . SER A 1 343 ? 5.082 -3.977 -33.080 1.00 98.00 343 SER A CA 1
ATOM 2829 C C . SER A 1 343 ? 5.524 -2.607 -33.598 1.00 98.00 343 SER A C 1
ATOM 2831 O O . SER A 1 343 ? 6.305 -1.902 -32.958 1.00 98.00 343 SER A O 1
ATOM 2833 N N . GLU A 1 344 ? 5.004 -2.241 -34.762 1.00 97.94 344 GLU A N 1
ATOM 2834 C CA . GLU A 1 344 ? 5.149 -0.954 -35.431 1.00 97.94 344 GLU A CA 1
ATOM 2835 C C . GLU A 1 344 ? 3.862 -0.142 -35.239 1.00 97.94 3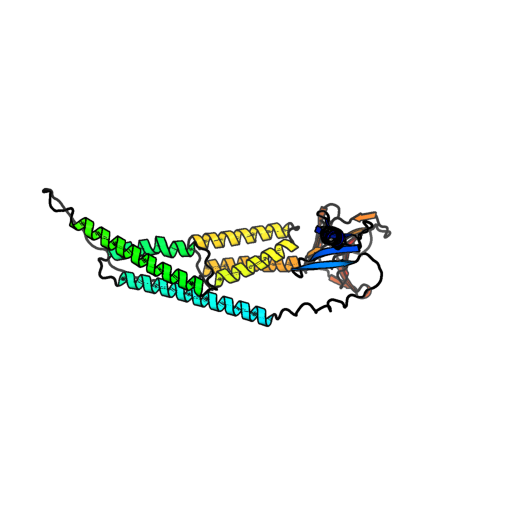44 GLU A C 1
ATOM 2837 O O . GLU A 1 344 ? 2.763 -0.666 -35.404 1.00 97.94 344 GLU A O 1
ATOM 2842 N N . TYR A 1 345 ? 4.003 1.133 -34.887 1.00 97.50 345 TYR A N 1
ATOM 2843 C CA . TYR A 1 345 ? 2.891 2.054 -34.671 1.00 97.50 345 TYR A CA 1
ATOM 2844 C C . TYR A 1 345 ? 3.099 3.315 -35.493 1.00 97.50 345 TYR A C 1
ATOM 2846 O O . TYR A 1 345 ? 4.227 3.809 -35.573 1.00 97.50 345 TYR A O 1
ATOM 2854 N N . LYS A 1 346 ? 2.034 3.856 -36.083 1.00 96.75 346 LYS A N 1
ATOM 2855 C CA . LYS A 1 346 ? 2.086 5.105 -36.853 1.00 96.75 346 LYS A CA 1
ATOM 2856 C C . LYS A 1 346 ? 1.139 6.139 -36.262 1.00 96.75 346 LYS A C 1
ATOM 2858 O O . LYS A 1 346 ? 0.061 5.829 -35.779 1.00 96.75 346 LYS A O 1
ATOM 2863 N N . SER A 1 347 ? 1.554 7.399 -36.290 1.00 94.19 347 SER A N 1
ATOM 2864 C CA . SER A 1 347 ? 0.744 8.519 -35.815 1.00 94.19 347 SER A CA 1
ATOM 2865 C C . SER A 1 347 ? 1.066 9.784 -36.604 1.00 94.19 347 SER A C 1
ATOM 2867 O O . SER A 1 347 ? 2.108 9.884 -37.254 1.00 94.19 347 SER A O 1
ATOM 2869 N N . LYS A 1 348 ? 0.240 10.827 -36.468 1.00 93.56 348 LYS A N 1
ATOM 2870 C CA . LYS A 1 348 ? 0.540 12.153 -37.043 1.00 93.56 348 LYS A CA 1
ATOM 2871 C C . LYS A 1 348 ? 1.883 12.755 -36.593 1.00 93.56 348 LYS A C 1
ATOM 2873 O O . LYS A 1 348 ? 2.363 13.677 -37.236 1.00 93.56 348 LYS A O 1
ATOM 2878 N N . TYR A 1 349 ? 2.484 12.237 -35.521 1.00 92.44 349 TYR A N 1
ATOM 2879 C CA . TYR A 1 349 ? 3.751 12.713 -34.963 1.00 92.44 349 TYR A CA 1
ATOM 2880 C C . TYR A 1 349 ? 4.949 11.793 -35.261 1.00 92.44 349 TYR A C 1
ATOM 2882 O O . TYR A 1 349 ? 5.995 11.931 -34.625 1.00 92.44 349 TYR A O 1
ATOM 2890 N N . GLY A 1 350 ? 4.790 10.831 -36.173 1.00 95.38 350 GLY A N 1
ATOM 2891 C CA . GLY A 1 350 ? 5.830 9.880 -36.565 1.00 95.38 350 GLY A CA 1
ATOM 2892 C C . GLY A 1 350 ? 5.493 8.440 -36.185 1.00 95.38 350 GLY A C 1
ATOM 2893 O O . GLY A 1 350 ? 4.341 8.125 -35.863 1.00 95.38 350 GLY A O 1
ATOM 2894 N N . ALA A 1 351 ? 6.497 7.569 -36.237 1.00 97.06 351 ALA A N 1
ATOM 2895 C CA . ALA A 1 351 ? 6.343 6.133 -36.046 1.00 97.06 351 ALA A CA 1
ATOM 2896 C C . ALA A 1 351 ? 7.105 5.606 -34.822 1.00 97.06 351 ALA A C 1
ATOM 2898 O O . ALA A 1 351 ? 8.112 6.175 -34.398 1.00 97.06 351 ALA A O 1
ATOM 2899 N N . ILE A 1 352 ? 6.633 4.498 -34.253 1.00 97.81 352 ILE A N 1
ATOM 2900 C CA . ILE A 1 352 ? 7.254 3.832 -33.104 1.00 97.81 352 ILE A CA 1
ATOM 2901 C C . ILE A 1 352 ? 7.488 2.366 -33.430 1.00 97.81 352 ILE A C 1
ATOM 2903 O O . ILE A 1 352 ? 6.623 1.711 -34.004 1.00 97.81 352 ILE A O 1
ATOM 2907 N N . PHE A 1 353 ? 8.638 1.836 -33.024 1.00 98.06 353 PHE A N 1
ATOM 2908 C CA . PHE A 1 353 ? 8.875 0.397 -32.991 1.00 98.06 353 PHE A CA 1
ATOM 2909 C C . PHE A 1 353 ? 9.155 -0.075 -31.560 1.00 98.06 353 PHE A C 1
ATOM 2911 O O . PHE A 1 353 ? 10.058 0.450 -30.899 1.00 98.06 353 PHE A O 1
ATOM 2918 N N . ILE A 1 354 ? 8.394 -1.078 -31.113 1.00 97.31 354 ILE A N 1
ATOM 2919 C CA . ILE A 1 354 ? 8.505 -1.719 -29.797 1.00 97.31 354 ILE A CA 1
ATOM 2920 C C . ILE A 1 354 ? 8.801 -3.219 -30.014 1.00 97.31 354 ILE A C 1
ATOM 2922 O O . ILE A 1 354 ? 7.920 -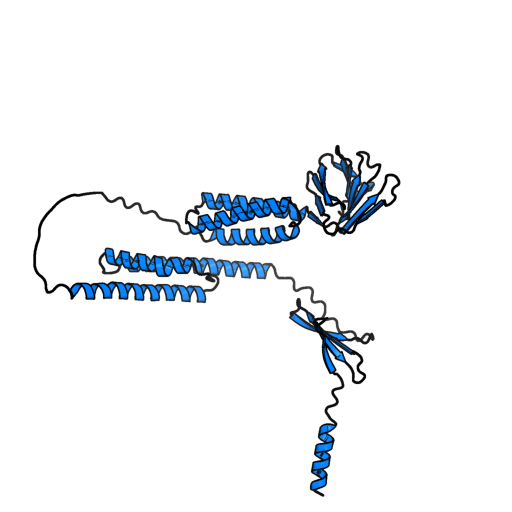3.921 -30.512 1.00 97.31 354 ILE A O 1
ATOM 2926 N N . PRO A 1 355 ? 10.010 -3.720 -29.691 1.00 97.50 355 PRO A N 1
ATOM 2927 C CA . PRO A 1 355 ? 10.354 -5.136 -29.774 1.00 97.50 355 PRO A CA 1
ATOM 2928 C C . PRO A 1 355 ? 9.631 -5.948 -28.692 1.00 97.50 355 PRO A C 1
ATOM 2930 O O . PRO A 1 355 ? 9.340 -5.432 -27.612 1.00 97.50 355 PRO A O 1
ATOM 2933 N N . ASP A 1 356 ? 9.401 -7.233 -28.960 1.00 95.88 356 ASP A N 1
ATOM 2934 C CA . ASP A 1 356 ? 8.670 -8.141 -28.063 1.00 95.88 356 ASP A CA 1
ATOM 2935 C C . ASP A 1 356 ? 9.381 -8.344 -26.712 1.00 95.88 356 ASP A C 1
ATOM 2937 O O . ASP A 1 356 ? 8.740 -8.558 -25.687 1.00 95.88 356 ASP A O 1
ATOM 2941 N N . ASP A 1 357 ? 10.713 -8.238 -26.691 1.00 94.94 357 ASP A N 1
ATOM 2942 C CA . ASP A 1 357 ? 11.533 -8.383 -25.481 1.00 94.94 357 ASP A CA 1
ATOM 2943 C C . ASP A 1 357 ? 11.684 -7.094 -24.657 1.00 94.94 357 ASP A C 1
ATOM 2945 O O . ASP A 1 357 ? 12.344 -7.099 -23.609 1.00 94.94 357 ASP A O 1
ATOM 2949 N N . LEU A 1 358 ? 11.106 -5.999 -25.164 1.00 95.00 358 LEU A N 1
ATOM 2950 C CA . LEU A 1 358 ? 11.102 -4.660 -24.593 1.00 95.00 358 LEU A CA 1
ATOM 2951 C C . LEU A 1 358 ? 12.486 -4.133 -24.181 1.00 95.00 358 LEU A C 1
ATOM 2953 O O . LEU A 1 358 ? 12.624 -3.362 -23.233 1.00 95.00 358 LEU A O 1
ATOM 2957 N N . THR A 1 359 ? 13.543 -4.541 -24.882 1.00 95.69 359 THR A N 1
ATOM 2958 C CA . THR A 1 359 ? 14.910 -4.091 -24.569 1.00 95.69 359 THR A CA 1
ATOM 2959 C C . THR A 1 359 ? 15.168 -2.635 -24.954 1.00 95.69 359 THR A C 1
ATOM 2961 O O . THR A 1 359 ? 16.020 -1.969 -24.355 1.00 95.69 359 THR A O 1
ATOM 2964 N N . TYR A 1 360 ? 14.431 -2.114 -25.933 1.00 97.12 360 TYR A N 1
ATOM 2965 C CA . TYR A 1 360 ? 14.482 -0.718 -26.349 1.00 97.12 360 TYR A CA 1
ATOM 2966 C C . TYR A 1 360 ? 13.164 -0.274 -26.987 1.00 97.12 360 TYR A C 1
ATOM 2968 O O . TYR A 1 360 ? 12.366 -1.110 -27.377 1.00 97.12 360 TYR A O 1
ATOM 2976 N N . VAL A 1 361 ? 12.953 1.028 -27.175 1.00 97.06 361 VAL A N 1
ATOM 2977 C CA . VAL A 1 361 ? 11.881 1.565 -28.035 1.00 97.06 361 VAL A CA 1
ATOM 2978 C C . VAL A 1 361 ? 12.454 2.598 -28.996 1.00 97.06 361 VAL A C 1
ATOM 2980 O O . VAL A 1 361 ? 13.262 3.438 -28.593 1.00 97.06 361 VAL A O 1
ATOM 2983 N N . LYS A 1 362 ? 12.069 2.517 -30.277 1.00 97.31 362 LYS A N 1
ATOM 2984 C CA . LYS A 1 362 ? 12.506 3.461 -31.318 1.00 97.31 362 LYS A CA 1
ATOM 2985 C C . LYS A 1 362 ? 11.402 4.440 -31.671 1.00 97.31 362 LYS A C 1
ATOM 2987 O O . LYS A 1 362 ? 10.287 4.011 -31.941 1.00 97.31 362 LYS A O 1
ATOM 2992 N N . PHE A 1 363 ? 11.750 5.717 -31.749 1.00 96.62 363 PHE A N 1
ATOM 2993 C CA . PHE A 1 363 ? 10.858 6.812 -32.123 1.00 96.62 363 PHE A CA 1
ATOM 2994 C C . PHE A 1 363 ? 11.377 7.487 -33.378 1.00 96.62 363 PHE A C 1
ATOM 2996 O O . PHE A 1 363 ? 12.429 8.115 -33.320 1.00 96.62 363 PHE A O 1
ATOM 3003 N N . TYR A 1 364 ? 10.650 7.366 -34.479 1.00 96.75 364 TYR A N 1
ATOM 3004 C CA . TYR A 1 364 ? 10.961 7.994 -35.756 1.00 96.75 364 TYR A CA 1
ATOM 3005 C C . TYR A 1 364 ? 10.197 9.307 -35.895 1.00 96.75 364 TYR A C 1
ATOM 3007 O O . TYR A 1 364 ? 9.027 9.388 -35.516 1.00 96.75 364 TYR A O 1
ATOM 3015 N N . ASP A 1 365 ? 10.837 10.310 -36.491 1.00 94.62 365 ASP A N 1
ATOM 3016 C CA . ASP A 1 365 ? 10.193 11.602 -36.766 1.00 94.62 365 ASP A CA 1
ATOM 3017 C C . ASP A 1 365 ? 9.188 11.519 -37.934 1.00 94.62 365 ASP A C 1
ATOM 3019 O O . ASP A 1 365 ? 8.319 12.377 -38.083 1.00 94.62 365 ASP A O 1
ATOM 3023 N N . SER A 1 366 ? 9.278 10.464 -38.752 1.00 95.56 366 SER A N 1
ATOM 3024 C CA . SER A 1 366 ? 8.416 10.190 -39.907 1.00 95.56 366 SER A CA 1
ATOM 3025 C C . SER A 1 366 ? 7.493 8.983 -39.673 1.00 95.56 366 SER A C 1
ATOM 3027 O O . SER A 1 366 ? 7.746 8.142 -38.809 1.00 95.56 366 SER A O 1
ATOM 3029 N N . GLN A 1 367 ? 6.410 8.880 -40.451 1.00 96.44 367 GLN A N 1
ATOM 3030 C CA . GLN A 1 367 ? 5.449 7.764 -40.379 1.00 96.44 367 GLN A CA 1
ATOM 3031 C C . GLN A 1 367 ? 5.891 6.506 -41.139 1.00 96.44 367 GLN A C 1
ATOM 3033 O O . GLN A 1 367 ? 5.358 5.419 -40.913 1.00 96.44 367 GLN A O 1
ATOM 3038 N N . ASP A 1 368 ? 6.835 6.640 -42.063 1.00 95.94 368 ASP A N 1
ATOM 3039 C CA . ASP A 1 368 ? 7.317 5.566 -42.933 1.00 95.94 368 ASP A CA 1
ATOM 3040 C C . ASP A 1 368 ? 8.572 4.874 -42.379 1.00 95.94 368 ASP A C 1
ATOM 3042 O O . ASP A 1 368 ? 9.225 4.114 -43.091 1.00 95.94 368 ASP A O 1
ATOM 3046 N N . PHE A 1 369 ? 8.885 5.097 -41.095 1.00 95.44 369 PHE A N 1
ATOM 3047 C CA . PHE A 1 369 ? 10.072 4.561 -40.419 1.00 95.44 369 PHE A CA 1
ATOM 3048 C C . PHE A 1 369 ? 11.392 5.005 -41.076 1.00 95.44 369 PHE A C 1
ATOM 3050 O O . PHE A 1 369 ? 12.400 4.296 -41.011 1.00 95.44 369 PHE A O 1
ATOM 3057 N N . SER A 1 370 ? 11.390 6.189 -41.694 1.00 95.31 370 SER A N 1
ATOM 3058 C CA . SER A 1 370 ? 12.562 6.827 -42.292 1.00 95.31 370 SER A CA 1
ATOM 3059 C C . SER A 1 370 ? 13.027 8.052 -41.485 1.00 95.31 370 SER A C 1
ATOM 3061 O O . SER A 1 370 ? 12.415 8.445 -40.489 1.00 95.31 370 SER A O 1
ATOM 3063 N N . GLY A 1 371 ? 14.118 8.691 -41.904 1.00 94.88 371 GLY A N 1
ATOM 3064 C CA . GLY A 1 371 ? 14.581 9.928 -41.275 1.00 94.88 371 GLY A CA 1
ATOM 3065 C C . GLY A 1 371 ? 15.281 9.720 -39.929 1.00 94.88 371 GLY A C 1
ATOM 3066 O O . GLY A 1 371 ? 15.845 8.661 -39.657 1.00 94.88 371 GLY A O 1
ATOM 3067 N N . SER A 1 372 ? 15.316 10.779 -39.122 1.00 96.19 372 SER A N 1
ATOM 3068 C CA . SER A 1 372 ? 15.948 10.766 -37.801 1.00 96.19 372 SER A CA 1
ATOM 3069 C C . SER A 1 372 ? 15.093 10.017 -36.776 1.00 96.19 372 SER A C 1
ATOM 3071 O O . SER A 1 372 ? 13.868 9.929 -36.908 1.00 96.19 372 SER A O 1
ATOM 3073 N N . TYR A 1 373 ? 15.745 9.459 -35.753 1.00 96.19 373 TYR A N 1
ATOM 3074 C CA . TYR A 1 373 ? 15.052 8.711 -34.709 1.00 96.19 373 TYR A CA 1
ATOM 3075 C C . TYR A 1 373 ? 15.804 8.679 -33.375 1.00 96.19 373 TYR A C 1
ATOM 3077 O O . TYR A 1 373 ? 17.023 8.840 -33.305 1.00 96.19 373 TYR A O 1
ATOM 3085 N N . TYR A 1 374 ? 15.070 8.402 -32.300 1.00 95.12 374 TYR A N 1
ATOM 3086 C CA . TYR A 1 374 ? 15.606 8.141 -30.964 1.00 95.12 374 TYR A CA 1
ATOM 3087 C C . TYR A 1 374 ? 15.488 6.659 -30.617 1.00 95.12 374 TYR A C 1
ATOM 3089 O O . TYR A 1 374 ? 14.492 6.025 -30.957 1.00 95.12 374 TYR A O 1
ATOM 3097 N N . ILE A 1 375 ? 16.463 6.118 -29.887 1.00 96.50 375 ILE A N 1
ATOM 3098 C CA . ILE A 1 375 ? 16.377 4.811 -29.227 1.00 96.50 375 ILE A CA 1
ATOM 3099 C C . ILE A 1 375 ? 16.411 5.020 -27.717 1.00 96.50 375 ILE A C 1
ATOM 3101 O O . ILE A 1 375 ? 17.369 5.595 -27.202 1.00 96.50 375 ILE A O 1
ATOM 3105 N N . TYR A 1 376 ? 15.394 4.518 -27.023 1.00 96.31 376 TYR A N 1
ATOM 3106 C CA . TYR A 1 376 ? 15.303 4.474 -25.566 1.00 96.31 376 TYR A CA 1
ATOM 3107 C C . TYR A 1 376 ? 15.659 3.065 -25.121 1.00 96.31 376 TYR A C 1
ATOM 3109 O O . TYR A 1 376 ? 14.885 2.147 -25.361 1.00 96.31 376 TYR A O 1
ATOM 3117 N N . TYR A 1 377 ? 16.819 2.876 -24.501 1.00 95.44 377 TYR A N 1
ATOM 3118 C CA . TYR A 1 377 ? 17.233 1.578 -23.971 1.00 95.44 377 TYR A CA 1
ATOM 3119 C C . TYR A 1 377 ? 16.620 1.370 -22.590 1.00 95.44 377 TYR A C 1
ATOM 3121 O O . TYR A 1 377 ? 16.804 2.202 -21.698 1.00 95.44 377 TYR A O 1
ATOM 3129 N N . ILE A 1 378 ? 15.909 0.264 -22.404 1.00 93.62 378 ILE A N 1
ATOM 3130 C CA . ILE A 1 378 ? 15.100 0.012 -21.211 1.00 93.62 378 ILE A CA 1
ATOM 3131 C C . ILE A 1 378 ? 15.868 -0.879 -20.230 1.00 93.62 378 ILE A C 1
ATOM 3133 O O . ILE A 1 378 ? 16.588 -1.805 -20.613 1.00 93.62 378 ILE A O 1
ATOM 3137 N N . SER A 1 379 ? 15.746 -0.597 -18.931 1.00 85.75 379 SER A N 1
ATOM 3138 C CA . SER A 1 379 ? 16.144 -1.560 -17.907 1.00 85.75 379 SER A CA 1
ATOM 3139 C C . SER A 1 379 ? 15.103 -2.660 -17.806 1.00 85.75 379 SER A C 1
ATOM 3141 O O . SER A 1 379 ? 13.958 -2.368 -17.471 1.00 85.75 379 SER A O 1
ATOM 3143 N N . LYS A 1 380 ? 15.530 -3.905 -18.028 1.00 73.38 380 LYS A N 1
ATOM 3144 C CA . LYS A 1 380 ? 14.872 -5.055 -17.406 1.00 73.38 380 LYS A CA 1
ATOM 3145 C C . LYS A 1 380 ? 14.931 -4.947 -15.887 1.00 73.38 380 LYS A C 1
ATOM 3147 O O . LYS A 1 380 ? 15.887 -4.287 -15.392 1.00 73.38 380 LYS A O 1
#

Secondary structure (DSSP, 8-state):
-HHHHHHHHHHHHHTT---SEEEEEETTTTEEEEEETTS-EEEEEEEETTTTEEEEEE-S-S----------------HHHHHHHHHHHHHHHHHHHHHHHHHHHHHHHHHHTSSS-HHHHHHHHHHHIIIIIHHHHHS---TT-HHHHHHHHHHHHHHHHHHHHHHHHHHHHHTSS-SS--------------------------THHHHHHHHHHHHHHHHHHHHHHTTSHHHHHHHHHHHHHHHHHHHHHHTT---HHHHHHHHHHHHHHHHHHHHHHHHEEEEEEEEEE-TTS-EEEEE--TT-EEEE-SSEEEEE-TTS-EEEEE--EEEEETTTTEEEEEETTEEEEEETT-SEEEEESSTTS-S-EEEEEEP-